Protein AF-0000000085034898 (afdb_homodimer)

Organism: Korarchaeum cryptofilum (strain OPF8) (NCBI:txid374847)

Secondary structure (DSSP, 8-state):
---HHHHHHHHHHHHHHHHHHH-HHHHHHHHHHHHHHHHHHHHHH--S-PPPEEEEEEESS-SHHHHHHHHHHHHTTSEEEEEEES-HHHHHHHHHTTS-SEEEEE-TTHHHHHHHT--EEEEEEE-TTSHHHHHHHHHHHHHHHHHHHHHHHHHH----EEEEEEESSSS---HHHHTHHHHHHHHHHHHHHHHHHTHHHHHHHHTHHHHHHHSS--HHHHHHHHHHHHHHHHHHHHHHHHHHHHHHH-----S-HHHHHHHHHHHHHHHHHHHHHHHHH-SSHHHHHHHHHHHHHHHHHHSSSSS-GGGS-HHHHHHHTT-HHHHHHHHHHHHHHH---GGGGHHHHHHHHHHHHHHHHHHHHHHHHHH-/---HHHHHHHHHHHHHHHHHHH-HHHHHHHHHHHHHHHHHHHHHH--S-PPPEEEEEEESS-SHHHHHHHHHHHHTTSEEEEEEES-HHHHHHHHHTTS-SEEEEE-TTHHHHHHHT--EEEEEEE-TTSHHHHHHHHHHHHHHHHHHHHHHHHHH----EEEEEEESSSS---HHHHTHHHHHHHHHHHHHHHHHHTHHHHHHHHTHHHHHHHSS--HHHHHHHHHHHHHHHHHHHHHHHHHHHHHHH-----S-HHHHHHHHHHHHHHHHHHHHHHHHH-SSHHHHHHHHHHHHHHHHHHSSSSS-GGGS-HHHHHHHTT-HHHHHHHHHHHHHHH---GGGGHHHHHHHHHHHHHHHHHHHHHHHHHH-

InterPro domains:
  IPR013525 ABC-2 type transporter, transmembrane domain [PF12698] (26-364)
  IPR047817 ABC-2 type transporter, transmembrane domain, bacterial-type [PS51012] (141-370)
  IPR051449 ABC-2 integral membrane transporter component [PTHR30294] (9-368)

Structure (mmCIF, N/CA/C/O backbone):
data_AF-0000000085034898-model_v1
#
loop_
_entity.id
_entity.type
_entity.pdbx_description
1 polymer 'ABC-2 type transporter'
#
loop_
_atom_site.group_PDB
_atom_site.id
_atom_site.type_symbol
_atom_site.label_atom_id
_atom_site.label_alt_id
_atom_site.label_comp_id
_atom_site.label_asym_id
_atom_site.label_entity_id
_atom_site.label_seq_id
_atom_site.pdbx_PDB_ins_code
_atom_site.Cartn_x
_atom_site.Cartn_y
_atom_site.Cartn_z
_atom_site.occupancy
_atom_site.B_iso_or_equiv
_atom_site.auth_seq_id
_atom_site.auth_comp_id
_atom_site.auth_asym_id
_atom_site.auth_atom_id
_atom_site.pdbx_PDB_model_num
ATOM 1 N N . MET A 1 1 ? -36.531 34.281 -5.016 1 44.97 1 MET A N 1
ATOM 2 C CA . MET A 1 1 ? -36.156 34.812 -3.701 1 44.97 1 MET A CA 1
ATOM 3 C C . MET A 1 1 ? -35.562 33.719 -2.83 1 44.97 1 MET A C 1
ATOM 5 O O . MET A 1 1 ? -36.219 32.719 -2.535 1 44.97 1 MET A O 1
ATOM 9 N N . ILE A 1 2 ? -34.344 33.594 -2.848 1 62.72 2 ILE A N 1
ATOM 10 C CA . ILE A 1 2 ? -33.688 32.5 -2.133 1 62.72 2 ILE A CA 1
ATOM 11 C C . ILE A 1 2 ? -34 32.594 -0.645 1 62.72 2 ILE A C 1
ATOM 13 O O . ILE A 1 2 ? -34.062 33.688 -0.079 1 62.72 2 ILE A O 1
ATOM 17 N N . SER A 1 3 ? -34.688 31.578 -0.161 1 72.12 3 SER A N 1
ATOM 18 C CA . SER A 1 3 ? -35.031 31.547 1.26 1 72.12 3 SER A CA 1
ATOM 19 C C . SER A 1 3 ? -33.875 32.062 2.111 1 72.12 3 SER A C 1
ATOM 21 O O . SER A 1 3 ? -32.719 32.062 1.68 1 72.12 3 SER A O 1
ATOM 23 N N . GLU A 1 4 ? -34.188 32.938 3.033 1 76 4 GLU A N 1
ATOM 24 C CA . GLU A 1 4 ? -33.219 33.469 3.967 1 76 4 GLU A CA 1
ATOM 25 C C . GLU A 1 4 ? -32.156 32.438 4.316 1 76 4 GLU A C 1
ATOM 27 O O . GLU A 1 4 ? -30.969 32.75 4.418 1 76 4 GLU A O 1
ATOM 32 N N . ASP A 1 5 ? -32.625 31.219 4.41 1 78.56 5 ASP A N 1
ATOM 33 C CA . ASP A 1 5 ? -31.719 30.125 4.719 1 78.56 5 ASP A CA 1
ATOM 34 C C . ASP A 1 5 ? -30.766 29.859 3.561 1 78.56 5 ASP A C 1
ATOM 36 O O . ASP A 1 5 ? -29.562 29.656 3.771 1 78.56 5 ASP A O 1
ATOM 40 N N . ALA A 1 6 ? -31.312 29.953 2.398 1 84.25 6 ALA A N 1
ATOM 41 C CA . ALA A 1 6 ? -30.5 29.734 1.206 1 84.25 6 ALA A CA 1
ATOM 42 C C . ALA A 1 6 ? -29.469 30.844 1.023 1 84.25 6 ALA A C 1
ATOM 44 O O . ALA A 1 6 ? -28.344 30.594 0.598 1 84.25 6 ALA A O 1
ATOM 45 N N . TYR A 1 7 ? -29.891 32.031 1.427 1 83.31 7 TYR A N 1
ATOM 46 C CA . TYR A 1 7 ? -29 33.156 1.299 1 83.31 7 TYR A CA 1
ATOM 47 C C . TYR A 1 7 ? -27.812 33.031 2.248 1 83.31 7 TYR A C 1
ATOM 49 O O . TYR A 1 7 ? -26.672 33.344 1.884 1 83.31 7 TYR A O 1
ATOM 57 N N . ARG A 1 8 ? -28.109 32.594 3.436 1 83.25 8 ARG A N 1
ATOM 58 C CA . ARG A 1 8 ? -27.047 32.406 4.418 1 83.25 8 ARG A CA 1
ATOM 59 C C . ARG A 1 8 ? -26.047 31.344 3.945 1 83.25 8 ARG A C 1
ATOM 61 O O . ARG A 1 8 ? -24.828 31.547 4.043 1 83.25 8 ARG A O 1
ATOM 68 N N . VAL A 1 9 ? -26.547 30.312 3.41 1 88.88 9 VAL A N 1
ATOM 69 C CA . VAL A 1 9 ? -25.703 29.219 2.943 1 88.88 9 VAL A CA 1
ATOM 70 C C . VAL A 1 9 ? -24.859 29.688 1.767 1 88.88 9 VAL A C 1
ATOM 72 O O . VAL A 1 9 ? -23.656 29.406 1.712 1 88.88 9 VAL A O 1
ATOM 75 N N . ILE A 1 10 ? -25.406 30.406 0.868 1 90.56 10 ILE A N 1
ATOM 76 C CA . ILE A 1 10 ? -24.719 30.891 -0.319 1 90.56 10 ILE A CA 1
ATOM 77 C C . ILE A 1 10 ? -23.609 31.859 0.09 1 90.56 10 ILE A C 1
ATOM 79 O O . ILE A 1 10 ? -22.531 31.891 -0.526 1 90.56 10 ILE A O 1
ATOM 83 N N . THR A 1 11 ? -23.844 32.625 1.119 1 87.31 11 THR A N 1
ATOM 84 C CA . THR A 1 11 ? -22.844 33.594 1.608 1 87.31 11 THR A CA 1
ATOM 85 C C . THR A 1 11 ? -21.641 32.844 2.18 1 87.31 11 THR A C 1
ATOM 87 O O . THR A 1 11 ? -20.5 33.25 1.955 1 87.31 11 THR A O 1
ATOM 90 N N . ILE A 1 12 ? -21.969 31.797 2.906 1 88.06 12 ILE A N 1
ATOM 91 C CA . ILE A 1 12 ? -20.906 30.984 3.475 1 88.06 12 ILE A CA 1
ATOM 92 C C . ILE A 1 12 ? -20.109 30.312 2.354 1 88.06 12 ILE A C 1
ATOM 94 O O . ILE A 1 12 ? -18.875 30.281 2.379 1 88.06 12 ILE A O 1
ATOM 98 N N . VAL A 1 13 ? -20.812 29.766 1.392 1 92.75 13 VAL A N 1
ATOM 99 C CA . VAL A 1 13 ? -20.188 29.094 0.255 1 92.75 13 VAL A CA 1
ATOM 100 C C . VAL A 1 13 ? -19.25 30.078 -0.464 1 92.75 13 VAL A C 1
ATOM 102 O O . VAL A 1 13 ? -18.109 29.75 -0.757 1 92.75 13 VAL A O 1
ATOM 105 N N . LYS A 1 14 ? -19.734 31.219 -0.742 1 91.94 14 LYS A N 1
ATOM 106 C CA . LYS A 1 14 ? -18.938 32.219 -1.443 1 91.94 14 LYS A CA 1
ATOM 107 C C . LYS A 1 14 ? -17.703 32.625 -0.64 1 91.94 14 LYS A C 1
ATOM 109 O O . LYS A 1 14 ? -16.609 32.75 -1.196 1 91.94 14 LYS A O 1
ATOM 114 N N . LYS A 1 15 ? -17.922 32.75 0.627 1 88.31 15 LYS A N 1
ATOM 115 C CA . LYS A 1 15 ? -16.812 33.125 1.51 1 88.31 15 LYS A CA 1
ATOM 116 C C . LYS A 1 15 ? -15.727 32.031 1.481 1 88.31 15 LYS A C 1
ATOM 118 O O . LYS A 1 15 ? -14.539 32.375 1.356 1 88.31 15 LYS A O 1
ATOM 123 N N . GLU A 1 16 ? -16.188 30.875 1.608 1 89.25 16 GLU A N 1
ATOM 124 C CA . GLU A 1 16 ? -15.242 29.766 1.639 1 89.25 16 GLU A CA 1
ATOM 125 C C . GLU A 1 16 ? -14.508 29.625 0.307 1 89.25 16 GLU A C 1
ATOM 127 O O . GLU A 1 16 ? -13.297 29.391 0.28 1 89.25 16 GLU A O 1
ATOM 132 N N . LEU A 1 17 ? -15.227 29.75 -0.749 1 90.19 17 LEU A N 1
ATOM 133 C CA . LEU A 1 17 ? -14.625 29.609 -2.07 1 90.19 17 LEU A CA 1
ATOM 134 C C . LEU A 1 17 ? -13.617 30.719 -2.334 1 90.19 17 LEU A C 1
ATOM 136 O O . LEU A 1 17 ? -12.555 30.484 -2.914 1 90.19 17 LEU A O 1
ATOM 140 N N . ILE A 1 18 ? -13.906 31.891 -1.918 1 88.44 18 ILE A N 1
ATOM 141 C CA . ILE A 1 18 ? -13.016 33.031 -2.082 1 88.44 18 ILE A CA 1
ATOM 142 C C . ILE A 1 18 ? -11.766 32.844 -1.231 1 88.44 18 ILE A C 1
ATOM 144 O O . ILE A 1 18 ? -10.648 33.094 -1.686 1 88.44 18 ILE A O 1
ATOM 148 N N . GLN A 1 19 ? -12.031 32.375 -0.047 1 83 19 GLN A N 1
ATOM 149 C CA . GLN A 1 19 ? -10.906 32.125 0.854 1 83 19 GLN A CA 1
ATOM 150 C C . GLN A 1 19 ? -9.969 31.062 0.287 1 83 19 GLN A C 1
ATOM 152 O O . GLN A 1 19 ? -8.75 31.188 0.368 1 83 19 GLN A O 1
ATOM 157 N N . LEU A 1 20 ? -10.508 30.047 -0.228 1 83.88 20 LEU A N 1
ATOM 158 C CA . LEU A 1 20 ? -9.719 28.969 -0.811 1 83.88 20 LEU A CA 1
ATOM 159 C C . LEU A 1 20 ? -8.977 29.438 -2.059 1 83.88 20 LEU A C 1
ATOM 161 O O . LEU A 1 20 ? -7.82 29.094 -2.277 1 83.88 20 LEU A O 1
ATOM 165 N N . ALA A 1 21 ? -9.625 30.234 -2.852 1 84.69 21 ALA A N 1
ATOM 166 C CA . ALA A 1 21 ? -9.062 30.734 -4.105 1 84.69 21 ALA A CA 1
ATOM 167 C C . ALA A 1 21 ? -7.965 31.766 -3.848 1 84.69 21 ALA A C 1
ATOM 169 O O . ALA A 1 21 ? -7.059 31.922 -4.668 1 84.69 21 ALA A O 1
ATOM 170 N N . ARG A 1 22 ? -8.031 32.375 -2.717 1 79.19 22 ARG A N 1
ATOM 171 C CA . ARG A 1 22 ? -7.086 33.438 -2.426 1 79.19 22 ARG A CA 1
ATOM 172 C C . ARG A 1 22 ? -5.836 32.906 -1.742 1 79.19 22 ARG A C 1
ATOM 174 O O . ARG A 1 22 ? -4.812 33.562 -1.678 1 79.19 22 ARG A O 1
ATOM 181 N N . ASP A 1 23 ? -5.938 31.688 -1.294 1 75.19 23 ASP A N 1
ATOM 182 C CA . ASP A 1 23 ? -4.762 31.078 -0.689 1 75.19 23 ASP A CA 1
ATOM 183 C C . ASP A 1 23 ? -4.023 30.188 -1.694 1 75.19 23 ASP A C 1
ATOM 185 O O . ASP A 1 23 ? -4.367 29.016 -1.869 1 75.19 23 ASP A O 1
ATOM 189 N N . PRO A 1 24 ? -3.049 30.734 -2.336 1 75.12 24 PRO A N 1
ATOM 190 C CA . PRO A 1 24 ? -2.359 30 -3.396 1 75.12 24 PRO A CA 1
ATOM 191 C C . PRO A 1 24 ? -1.735 28.703 -2.898 1 75.12 24 PRO A C 1
ATOM 193 O O . PRO A 1 24 ? -1.623 27.734 -3.658 1 75.12 24 PRO A O 1
ATOM 196 N N . LYS A 1 25 ? -1.309 28.766 -1.7 1 68.06 25 LYS A N 1
ATOM 197 C CA . LYS A 1 25 ? -0.699 27.547 -1.157 1 68.06 25 LYS A CA 1
ATOM 198 C C . LYS A 1 25 ? -1.715 26.422 -1.072 1 68.06 25 LYS A C 1
ATOM 200 O O . LYS A 1 25 ? -1.396 25.266 -1.387 1 68.06 25 LYS A O 1
ATOM 205 N N . THR A 1 26 ? -2.875 26.781 -0.621 1 69 26 THR A N 1
ATOM 206 C CA . THR A 1 26 ? -3.943 25.797 -0.539 1 69 26 THR A CA 1
ATOM 207 C C . THR A 1 26 ? -4.309 25.266 -1.928 1 69 26 THR A C 1
ATOM 209 O O . THR A 1 26 ? -4.465 24.062 -2.127 1 69 26 THR A O 1
ATOM 212 N N . ILE A 1 27 ? -4.371 26.188 -2.869 1 73.19 27 ILE A N 1
ATOM 213 C CA . ILE A 1 27 ? -4.723 25.828 -4.238 1 73.19 27 ILE A CA 1
ATOM 214 C C . ILE A 1 27 ? -3.645 24.906 -4.816 1 73.19 27 ILE A C 1
ATOM 216 O O . ILE A 1 27 ? -3.955 23.906 -5.457 1 73.19 27 ILE A O 1
ATOM 220 N N . ALA A 1 28 ? -2.467 25.281 -4.566 1 71.81 28 ALA A N 1
ATOM 221 C CA . ALA A 1 28 ? -1.354 24.469 -5.062 1 71.81 28 ALA A CA 1
ATOM 222 C C . ALA A 1 28 ? -1.391 23.062 -4.48 1 71.81 28 ALA A C 1
ATOM 224 O O . ALA A 1 28 ? -1.176 22.078 -5.195 1 71.81 28 ALA A O 1
ATOM 225 N N . MET A 1 29 ? -1.638 23.031 -3.256 1 67.12 29 MET A N 1
ATOM 226 C CA . MET A 1 29 ? -1.668 21.734 -2.596 1 67.12 29 MET A CA 1
ATOM 227 C C . MET A 1 29 ? -2.805 20.875 -3.137 1 67.12 29 MET A C 1
ATOM 229 O O . MET A 1 29 ? -2.621 19.688 -3.4 1 67.12 29 MET A O 1
ATOM 233 N N . VAL A 1 30 ? -3.951 21.516 -3.346 1 70.69 30 VAL A N 1
ATOM 234 C CA . VAL A 1 30 ? -5.152 20.828 -3.797 1 70.69 30 VAL A CA 1
ATOM 235 C C . VAL A 1 30 ? -4.949 20.312 -5.219 1 70.69 30 VAL A C 1
ATOM 237 O O . VAL A 1 30 ? -5.363 19.188 -5.547 1 70.69 30 VAL A O 1
ATOM 240 N N . LEU A 1 31 ? -4.332 21.094 -6.02 1 76.19 31 LEU A N 1
ATOM 241 C CA . LEU A 1 31 ? -4.195 20.75 -7.43 1 76.19 31 LEU A CA 1
ATOM 242 C C . LEU A 1 31 ? -2.926 19.938 -7.668 1 76.19 31 LEU A C 1
ATOM 244 O O . LEU A 1 31 ? -2.92 19 -8.477 1 76.19 31 LEU A O 1
ATOM 248 N N . MET A 1 32 ? -1.966 20.25 -6.941 1 75.62 32 MET A N 1
ATOM 249 C CA . MET A 1 32 ? -0.646 19.672 -7.191 1 75.62 32 MET A CA 1
ATOM 250 C C . MET A 1 32 ? -0.572 18.234 -6.699 1 75.62 32 MET A C 1
ATOM 252 O O . MET A 1 32 ? 0.022 17.375 -7.355 1 75.62 32 MET A O 1
ATOM 256 N N . MET A 1 33 ? -1.272 18.031 -5.641 1 75.69 33 MET A N 1
ATOM 257 C CA . MET A 1 33 ? -1.148 16.703 -5.051 1 75.69 33 MET A CA 1
ATOM 258 C C . MET A 1 33 ? -1.73 15.648 -5.98 1 75.69 33 MET A C 1
ATOM 260 O O . MET A 1 33 ? -1.064 14.656 -6.289 1 75.69 33 MET A O 1
ATOM 264 N N . PRO A 1 34 ? -2.904 15.836 -6.496 1 77.06 34 PRO A N 1
ATOM 265 C CA . PRO A 1 34 ? -3.455 14.82 -7.402 1 77.06 34 PRO A CA 1
ATOM 266 C C . PRO A 1 34 ? -2.615 14.641 -8.664 1 77.06 34 PRO A C 1
ATOM 268 O O . PRO A 1 34 ? -2.42 13.508 -9.117 1 77.06 34 PRO A O 1
ATOM 271 N N . ILE A 1 35 ? -2.176 15.742 -9.141 1 79.88 35 ILE A N 1
ATOM 272 C CA . ILE A 1 35 ? -1.374 15.68 -10.352 1 79.88 35 ILE A CA 1
ATOM 273 C C . ILE A 1 35 ? -0.082 14.914 -10.086 1 79.88 35 ILE A C 1
ATOM 275 O O . ILE A 1 35 ? 0.295 14.023 -10.859 1 79.88 35 ILE A O 1
ATOM 279 N N . MET A 1 36 ? 0.467 15.234 -9.031 1 79.88 36 MET A N 1
ATOM 280 C CA . MET A 1 36 ? 1.72 14.578 -8.672 1 79.88 36 MET A CA 1
ATOM 281 C C . MET A 1 36 ? 1.509 13.078 -8.461 1 79.88 36 MET A C 1
ATOM 283 O O . MET A 1 36 ? 2.271 12.266 -8.977 1 79.88 36 MET A O 1
ATOM 287 N N . VAL A 1 37 ? 0.522 12.773 -7.73 1 80.56 37 VAL A N 1
ATOM 288 C CA . VAL A 1 37 ? 0.241 11.375 -7.426 1 80.56 37 VAL A CA 1
ATOM 289 C C . VAL A 1 37 ? -0.07 10.617 -8.719 1 80.56 37 VAL A C 1
ATOM 291 O O . VAL A 1 37 ? 0.416 9.5 -8.922 1 80.56 37 VAL A O 1
ATOM 294 N N . THR A 1 38 ? -0.841 11.281 -9.586 1 81.06 38 THR A N 1
ATOM 295 C CA . THR A 1 38 ? -1.213 10.641 -10.844 1 81.06 38 THR A CA 1
ATOM 296 C C . THR A 1 38 ? 0.016 10.422 -11.719 1 81.06 38 THR A C 1
ATOM 298 O O . THR A 1 38 ? 0.161 9.359 -12.344 1 81.06 38 THR A O 1
ATOM 301 N N . ILE A 1 39 ? 0.877 11.352 -11.734 1 79.81 39 ILE A N 1
ATOM 302 C CA . ILE A 1 39 ? 2.098 11.234 -12.531 1 79.81 39 ILE A CA 1
ATOM 303 C C . ILE A 1 39 ? 2.98 10.133 -11.961 1 79.81 39 ILE A C 1
ATOM 305 O O . ILE A 1 39 ? 3.51 9.305 -12.703 1 79.81 39 ILE A O 1
ATOM 309 N N . LEU A 1 40 ? 3.07 10.133 -10.703 1 79.31 40 LEU A N 1
ATOM 310 C CA . LEU A 1 40 ? 3.9 9.125 -10.047 1 79.31 40 LEU A CA 1
ATOM 311 C C . LEU A 1 40 ? 3.354 7.723 -10.297 1 79.31 40 LEU A C 1
ATOM 313 O O . LEU A 1 40 ? 4.117 6.789 -10.547 1 79.31 40 LEU A O 1
ATOM 317 N N . PHE A 1 41 ? 2.111 7.621 -10.219 1 75.38 41 PHE A N 1
ATOM 318 C CA . PHE A 1 41 ? 1.473 6.336 -10.484 1 75.38 41 PHE A CA 1
ATOM 319 C C . PHE A 1 41 ? 1.688 5.918 -11.938 1 75.38 41 PHE A C 1
ATOM 321 O O . PHE A 1 41 ? 1.958 4.746 -12.211 1 75.38 41 PHE A O 1
ATOM 328 N N . GLY A 1 42 ? 1.475 6.84 -12.836 1 74.44 42 GLY A N 1
ATOM 329 C CA . GLY A 1 42 ? 1.692 6.551 -14.25 1 74.44 42 GLY A CA 1
ATOM 330 C C . GLY A 1 42 ? 3.102 6.074 -14.547 1 74.44 42 GLY A C 1
ATOM 331 O O . GLY A 1 42 ? 3.289 5.094 -15.273 1 74.44 42 GLY A O 1
ATOM 332 N N . ILE A 1 43 ? 4.031 6.668 -13.953 1 73.75 43 ILE A N 1
ATOM 333 C CA . ILE A 1 43 ? 5.43 6.309 -14.164 1 73.75 43 ILE A CA 1
ATOM 334 C C . ILE A 1 43 ? 5.723 4.969 -13.492 1 73.75 43 ILE A C 1
ATOM 336 O O . ILE A 1 43 ? 6.414 4.121 -14.062 1 73.75 43 ILE A O 1
ATOM 340 N N . GLY A 1 44 ? 5.246 4.797 -12.328 1 72.31 44 GLY A N 1
ATOM 341 C CA . GLY A 1 44 ? 5.574 3.627 -11.531 1 72.31 44 GLY A CA 1
ATOM 342 C C . GLY A 1 44 ? 4.828 2.381 -11.961 1 72.31 44 GLY A C 1
ATOM 343 O O . GLY A 1 44 ? 5.363 1.272 -11.891 1 72.31 44 GLY A O 1
ATOM 344 N N . TYR A 1 45 ? 3.627 2.584 -12.367 1 68.5 45 TYR A N 1
ATOM 345 C CA . TYR A 1 45 ? 2.781 1.409 -12.555 1 68.5 45 TYR A CA 1
ATOM 346 C C . TYR A 1 45 ? 2.346 1.275 -14.008 1 68.5 45 TYR A C 1
ATOM 348 O O . TYR A 1 45 ? 1.728 0.277 -14.391 1 68.5 45 TYR A O 1
ATOM 356 N N . GLY A 1 46 ? 2.492 2.324 -14.844 1 63.75 46 GLY A N 1
ATOM 357 C CA . GLY A 1 46 ? 2.02 2.346 -16.219 1 63.75 46 GLY A CA 1
ATOM 358 C C . GLY A 1 46 ? 3.033 1.796 -17.203 1 63.75 46 GLY A C 1
ATOM 359 O O . GLY A 1 46 ? 2.709 1.565 -18.375 1 63.75 46 GLY A O 1
ATOM 360 N N . GLY A 1 47 ? 4.23 1.735 -16.875 1 56.69 47 GLY A N 1
ATOM 361 C CA . GLY A 1 47 ? 5.203 1.405 -17.906 1 56.69 47 GLY A CA 1
ATOM 362 C C . GLY A 1 47 ? 4.992 0.028 -18.5 1 56.69 47 GLY A C 1
ATOM 363 O O . GLY A 1 47 ? 4.375 -0.838 -17.875 1 56.69 47 GLY A O 1
ATOM 364 N N . GLU A 1 48 ? 4.848 -0.025 -19.812 1 52.97 48 GLU A N 1
ATOM 365 C CA . GLU A 1 48 ? 4.719 -1.244 -20.594 1 52.97 48 GLU A CA 1
ATOM 366 C C . GLU A 1 48 ? 5.633 -2.348 -20.062 1 52.97 48 GLU A C 1
ATOM 368 O O . GLU A 1 48 ? 5.312 -3.531 -20.188 1 52.97 48 GLU A O 1
ATOM 373 N N . GLY A 1 49 ? 6.75 -1.944 -19.578 1 51.62 49 GLY A N 1
ATOM 374 C CA . GLY A 1 49 ? 7.727 -2.971 -19.266 1 51.62 49 GLY A CA 1
ATOM 375 C C . GLY A 1 49 ? 7.582 -3.518 -17.844 1 51.62 49 GLY A C 1
ATOM 376 O O . GLY A 1 49 ? 7.395 -2.754 -16.906 1 51.62 49 GLY A O 1
ATOM 377 N N . SER A 1 50 ? 6.773 -4.703 -17.75 1 57.66 50 SER A N 1
ATOM 378 C CA . SER A 1 50 ? 6.809 -5.395 -16.469 1 57.66 50 SER A CA 1
ATOM 379 C C . SER A 1 50 ? 8.242 -5.715 -16.047 1 57.66 50 SER A C 1
ATOM 381 O O . SER A 1 50 ? 9.125 -5.855 -16.891 1 57.66 50 SER A O 1
ATOM 383 N N . GLY A 1 51 ? 8.555 -5.414 -14.859 1 64.12 51 GLY A N 1
ATOM 384 C CA . GLY A 1 51 ? 9.836 -5.871 -14.367 1 64.12 51 GLY A CA 1
ATOM 385 C C . GLY A 1 51 ? 10.094 -7.34 -14.633 1 64.12 51 GLY A C 1
ATOM 386 O O . GLY A 1 51 ? 9.195 -8.07 -15.055 1 64.12 51 GLY A O 1
ATOM 387 N N . LYS A 1 52 ? 11.383 -7.715 -14.992 1 74.81 52 LYS A N 1
ATOM 388 C CA . LYS A 1 52 ? 11.812 -9.109 -15.086 1 74.81 52 LYS A CA 1
ATOM 389 C C . LYS A 1 52 ? 12.328 -9.617 -13.75 1 74.81 52 LYS A C 1
ATOM 391 O O . LYS A 1 52 ? 12.969 -8.875 -13 1 74.81 52 LYS A O 1
ATOM 396 N N . TYR A 1 53 ? 11.852 -10.82 -13.445 1 79.62 53 TYR A N 1
ATOM 397 C CA . TYR A 1 53 ? 12.305 -11.445 -12.211 1 79.62 53 TYR A CA 1
ATOM 398 C C . TYR A 1 53 ? 13.695 -12.047 -12.383 1 79.62 53 TYR A C 1
ATOM 400 O O . TYR A 1 53 ? 13.891 -12.953 -13.195 1 79.62 53 TYR A O 1
ATOM 408 N N . PRO A 1 54 ? 14.648 -11.492 -11.688 1 85.12 54 PRO A N 1
ATOM 409 C CA . PRO A 1 54 ? 15.977 -12.094 -11.805 1 85.12 54 PRO A CA 1
ATOM 410 C C . PRO A 1 54 ? 16.031 -13.516 -11.25 1 85.12 54 PRO A C 1
ATOM 412 O O . PRO A 1 54 ? 15.703 -13.742 -10.078 1 85.12 54 PRO A O 1
ATOM 415 N N . ILE A 1 55 ? 16.422 -14.445 -12.062 1 90.25 55 ILE A N 1
ATOM 416 C CA . ILE A 1 55 ? 16.562 -15.828 -11.617 1 90.25 55 ILE A CA 1
ATOM 417 C C . ILE A 1 55 ? 17.859 -16.422 -12.156 1 90.25 55 ILE A C 1
ATOM 419 O O . ILE A 1 55 ? 18.484 -15.844 -13.039 1 90.25 55 ILE A O 1
ATOM 423 N N . THR A 1 56 ? 18.297 -17.469 -11.555 1 93.25 56 THR A N 1
ATOM 424 C CA . THR A 1 56 ? 19.359 -18.328 -12.086 1 93.25 56 THR A CA 1
ATOM 425 C C . THR A 1 56 ? 18.828 -19.734 -12.375 1 93.25 56 THR A C 1
ATOM 427 O O . THR A 1 56 ? 17.75 -20.109 -11.891 1 93.25 56 THR A O 1
ATOM 430 N N . ILE A 1 57 ? 19.531 -20.391 -13.305 1 95.5 57 ILE A N 1
ATOM 431 C CA . ILE A 1 57 ? 19.141 -21.75 -13.672 1 95.5 57 ILE A CA 1
ATOM 432 C C . ILE A 1 57 ? 20.328 -22.703 -13.422 1 95.5 57 ILE A C 1
ATOM 434 O O . ILE A 1 57 ? 21.469 -22.344 -13.68 1 95.5 57 ILE A O 1
ATOM 438 N N . VAL A 1 58 ? 20.016 -23.812 -12.766 1 94.5 58 VAL A N 1
ATOM 439 C CA . VAL A 1 58 ? 20.969 -24.906 -12.695 1 94.5 58 VAL A CA 1
ATOM 440 C C . VAL A 1 58 ? 20.547 -26.031 -13.633 1 94.5 58 VAL A C 1
ATOM 442 O O . VAL A 1 58 ? 19.547 -26.719 -13.383 1 94.5 58 VAL A O 1
ATOM 445 N N . ASP A 1 59 ? 21.219 -26.203 -14.656 1 95.94 59 ASP A N 1
ATOM 446 C CA . ASP A 1 59 ? 20.922 -27.25 -15.625 1 95.94 59 ASP A CA 1
ATOM 447 C C . ASP A 1 59 ? 21.812 -28.469 -15.422 1 95.94 59 ASP A C 1
ATOM 449 O O . ASP A 1 59 ? 22.922 -28.531 -15.945 1 95.94 59 ASP A O 1
ATOM 453 N N . LEU A 1 60 ? 21.266 -29.516 -14.758 1 93.75 60 LEU A N 1
ATOM 454 C CA . LEU A 1 60 ? 22.047 -30.719 -14.5 1 93.75 60 LEU A CA 1
ATOM 455 C C . LEU A 1 60 ? 21.875 -31.719 -15.633 1 93.75 60 LEU A C 1
ATOM 457 O O . LEU A 1 60 ? 22.578 -32.75 -15.672 1 93.75 60 LEU A O 1
ATOM 461 N N . ASP A 1 61 ? 20.969 -31.5 -16.531 1 93.56 61 ASP A N 1
ATOM 462 C CA . ASP A 1 61 ? 20.703 -32.375 -17.672 1 93.56 61 ASP A CA 1
ATOM 463 C C . ASP A 1 61 ? 21.625 -32.062 -18.844 1 93.56 61 ASP A C 1
ATOM 465 O O . ASP A 1 61 ? 22.438 -32.875 -19.234 1 93.56 61 ASP A O 1
ATOM 469 N N . GLY A 1 62 ? 21.5 -30.844 -19.344 1 91.94 62 GLY A N 1
ATOM 470 C CA . GLY A 1 62 ? 22.359 -30.375 -20.422 1 91.94 62 GLY A CA 1
ATOM 471 C C . GLY A 1 62 ? 22.016 -31 -21.766 1 91.94 62 GLY A C 1
ATOM 472 O O . GLY A 1 62 ? 22.906 -31.25 -22.578 1 91.94 62 GLY A O 1
ATOM 473 N N . ARG A 1 63 ? 20.859 -31.344 -21.953 1 93.25 63 ARG A N 1
ATOM 474 C CA . ARG A 1 63 ? 20.438 -31.953 -23.203 1 93.25 63 ARG A CA 1
ATOM 475 C C . ARG A 1 63 ? 19.297 -31.172 -23.844 1 93.25 63 ARG A C 1
ATOM 477 O O . ARG A 1 63 ? 19.016 -30.047 -23.453 1 93.25 63 ARG A O 1
ATOM 484 N N . GLU A 1 64 ? 18.672 -31.734 -24.875 1 89.06 64 GLU A N 1
ATOM 485 C CA . GLU A 1 64 ? 17.672 -31.031 -25.688 1 89.06 64 GLU A CA 1
ATOM 486 C C . GLU A 1 64 ? 16.469 -30.625 -24.859 1 89.06 64 GLU A C 1
ATOM 488 O O . GLU A 1 64 ? 15.93 -29.531 -25.031 1 89.06 64 GLU A O 1
ATOM 493 N N . GLY A 1 65 ? 16.062 -31.484 -24.047 1 87.44 65 GLY A N 1
ATOM 494 C CA . GLY A 1 65 ? 14.906 -31.203 -23.219 1 87.44 65 GLY A CA 1
ATOM 495 C C . GLY A 1 65 ? 15.102 -29.984 -22.328 1 87.44 65 GLY A C 1
ATOM 496 O O . GLY A 1 65 ? 14.234 -29.109 -22.25 1 87.44 65 GLY A O 1
ATOM 497 N N . SER A 1 66 ? 16.234 -29.969 -21.656 1 92.44 66 SER A N 1
ATOM 498 C CA . SER A 1 66 ? 16.516 -28.859 -20.75 1 92.44 66 SER A CA 1
ATOM 499 C C . SER A 1 66 ? 16.766 -27.562 -21.516 1 92.44 66 SER A C 1
ATOM 501 O O . SER A 1 66 ? 16.359 -26.484 -21.078 1 92.44 66 SER A O 1
ATOM 503 N N . PHE A 1 67 ? 17.406 -27.656 -22.656 1 92.19 67 PHE A N 1
ATOM 504 C CA . PHE A 1 67 ? 17.656 -26.484 -23.469 1 92.19 67 PHE A CA 1
ATOM 505 C C . PHE A 1 67 ? 16.344 -25.859 -23.938 1 92.19 67 PHE A C 1
ATOM 507 O O . PHE A 1 67 ? 16.188 -24.625 -23.922 1 92.19 67 PHE A O 1
ATOM 514 N N . LYS A 1 68 ? 15.445 -26.672 -24.281 1 91.44 68 LYS A N 1
ATOM 515 C CA . LYS A 1 68 ? 14.141 -26.156 -24.703 1 91.44 68 LYS A CA 1
ATOM 516 C C . LYS A 1 68 ? 13.414 -25.5 -23.531 1 91.44 68 LYS A C 1
ATOM 518 O O . LYS A 1 68 ? 12.727 -24.484 -23.719 1 91.44 68 LYS A O 1
ATOM 523 N N . PHE A 1 69 ? 13.516 -26.109 -22.438 1 90.94 69 PHE A N 1
ATOM 524 C CA . PHE A 1 69 ? 12.891 -25.531 -21.25 1 90.94 69 PHE A CA 1
ATOM 525 C C . PHE A 1 69 ? 13.453 -24.156 -20.969 1 90.94 69 PHE A C 1
ATOM 527 O O . PHE A 1 69 ? 12.695 -23.219 -20.656 1 90.94 69 PHE A O 1
ATOM 534 N N . ILE A 1 70 ? 14.734 -24.016 -21.031 1 93.31 70 ILE A N 1
ATOM 535 C CA . ILE A 1 70 ? 15.414 -22.75 -20.781 1 93.31 70 ILE A CA 1
ATOM 536 C C . ILE A 1 70 ? 15.008 -21.734 -21.844 1 93.31 70 ILE A C 1
ATOM 538 O O . ILE A 1 70 ? 14.836 -20.547 -21.547 1 93.31 70 ILE A O 1
ATOM 542 N N . GLU A 1 71 ? 14.922 -22.172 -23.016 1 92.06 71 GLU A N 1
ATOM 543 C CA . GLU A 1 71 ? 14.461 -21.312 -24.094 1 92.06 71 GLU A CA 1
ATOM 544 C C . GLU A 1 71 ? 13.055 -20.781 -23.812 1 92.06 71 GLU A C 1
ATOM 546 O O . GLU A 1 71 ? 12.766 -19.609 -24.062 1 92.06 71 GLU A O 1
ATOM 551 N N . GLU A 1 72 ? 12.211 -21.656 -23.312 1 89 72 GLU A N 1
ATOM 552 C CA . GLU A 1 72 ? 10.859 -21.25 -22.953 1 89 72 GLU A CA 1
ATOM 553 C C . GLU A 1 72 ? 10.883 -20.203 -21.844 1 89 72 GLU A C 1
ATOM 555 O O . GLU A 1 72 ? 10.062 -19.281 -21.844 1 89 72 GLU A O 1
ATOM 560 N N . LEU A 1 73 ? 11.758 -20.375 -20.938 1 90.56 73 LEU A N 1
ATOM 561 C CA . LEU A 1 73 ? 11.914 -19.406 -19.859 1 90.56 73 LEU A CA 1
ATOM 562 C C . LEU A 1 73 ? 12.344 -18.047 -20.406 1 90.56 73 LEU A C 1
ATOM 564 O O . LEU A 1 73 ? 11.828 -1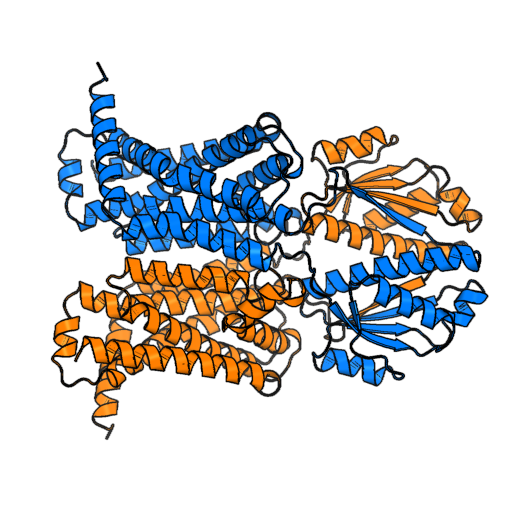7 -19.984 1 90.56 73 LEU A O 1
ATOM 568 N N . ARG A 1 74 ? 13.258 -18.031 -21.281 1 89.38 74 ARG A N 1
ATOM 569 C CA . ARG A 1 74 ? 13.766 -16.812 -21.906 1 89.38 74 ARG A CA 1
ATOM 570 C C . ARG A 1 74 ? 12.695 -16.141 -22.75 1 89.38 74 ARG A C 1
ATOM 572 O O . ARG A 1 74 ? 12.547 -14.914 -22.703 1 89.38 74 ARG A O 1
ATOM 579 N N . ASP A 1 75 ? 11.945 -16.875 -23.422 1 86.38 75 ASP A N 1
ATOM 580 C CA . ASP A 1 75 ? 10.953 -16.375 -24.375 1 86.38 75 ASP A CA 1
ATOM 581 C C . ASP A 1 75 ? 9.75 -15.781 -23.625 1 86.38 75 ASP A C 1
ATOM 583 O O . ASP A 1 75 ? 9.031 -14.938 -24.172 1 86.38 75 ASP A O 1
ATOM 587 N N . SER A 1 76 ? 9.562 -16.312 -22.453 1 81 76 SER A N 1
ATOM 588 C CA . SER A 1 76 ? 8.422 -15.82 -21.688 1 81 76 SER A CA 1
ATOM 589 C C . SER A 1 76 ? 8.578 -14.336 -21.359 1 81 76 SER A C 1
ATOM 591 O O . SER A 1 76 ? 7.59 -13.648 -21.078 1 81 76 SER A O 1
ATOM 593 N N . ARG A 1 77 ? 9.828 -13.727 -21.359 1 78.19 77 ARG A N 1
ATOM 594 C CA . ARG A 1 77 ? 10.172 -12.344 -21.047 1 78.19 77 ARG A CA 1
ATOM 595 C C . ARG A 1 77 ? 9.742 -11.984 -19.625 1 78.19 77 ARG A C 1
ATOM 597 O O . ARG A 1 77 ? 9.586 -10.805 -19.297 1 78.19 77 ARG A O 1
ATOM 604 N N . LEU A 1 78 ? 9.508 -13.047 -18.844 1 77.25 78 LEU A N 1
ATOM 605 C CA . LEU A 1 78 ? 9.133 -12.844 -17.453 1 77.25 78 LEU A CA 1
ATOM 606 C C . LEU A 1 78 ? 10.359 -12.867 -16.547 1 77.25 78 LEU A C 1
ATOM 608 O O . LEU A 1 78 ? 10.328 -12.336 -15.445 1 77.25 78 LEU A O 1
ATOM 612 N N . PHE A 1 79 ? 11.359 -13.508 -17.141 1 85.69 79 PHE A N 1
ATOM 613 C CA . PHE A 1 79 ? 12.531 -13.742 -16.312 1 85.69 79 PHE A CA 1
ATOM 614 C C . PHE A 1 79 ? 13.758 -13.039 -16.891 1 85.69 79 PHE A C 1
ATOM 616 O O . PHE A 1 79 ? 13.891 -12.906 -18.109 1 85.69 79 PHE A O 1
ATOM 623 N N . GLU A 1 80 ? 14.531 -12.492 -16.062 1 86.75 80 GLU A N 1
ATOM 624 C CA . GLU A 1 80 ? 15.906 -12.125 -16.375 1 86.75 80 GLU A CA 1
ATOM 625 C C . GLU A 1 80 ? 16.891 -13.172 -15.867 1 86.75 80 GLU A C 1
ATOM 627 O O . GLU A 1 80 ? 17.234 -13.203 -14.688 1 86.75 80 GLU A O 1
ATOM 632 N N . ILE A 1 81 ? 17.312 -14.008 -16.781 1 92.94 81 ILE A N 1
ATOM 633 C CA . ILE A 1 81 ? 18.25 -15.07 -16.406 1 92.94 81 ILE A CA 1
ATOM 634 C C . ILE A 1 81 ? 19.641 -14.484 -16.219 1 92.94 81 ILE A C 1
ATOM 636 O O . ILE A 1 81 ? 20.297 -14.109 -17.203 1 92.94 81 ILE A O 1
ATOM 640 N N . LYS A 1 82 ? 20.109 -14.461 -14.984 1 91.62 82 LYS A N 1
ATOM 641 C CA . LYS A 1 82 ? 21.391 -13.836 -14.664 1 91.62 82 LYS A CA 1
ATOM 642 C C . LYS A 1 82 ? 22.562 -14.773 -14.953 1 91.62 82 LYS A C 1
ATOM 644 O O . LYS A 1 82 ? 23.641 -14.328 -15.328 1 91.62 82 LYS A O 1
ATOM 649 N N . ALA A 1 83 ? 22.344 -16.062 -14.734 1 93.62 83 ALA A N 1
ATOM 650 C CA . ALA A 1 83 ? 23.391 -17.062 -14.945 1 93.62 83 ALA A CA 1
ATOM 651 C C . ALA A 1 83 ? 22.797 -18.469 -15.055 1 93.62 83 ALA A C 1
ATOM 653 O O . ALA A 1 83 ? 21.688 -18.719 -14.586 1 93.62 83 ALA A O 1
ATOM 654 N N . ILE A 1 84 ? 23.531 -19.297 -15.766 1 95.5 84 ILE A N 1
ATOM 655 C CA . ILE A 1 84 ? 23.234 -20.734 -15.82 1 95.5 84 ILE A CA 1
ATOM 656 C C . ILE A 1 84 ? 24.391 -21.516 -15.203 1 95.5 84 ILE A C 1
ATOM 658 O O . ILE A 1 84 ? 25.516 -21.453 -15.688 1 95.5 84 ILE A O 1
ATOM 662 N N . TYR A 1 85 ? 24.047 -22.188 -14.109 1 93.81 85 TYR A N 1
ATOM 663 C CA . TYR A 1 85 ? 25.062 -22.906 -13.359 1 93.81 85 TYR A CA 1
ATOM 664 C C . TYR A 1 85 ? 25 -24.391 -13.641 1 93.81 85 TYR A C 1
ATOM 666 O O . TYR A 1 85 ? 24.031 -24.875 -14.234 1 93.81 85 TYR A O 1
ATOM 674 N N . LYS A 1 86 ? 26.094 -25.109 -13.203 1 92.38 86 LYS A N 1
ATOM 675 C CA . LYS A 1 86 ? 26.141 -26.562 -13.375 1 92.38 86 LYS A CA 1
ATOM 676 C C . LYS A 1 86 ? 26.094 -27.266 -12.023 1 92.38 86 LYS A C 1
ATOM 678 O O . LYS A 1 86 ? 26.125 -28.5 -11.969 1 92.38 86 LYS A O 1
ATOM 683 N N . SER A 1 87 ? 26.016 -26.422 -10.93 1 92.19 87 SER A N 1
ATOM 684 C CA . SER A 1 87 ? 25.969 -27 -9.594 1 92.19 87 SER A CA 1
ATOM 685 C C . SER A 1 87 ? 24.828 -26.406 -8.766 1 92.19 87 SER A C 1
ATOM 687 O O . SER A 1 87 ? 24.578 -25.203 -8.836 1 92.19 87 SER A O 1
ATOM 689 N N . LYS A 1 88 ? 24.219 -27.359 -8.016 1 89.44 88 LYS A N 1
ATOM 690 C CA . LYS A 1 88 ? 23.141 -26.922 -7.141 1 89.44 88 LYS A CA 1
ATOM 691 C C . LYS A 1 88 ? 23.641 -25.891 -6.129 1 89.44 88 LYS A C 1
ATOM 693 O O . LYS A 1 88 ? 22.906 -24.953 -5.785 1 89.44 88 LYS A O 1
ATOM 698 N N . GLY A 1 89 ? 24.859 -26.109 -5.707 1 88.62 89 GLY A N 1
ATOM 699 C CA . GLY A 1 89 ? 25.453 -25.203 -4.73 1 88.62 89 GLY A CA 1
ATOM 700 C C . GLY A 1 89 ? 25.516 -23.766 -5.215 1 88.62 89 GLY A C 1
ATOM 701 O O . GLY A 1 89 ? 25.203 -22.828 -4.465 1 88.62 89 GLY A O 1
ATOM 702 N N . GLN A 1 90 ? 25.859 -23.609 -6.445 1 90.06 90 GLN A N 1
ATOM 703 C CA . GLN A 1 90 ? 25.953 -22.266 -7.023 1 90.06 90 GLN A CA 1
ATOM 704 C C . GLN A 1 90 ? 24.562 -21.625 -7.125 1 90.06 90 GLN A C 1
ATOM 706 O O . GLN A 1 90 ? 24.422 -20.422 -6.91 1 90.06 90 GLN A O 1
ATOM 711 N N . GLY A 1 91 ? 23.562 -22.422 -7.496 1 88.75 91 GLY A N 1
ATOM 712 C CA . GLY A 1 91 ? 22.203 -21.922 -7.566 1 88.75 91 GLY A CA 1
ATOM 713 C C . GLY A 1 91 ? 21.672 -21.438 -6.227 1 88.75 91 GLY A C 1
ATOM 714 O O . GLY A 1 91 ? 21.125 -20.344 -6.129 1 88.75 91 GLY A O 1
ATOM 715 N N . PHE A 1 92 ? 21.969 -22.266 -5.262 1 84.31 92 PHE A N 1
ATOM 716 C CA . PHE A 1 92 ? 21.531 -21.938 -3.91 1 84.31 92 PHE A CA 1
ATOM 717 C C . PHE A 1 92 ? 22.219 -20.656 -3.414 1 84.31 92 PHE A C 1
ATOM 719 O O . PHE A 1 92 ? 21.594 -19.797 -2.801 1 84.31 92 PHE A O 1
ATOM 726 N N . SER A 1 93 ? 23.484 -20.594 -3.725 1 87.56 93 SER A N 1
ATOM 727 C CA . SER A 1 93 ? 24.281 -19.453 -3.275 1 87.56 93 SER A CA 1
ATOM 728 C C . SER A 1 93 ? 23.797 -18.156 -3.926 1 87.56 93 SER A C 1
ATOM 730 O O . SER A 1 93 ? 23.859 -17.078 -3.311 1 87.56 93 SER A O 1
ATOM 732 N N . SER A 1 94 ? 23.359 -18.219 -5.145 1 88.62 94 SER A N 1
ATOM 733 C CA . SER A 1 94 ? 22.891 -17.031 -5.852 1 88.62 94 SER A CA 1
ATOM 734 C C . SER A 1 94 ? 21.625 -16.469 -5.211 1 88.62 94 SER A C 1
ATOM 736 O O . SER A 1 94 ? 21.438 -15.242 -5.176 1 88.62 94 SER A O 1
ATOM 738 N N . VAL A 1 95 ? 20.812 -17.344 -4.664 1 85.94 95 VAL A N 1
ATOM 739 C CA . VAL A 1 95 ? 19.594 -16.906 -3.984 1 85.94 95 VAL A CA 1
ATOM 740 C C . VAL A 1 95 ? 19.922 -16.469 -2.561 1 85.94 95 VAL A C 1
ATOM 742 O O . VAL A 1 95 ? 19.406 -15.453 -2.078 1 85.94 95 VAL A O 1
ATOM 745 N N . TYR A 1 96 ? 20.844 -17.203 -2.004 1 80.69 96 TYR A N 1
ATOM 746 C CA . TYR A 1 96 ? 21.234 -16.938 -0.622 1 80.69 96 TYR A CA 1
ATOM 747 C C . TYR A 1 96 ? 21.906 -15.578 -0.498 1 80.69 96 TYR A C 1
ATOM 749 O O . TYR A 1 96 ? 21.703 -14.859 0.485 1 80.69 96 TYR A O 1
ATOM 757 N N . SER A 1 97 ? 22.703 -15.203 -1.486 1 80.25 97 SER A N 1
ATOM 758 C CA . SER A 1 97 ? 23.438 -13.945 -1.474 1 80.25 97 SER A CA 1
ATOM 759 C C . SER A 1 97 ? 22.547 -12.766 -1.82 1 80.25 97 SER A C 1
ATOM 761 O O . SER A 1 97 ? 22.938 -11.609 -1.662 1 80.25 97 SER A O 1
ATOM 763 N N . GLY A 1 98 ? 21.297 -13.102 -2.244 1 79.19 98 GLY A N 1
ATOM 764 C CA . GLY A 1 98 ? 20.359 -12.039 -2.562 1 79.19 98 GLY A CA 1
ATOM 765 C C . GLY A 1 98 ? 20.547 -11.477 -3.961 1 79.19 98 GLY A C 1
ATOM 766 O O . GLY A 1 98 ? 19.938 -10.477 -4.316 1 79.19 98 GLY A O 1
ATOM 767 N N . THR A 1 99 ? 21.391 -12.102 -4.797 1 79.94 99 THR A N 1
ATOM 768 C CA . THR A 1 99 ? 21.625 -11.672 -6.168 1 79.94 99 THR A CA 1
ATOM 769 C C . THR A 1 99 ? 20.375 -11.906 -7.023 1 79.94 99 THR A C 1
ATOM 771 O O . THR A 1 99 ? 20.062 -11.102 -7.902 1 79.94 99 THR A O 1
ATOM 774 N N . VAL A 1 100 ? 19.75 -13.016 -6.797 1 87.31 100 VAL A N 1
ATOM 775 C CA . VAL A 1 100 ? 18.516 -13.359 -7.496 1 87.31 100 VAL A CA 1
ATOM 776 C C . VAL A 1 100 ? 17.453 -13.805 -6.492 1 87.31 100 VAL A C 1
ATOM 778 O O . VAL A 1 100 ? 17.766 -14.062 -5.324 1 87.31 100 VAL A O 1
ATOM 781 N N . TYR A 1 101 ? 16.25 -13.797 -6.93 1 84.44 101 TYR A N 1
ATOM 782 C CA . TYR A 1 101 ? 15.148 -14.148 -6.039 1 84.44 101 TYR A CA 1
ATOM 783 C C . TYR A 1 101 ? 14.852 -15.641 -6.09 1 84.44 101 TYR A C 1
ATOM 785 O O . TYR A 1 101 ? 14.164 -16.172 -5.219 1 84.44 101 TYR A O 1
ATOM 793 N N . ALA A 1 102 ? 15.336 -16.297 -7.168 1 88.12 102 ALA A N 1
ATOM 794 C CA . ALA A 1 102 ? 15.047 -17.734 -7.289 1 88.12 102 ALA A CA 1
ATOM 795 C C . ALA A 1 102 ? 16.062 -18.422 -8.195 1 88.12 102 ALA A C 1
ATOM 797 O O . ALA A 1 102 ? 16.734 -17.766 -8.992 1 88.12 102 ALA A O 1
ATOM 798 N N . CYS A 1 103 ? 16.188 -19.734 -7.98 1 91.56 103 CYS A N 1
ATOM 799 C CA . CYS A 1 103 ? 16.984 -20.625 -8.82 1 91.56 103 CYS A CA 1
ATOM 800 C C . CYS A 1 103 ? 16.188 -21.844 -9.234 1 91.56 103 CYS A C 1
ATOM 802 O O . CYS A 1 103 ? 15.578 -22.5 -8.391 1 91.56 103 CYS A O 1
ATOM 804 N N . LEU A 1 104 ? 16.141 -22.016 -10.508 1 92.94 104 LEU A N 1
ATOM 805 C CA . LEU A 1 104 ? 15.438 -23.188 -11.039 1 92.94 104 LEU A CA 1
ATOM 806 C C . LEU A 1 104 ? 16.422 -24.312 -11.336 1 92.94 104 LEU A C 1
ATOM 808 O O . LEU A 1 104 ? 17.391 -24.125 -12.07 1 92.94 104 LEU A O 1
ATOM 812 N N . ILE A 1 105 ? 16.141 -25.531 -10.797 1 91.75 105 ILE A N 1
ATOM 813 C CA . ILE A 1 105 ? 17.031 -26.672 -10.992 1 91.75 105 ILE A CA 1
ATOM 814 C C . ILE A 1 105 ? 16.375 -27.688 -11.914 1 91.75 105 ILE A C 1
ATOM 816 O O . ILE A 1 105 ? 15.281 -28.188 -11.617 1 91.75 105 ILE A O 1
ATOM 820 N N . ILE A 1 106 ? 17 -27.984 -12.984 1 92.44 106 ILE A N 1
ATOM 821 C CA . ILE A 1 106 ? 16.594 -29.031 -13.922 1 92.44 106 ILE A CA 1
ATOM 822 C C . ILE A 1 106 ? 17.391 -30.297 -13.641 1 92.44 106 ILE A C 1
ATOM 824 O O . ILE A 1 106 ? 18.625 -30.312 -13.758 1 92.44 106 ILE A O 1
ATOM 828 N N . PRO A 1 107 ? 16.703 -31.297 -13.273 1 90.75 107 PRO A N 1
ATOM 829 C CA . PRO A 1 107 ? 17.422 -32.5 -12.844 1 90.75 107 PRO A CA 1
ATOM 830 C C . PRO A 1 107 ? 18.156 -33.188 -13.992 1 90.75 107 PRO A C 1
ATOM 832 O O . PRO A 1 107 ? 17.875 -32.906 -15.164 1 90.75 107 PRO A O 1
ATOM 835 N N . GLU A 1 108 ? 19.062 -34.125 -13.617 1 91.25 108 GLU A N 1
ATOM 836 C CA . GLU A 1 108 ? 19.938 -34.812 -14.57 1 91.25 108 GLU A CA 1
ATOM 837 C C . GLU A 1 108 ? 19.125 -35.688 -15.523 1 91.25 108 GLU A C 1
ATOM 839 O O . GLU A 1 108 ? 19.453 -35.781 -16.703 1 91.25 108 GLU A O 1
ATOM 844 N N . SER A 1 109 ? 18.078 -36.25 -15.094 1 87.81 109 SER A N 1
ATOM 845 C CA . SER A 1 109 ? 17.312 -37.219 -15.891 1 87.81 109 SER A CA 1
ATOM 846 C C . SER A 1 109 ? 16.141 -36.531 -16.594 1 87.81 109 SER A C 1
ATOM 848 O O . SER A 1 109 ? 15.227 -37.188 -17.078 1 87.81 109 SER A O 1
ATOM 850 N N . PHE A 1 110 ? 16.234 -35.219 -16.734 1 88.5 110 PHE A N 1
ATOM 851 C CA . PHE A 1 110 ? 15.094 -34.438 -17.234 1 88.5 110 PHE A CA 1
ATOM 852 C C . PHE A 1 110 ? 14.727 -34.875 -18.656 1 88.5 110 PHE A C 1
ATOM 854 O O . PHE A 1 110 ? 13.586 -35.25 -18.922 1 88.5 110 PHE A O 1
ATOM 861 N N . THR A 1 111 ? 15.648 -34.875 -19.562 1 87.69 111 THR A N 1
ATOM 862 C CA . THR A 1 111 ? 15.406 -35.219 -20.953 1 87.69 111 THR A CA 1
ATOM 863 C C . THR A 1 111 ? 15.031 -36.688 -21.078 1 87.69 111 THR A C 1
ATOM 865 O O . THR A 1 111 ? 14.164 -37.062 -21.875 1 87.69 111 THR A O 1
ATOM 868 N N . GLU A 1 112 ? 15.734 -37.562 -20.297 1 86.69 112 GLU A N 1
ATOM 869 C CA . GLU A 1 112 ? 15.43 -39 -20.312 1 86.69 112 GLU A CA 1
ATOM 870 C C . GLU A 1 112 ? 13.992 -39.25 -19.875 1 86.69 112 GLU A C 1
ATOM 872 O O . GLU A 1 112 ? 13.289 -40.062 -20.469 1 86.69 112 GLU A O 1
ATOM 877 N N . ASP A 1 113 ? 13.648 -38.594 -18.844 1 82.44 113 ASP A N 1
ATOM 878 C CA . ASP A 1 113 ? 12.289 -38.75 -18.328 1 82.44 113 ASP A CA 1
ATOM 879 C C . ASP A 1 113 ? 11.258 -38.281 -19.344 1 82.44 113 ASP A C 1
ATOM 881 O O . ASP A 1 113 ? 10.195 -38.875 -19.5 1 82.44 113 ASP A O 1
ATOM 885 N N . LEU A 1 114 ? 11.555 -37.219 -20 1 78.75 114 LEU A N 1
ATOM 886 C CA . LEU A 1 114 ? 10.672 -36.656 -21.016 1 78.75 114 LEU A CA 1
ATOM 887 C C . LEU A 1 114 ? 10.484 -37.656 -22.156 1 78.75 114 LEU A C 1
ATOM 889 O O . LEU A 1 114 ? 9.367 -37.844 -22.641 1 78.75 114 LEU A O 1
ATOM 893 N N . MET A 1 115 ? 11.539 -38.312 -22.547 1 78.5 115 MET A N 1
ATOM 894 C CA . MET A 1 115 ? 11.531 -39.188 -23.703 1 78.5 115 MET A CA 1
ATOM 895 C C . MET A 1 115 ? 10.75 -40.469 -23.391 1 78.5 115 MET A C 1
ATOM 897 O O . MET A 1 115 ? 10.094 -41.031 -24.281 1 78.5 115 MET A O 1
ATOM 901 N N . VAL A 1 116 ? 10.859 -40.875 -22.156 1 77 116 VAL A N 1
ATOM 902 C CA . VAL A 1 116 ? 10.211 -42.156 -21.812 1 77 116 VAL A CA 1
ATOM 903 C C . VAL A 1 116 ? 8.82 -41.875 -21.234 1 77 116 VAL A C 1
ATOM 905 O O . VAL A 1 116 ? 8.086 -42.781 -20.906 1 77 116 VAL A O 1
ATOM 908 N N . GLY A 1 117 ? 8.453 -40.594 -21.109 1 71 117 GLY A N 1
ATOM 909 C CA . GLY A 1 117 ? 7.129 -40.219 -20.641 1 71 117 GLY A CA 1
ATOM 910 C C . GLY A 1 117 ? 6.977 -40.375 -19.125 1 71 117 GLY A C 1
ATOM 911 O O . GLY A 1 117 ? 5.895 -40.719 -18.641 1 71 117 GLY A O 1
ATOM 912 N N . ARG A 1 118 ? 8.148 -40.344 -18.453 1 70.5 118 ARG A N 1
ATOM 913 C CA . ARG A 1 118 ? 8.141 -40.438 -17 1 70.5 118 ARG A CA 1
ATOM 914 C C . ARG A 1 118 ? 8.023 -39.031 -16.375 1 70.5 118 ARG A C 1
ATOM 916 O O . ARG A 1 118 ? 8.555 -38.062 -16.906 1 70.5 118 ARG A O 1
ATOM 923 N N . ALA A 1 119 ? 7.281 -39.094 -15.297 1 71.94 119 ALA A N 1
ATOM 924 C CA . ALA A 1 119 ? 7.137 -37.844 -14.555 1 71.94 119 ALA A CA 1
ATOM 925 C C . ALA A 1 119 ? 8.492 -37.344 -14.078 1 71.94 119 ALA A C 1
ATOM 927 O O . ALA A 1 119 ? 9.352 -38.125 -13.664 1 71.94 119 ALA A O 1
ATOM 928 N N . THR A 1 120 ? 8.781 -36.062 -14.383 1 76.25 120 THR A N 1
ATOM 929 C CA . THR A 1 120 ? 10 -35.406 -13.891 1 76.25 120 THR A CA 1
ATOM 930 C C . THR A 1 120 ? 9.664 -34.188 -13.062 1 76.25 120 THR A C 1
ATOM 932 O O . THR A 1 120 ? 8.492 -33.844 -12.867 1 76.25 120 THR A O 1
ATOM 935 N N . ARG A 1 121 ? 10.68 -33.75 -12.367 1 77.31 121 ARG A N 1
ATOM 936 C CA . ARG A 1 121 ? 10.43 -32.594 -11.492 1 77.31 121 ARG A CA 1
ATOM 937 C C . ARG A 1 121 ? 11.469 -31.5 -11.703 1 77.31 121 ARG A C 1
ATOM 939 O O . ARG A 1 121 ? 12.625 -31.797 -12.039 1 77.31 121 ARG A O 1
ATOM 946 N N . VAL A 1 122 ? 10.977 -30.297 -11.773 1 85.88 122 VAL A N 1
ATOM 947 C CA . VAL A 1 122 ? 11.867 -29.141 -11.68 1 85.88 122 VAL A CA 1
ATOM 948 C C . VAL A 1 122 ? 11.734 -28.5 -10.297 1 85.88 122 VAL A C 1
ATOM 950 O O . VAL A 1 122 ? 10.633 -28.453 -9.734 1 85.88 122 VAL A O 1
ATOM 953 N N . GLU A 1 123 ? 12.891 -28.156 -9.781 1 84.12 123 GLU A N 1
ATOM 954 C CA . GLU A 1 123 ? 12.898 -27.578 -8.438 1 84.12 123 GLU A CA 1
ATOM 955 C C . GLU A 1 123 ? 13.164 -26.078 -8.484 1 84.12 123 GLU A C 1
ATOM 957 O O . GLU A 1 123 ? 14.094 -25.625 -9.148 1 84.12 123 GLU A O 1
ATOM 962 N N . LEU A 1 124 ? 12.25 -25.391 -7.84 1 87.88 124 LEU A N 1
ATOM 963 C CA . LEU A 1 124 ? 12.43 -23.953 -7.695 1 87.88 124 LEU A CA 1
ATOM 964 C C . LEU A 1 124 ? 12.812 -23.594 -6.262 1 87.88 124 LEU A C 1
ATOM 966 O O . LEU A 1 124 ? 12.039 -23.844 -5.332 1 87.88 124 LEU A O 1
ATOM 970 N N . TYR A 1 125 ? 14.039 -23.172 -6.133 1 84.25 125 TYR A N 1
ATOM 971 C CA . TYR A 1 125 ? 14.477 -22.594 -4.871 1 84.25 125 TYR A CA 1
ATOM 972 C C . TYR A 1 125 ? 14.312 -21.078 -4.879 1 84.25 125 TYR A C 1
ATOM 974 O O . TYR A 1 125 ? 14.93 -20.375 -5.688 1 84.25 125 TYR A O 1
ATOM 982 N N . TYR A 1 126 ? 13.445 -20.547 -4.012 1 82.44 126 TYR A N 1
ATOM 983 C CA . TYR A 1 126 ? 13.141 -19.125 -4.102 1 82.44 126 TYR A CA 1
ATOM 984 C C . TYR A 1 126 ? 13.25 -18.453 -2.738 1 82.44 126 TYR A C 1
ATOM 986 O O . TYR A 1 126 ? 13.25 -19.125 -1.705 1 82.44 126 TYR A O 1
ATOM 994 N N . ASP A 1 127 ? 13.5 -17.125 -2.775 1 78.06 127 ASP A N 1
ATOM 995 C CA . ASP A 1 127 ? 13.516 -16.266 -1.595 1 78.06 127 ASP A CA 1
ATOM 996 C C . ASP A 1 127 ? 12.102 -15.945 -1.128 1 78.06 127 ASP A C 1
ATOM 998 O O . ASP A 1 127 ? 11.398 -15.148 -1.756 1 78.06 127 ASP A O 1
ATOM 1002 N N . ALA A 1 128 ? 11.641 -16.531 -0.018 1 71.81 128 ALA A N 1
ATOM 1003 C CA . ALA A 1 128 ? 10.273 -16.375 0.467 1 71.81 128 ALA A CA 1
ATOM 1004 C C . ALA A 1 128 ? 10.125 -15.102 1.299 1 71.81 128 ALA A C 1
ATOM 1006 O O . ALA A 1 128 ? 9.023 -14.742 1.715 1 71.81 128 ALA A O 1
ATOM 1007 N N . SER A 1 129 ? 11.281 -14.383 1.424 1 71.31 129 SER A N 1
ATOM 1008 C CA . SER A 1 129 ? 11.227 -13.18 2.244 1 71.31 129 SER A CA 1
ATOM 1009 C C . SER A 1 129 ? 10.414 -12.086 1.567 1 71.31 129 SER A C 1
ATOM 1011 O O . SER A 1 129 ? 10.008 -11.117 2.215 1 71.31 129 SER A O 1
ATOM 1013 N N . ASN A 1 130 ? 10.234 -12.164 0.289 1 69 130 ASN A N 1
ATOM 1014 C CA . ASN A 1 130 ? 9.328 -11.312 -0.476 1 69 130 ASN A CA 1
ATOM 1015 C C . ASN A 1 130 ? 8.211 -12.125 -1.126 1 69 130 ASN A C 1
ATOM 1017 O O . ASN A 1 130 ? 8.336 -12.555 -2.273 1 69 130 ASN A O 1
ATOM 1021 N N . PRO A 1 131 ? 7.133 -12.234 -0.352 1 66.5 131 PRO A N 1
ATOM 1022 C CA . PRO A 1 131 ? 6.082 -13.141 -0.823 1 66.5 131 PRO A CA 1
ATOM 1023 C C . PRO A 1 131 ? 5.508 -12.727 -2.176 1 66.5 131 PRO A C 1
ATOM 1025 O O . PRO A 1 131 ? 5.152 -13.578 -2.988 1 66.5 131 PRO A O 1
ATOM 1028 N N . THR A 1 132 ? 5.438 -11.445 -2.4 1 65.62 132 THR A N 1
ATOM 1029 C CA . THR A 1 132 ? 4.883 -10.977 -3.666 1 65.62 132 THR A CA 1
ATOM 1030 C C . THR A 1 132 ? 5.77 -11.398 -4.836 1 65.62 132 THR A C 1
ATOM 1032 O O . THR A 1 132 ? 5.273 -11.922 -5.836 1 65.62 132 THR A O 1
ATOM 1035 N N . VAL A 1 133 ? 7.055 -11.227 -4.645 1 70.44 133 VAL A N 1
ATOM 1036 C CA . VAL A 1 133 ? 7.988 -11.617 -5.699 1 70.44 133 VAL A CA 1
ATOM 1037 C C . VAL A 1 133 ? 8.023 -13.141 -5.828 1 70.44 133 VAL A C 1
ATOM 1039 O O . VAL A 1 133 ? 8.023 -13.672 -6.938 1 70.44 133 VAL A O 1
ATOM 1042 N N . ALA A 1 134 ? 8.055 -13.781 -4.648 1 73.88 134 ALA A N 1
ATOM 1043 C CA . ALA A 1 134 ? 8.07 -15.242 -4.641 1 73.88 134 ALA A CA 1
ATOM 1044 C C . ALA A 1 134 ? 6.867 -15.812 -5.379 1 73.88 134 ALA A C 1
ATOM 1046 O O . ALA A 1 134 ? 7.008 -16.703 -6.227 1 73.88 134 ALA A O 1
ATOM 1047 N N . GLN A 1 135 ? 5.707 -15.234 -5.086 1 68.12 135 GLN A N 1
ATOM 1048 C CA . GLN A 1 135 ? 4.477 -15.703 -5.715 1 68.12 135 GLN A CA 1
ATOM 1049 C C . GLN A 1 135 ? 4.492 -15.453 -7.219 1 68.12 135 GLN A C 1
ATOM 1051 O O . GLN A 1 135 ? 4.035 -16.281 -8 1 68.12 135 GLN A O 1
ATOM 1056 N N . ALA A 1 136 ? 4.984 -14.312 -7.582 1 71 136 ALA A N 1
ATOM 1057 C CA . ALA A 1 136 ? 5.07 -13.977 -9 1 71 136 ALA A CA 1
ATOM 1058 C C . ALA A 1 136 ? 5.984 -14.945 -9.742 1 71 136 ALA A C 1
ATOM 1060 O O . ALA A 1 136 ? 5.668 -15.383 -10.844 1 71 136 ALA A O 1
ATOM 1061 N N . ILE A 1 137 ? 7.07 -15.273 -9.117 1 77.31 137 ILE A N 1
ATOM 1062 C CA . ILE A 1 137 ? 8.039 -16.172 -9.727 1 77.31 137 ILE A CA 1
ATOM 1063 C C . ILE A 1 137 ? 7.43 -17.578 -9.844 1 77.31 137 ILE A C 1
ATOM 1065 O O . ILE A 1 137 ? 7.559 -18.234 -10.883 1 77.31 137 ILE A O 1
ATOM 1069 N N . MET A 1 138 ? 6.785 -18.031 -8.805 1 75.19 138 MET A N 1
ATOM 1070 C CA . MET A 1 138 ? 6.152 -19.359 -8.82 1 75.19 138 MET A CA 1
ATOM 1071 C C . MET A 1 138 ? 5.094 -19.438 -9.914 1 75.19 138 MET A C 1
ATOM 1073 O O . MET A 1 138 ? 5.004 -20.438 -10.625 1 75.19 138 MET A O 1
ATOM 1077 N N . GLN A 1 139 ? 4.367 -18.406 -10.016 1 69 139 GLN A N 1
ATOM 1078 C CA . GLN A 1 139 ? 3.352 -18.359 -11.055 1 69 139 GLN A CA 1
ATOM 1079 C C . GLN A 1 139 ? 3.988 -18.391 -12.445 1 69 139 GLN A C 1
ATOM 1081 O O . GLN A 1 139 ? 3.506 -19.094 -13.336 1 69 139 GLN A O 1
ATOM 1086 N N . ALA A 1 140 ? 5.004 -17.562 -12.578 1 76.25 140 ALA A N 1
ATOM 1087 C CA . ALA A 1 140 ? 5.684 -17.5 -13.867 1 76.25 140 ALA A CA 1
ATOM 1088 C C . ALA A 1 140 ? 6.266 -18.859 -14.242 1 76.25 140 ALA A C 1
ATOM 1090 O O . ALA A 1 140 ? 6.191 -19.281 -15.406 1 76.25 140 ALA A O 1
ATOM 1091 N N . VAL A 1 141 ? 6.832 -19.578 -13.297 1 82.06 141 VAL A N 1
ATOM 1092 C CA . VAL A 1 141 ? 7.387 -20.906 -13.547 1 82.06 141 VAL A CA 1
ATOM 1093 C C . VAL A 1 141 ? 6.266 -21.859 -13.938 1 82.06 141 VAL A C 1
ATOM 1095 O O . VAL A 1 141 ? 6.445 -22.719 -14.805 1 82.06 141 VAL A O 1
ATOM 1098 N N . GLY A 1 142 ? 5.164 -21.734 -13.219 1 74.12 142 GLY A N 1
ATOM 1099 C CA . GLY A 1 142 ? 4.012 -22.562 -13.57 1 74.12 142 GLY A CA 1
ATOM 1100 C C . GLY A 1 142 ? 3.576 -22.375 -15.016 1 74.12 142 GLY A C 1
ATOM 1101 O O . GLY A 1 142 ? 3.314 -23.359 -15.711 1 74.12 142 GLY A O 1
ATOM 1102 N N . VAL A 1 143 ? 3.525 -21.156 -15.438 1 72.31 143 VAL A N 1
ATOM 1103 C CA . VAL A 1 143 ? 3.096 -20.844 -16.797 1 72.31 143 VAL A CA 1
ATOM 1104 C C . VAL A 1 143 ? 4.09 -21.422 -17.797 1 72.31 143 VAL A C 1
ATOM 1106 O O . VAL A 1 143 ? 3.691 -22.047 -18.797 1 72.31 143 VAL A O 1
ATOM 1109 N N . VAL A 1 144 ? 5.367 -21.219 -17.547 1 82.12 144 VAL A N 1
ATOM 1110 C CA . VAL A 1 144 ? 6.398 -21.703 -18.469 1 82.12 144 VAL A CA 1
ATOM 1111 C C . VAL A 1 144 ? 6.379 -23.234 -18.5 1 82.12 144 VAL A C 1
ATOM 1113 O O . VAL A 1 144 ? 6.57 -23.828 -19.562 1 82.12 144 VAL A O 1
ATOM 1116 N N . THR A 1 145 ? 6.211 -23.844 -17.328 1 81.5 145 THR A N 1
ATOM 1117 C CA . THR A 1 145 ? 6.152 -25.297 -17.25 1 81.5 145 THR A CA 1
ATOM 1118 C C . THR A 1 145 ? 4.977 -25.828 -18.062 1 81.5 145 THR A C 1
ATOM 1120 O O . THR A 1 145 ? 5.098 -26.844 -18.75 1 81.5 145 THR A O 1
ATOM 1123 N N . GLN A 1 146 ? 3.928 -25.156 -17.922 1 73.69 146 GLN A N 1
ATOM 1124 C CA . GLN A 1 146 ? 2.756 -25.562 -18.703 1 73.69 146 GLN A CA 1
ATOM 1125 C C . GLN A 1 146 ? 3.012 -25.453 -20.203 1 73.69 146 GLN A C 1
ATOM 1127 O O . GLN A 1 146 ? 2.629 -26.328 -20.969 1 73.69 146 GLN A O 1
ATOM 1132 N N . GLN A 1 147 ? 3.586 -24.344 -20.625 1 76.38 147 GLN A N 1
ATOM 1133 C CA . GLN A 1 147 ? 3.92 -24.156 -22.031 1 76.38 147 GLN A CA 1
ATOM 1134 C C . GLN A 1 147 ? 4.871 -25.25 -22.531 1 76.38 147 GLN A C 1
ATOM 1136 O O . GLN A 1 147 ? 4.723 -25.75 -23.641 1 76.38 147 GLN A O 1
ATOM 1141 N N . TYR A 1 148 ? 5.773 -25.547 -21.719 1 82.88 148 TYR A N 1
ATOM 1142 C CA . TYR A 1 148 ? 6.73 -26.594 -22.062 1 82.88 148 TYR A CA 1
ATOM 1143 C C . TYR A 1 148 ? 6.035 -27.953 -22.203 1 82.88 148 TYR A C 1
ATOM 1145 O O . TYR A 1 148 ? 6.352 -28.719 -23.109 1 82.88 148 TYR A O 1
ATOM 1153 N N . GLN A 1 149 ? 5.168 -28.203 -21.25 1 77.19 149 GLN A N 1
ATOM 1154 C CA . GLN A 1 149 ? 4.453 -29.484 -21.297 1 77.19 149 GLN A CA 1
ATOM 1155 C C . GLN A 1 149 ? 3.613 -29.594 -22.562 1 77.19 149 GLN A C 1
ATOM 1157 O O . GLN A 1 149 ? 3.447 -30.688 -23.109 1 77.19 149 GLN A O 1
ATOM 1162 N N . GLU A 1 150 ? 3.08 -28.516 -22.922 1 75.44 150 GLU A N 1
ATOM 1163 C CA . GLU A 1 150 ? 2.338 -28.516 -24.172 1 75.44 150 GLU A CA 1
ATOM 1164 C C . GLU A 1 150 ? 3.244 -28.859 -25.359 1 75.44 150 GLU A C 1
ATOM 1166 O O . GLU A 1 150 ? 2.854 -29.625 -26.234 1 75.44 150 GLU A O 1
ATOM 1171 N N . TRP A 1 151 ? 4.348 -28.281 -25.344 1 77.12 151 TRP A N 1
ATOM 1172 C CA . TRP A 1 151 ? 5.336 -28.578 -26.375 1 77.12 151 TRP A CA 1
ATOM 1173 C C . TRP A 1 151 ? 5.75 -30.047 -26.328 1 77.12 151 TRP A C 1
ATOM 1175 O O . TRP A 1 151 ? 5.852 -30.703 -27.359 1 77.12 151 TRP A O 1
ATOM 1185 N N . ALA A 1 152 ? 5.953 -30.531 -25.141 1 77.25 152 ALA A N 1
ATOM 1186 C CA . ALA A 1 152 ? 6.383 -31.922 -24.953 1 77.25 152 ALA A CA 1
ATOM 1187 C C . ALA A 1 152 ? 5.289 -32.906 -25.391 1 77.25 152 ALA A C 1
ATOM 1189 O O . ALA A 1 152 ? 5.582 -33.938 -25.953 1 77.25 152 ALA A O 1
ATOM 1190 N N . ALA A 1 153 ? 4.102 -32.531 -24.969 1 74.62 153 ALA A N 1
ATOM 1191 C CA . ALA A 1 153 ? 2.979 -33.406 -25.359 1 74.62 153 ALA A CA 1
ATOM 1192 C C . ALA A 1 153 ? 2.879 -33.5 -26.891 1 74.62 153 ALA A C 1
ATOM 1194 O O . ALA A 1 153 ? 2.604 -34.594 -27.406 1 74.62 153 ALA A O 1
ATOM 1195 N N . SER A 1 154 ? 3.062 -32.469 -27.5 1 74.88 154 SER A N 1
ATOM 1196 C CA . SER A 1 154 ? 2.967 -32.469 -28.969 1 74.88 154 SER A CA 1
ATOM 1197 C C . SER A 1 154 ? 4.121 -33.219 -29.609 1 74.88 154 SER A C 1
ATOM 1199 O O . SER A 1 154 ? 3.951 -33.844 -30.641 1 74.88 154 SER A O 1
ATOM 1201 N N . ASN A 1 155 ? 5.242 -33.25 -28.922 1 73.88 155 ASN A N 1
ATOM 1202 C CA . ASN A 1 155 ? 6.434 -33.812 -29.547 1 73.88 155 ASN A CA 1
ATOM 1203 C C . ASN A 1 155 ? 6.707 -35.25 -29.062 1 73.88 155 ASN A C 1
ATOM 1205 O O . ASN A 1 155 ? 7.281 -36.062 -29.781 1 73.88 155 ASN A O 1
ATOM 1209 N N . PHE A 1 156 ? 6.254 -35.5 -27.766 1 70.19 156 PHE A N 1
ATOM 1210 C CA . PHE A 1 156 ? 6.605 -36.781 -27.188 1 70.19 156 PHE A CA 1
ATOM 1211 C C . PHE A 1 156 ? 5.352 -37.562 -26.797 1 70.19 156 PHE A C 1
ATOM 1213 O O . PHE A 1 156 ? 5.441 -38.688 -26.312 1 70.19 156 PHE A O 1
ATOM 1220 N N . GLY A 1 157 ? 4.137 -37 -27 1 63.66 157 GLY A N 1
ATOM 1221 C CA . GLY A 1 157 ? 2.887 -37.688 -26.703 1 63.66 157 GLY A CA 1
ATOM 1222 C C . GLY A 1 157 ? 2.631 -37.844 -25.219 1 63.66 157 GLY A C 1
ATOM 1223 O O . GLY A 1 157 ? 2.055 -38.844 -24.781 1 63.66 157 GLY A O 1
ATOM 1224 N N . THR A 1 158 ? 3.201 -36.969 -24.312 1 62.41 158 THR A N 1
ATOM 1225 C CA . THR A 1 158 ? 3.041 -37.062 -22.875 1 62.41 158 THR A CA 1
ATOM 1226 C C . THR A 1 158 ? 1.73 -36.438 -22.422 1 62.41 158 THR A C 1
ATOM 1228 O O . THR A 1 158 ? 1.15 -35.625 -23.156 1 62.41 158 THR A O 1
ATOM 1231 N N . PHE A 1 159 ? 1.169 -36.938 -21.141 1 57.47 159 PHE A N 1
ATOM 1232 C CA . PHE A 1 159 ? -0.054 -36.406 -20.547 1 57.47 159 PHE A CA 1
ATOM 1233 C C . PHE A 1 159 ? 0.204 -35.062 -19.906 1 57.47 159 PHE A C 1
ATOM 1235 O O . PHE A 1 159 ? 1.258 -34.844 -19.312 1 57.47 159 PHE A O 1
ATOM 1242 N N . ALA A 1 160 ? -0.638 -34.062 -20.281 1 62.66 160 ALA A N 1
ATOM 1243 C CA . ALA A 1 160 ? -0.562 -32.781 -19.594 1 62.66 160 ALA A CA 1
ATOM 1244 C C . ALA A 1 160 ? -1.95 -32.188 -19.406 1 62.66 160 ALA A C 1
ATOM 1246 O O . ALA A 1 160 ? -2.818 -32.344 -20.266 1 62.66 160 ALA A O 1
ATOM 1247 N N . ILE A 1 161 ? -2.254 -31.828 -18.016 1 58 161 ILE A N 1
ATOM 1248 C CA . ILE A 1 161 ? -3.418 -30.969 -17.797 1 58 161 ILE A CA 1
ATOM 1249 C C . ILE A 1 161 ? -3.027 -29.516 -18 1 58 161 ILE A C 1
ATOM 1251 O O . ILE A 1 161 ? -2.111 -29.016 -17.344 1 58 161 ILE A O 1
ATOM 1255 N N . GLN A 1 162 ? -3.598 -28.906 -18.984 1 60.22 162 GLN A N 1
ATOM 1256 C CA . GLN A 1 162 ? -3.307 -27.516 -19.266 1 60.22 162 GLN A CA 1
ATOM 1257 C C . GLN A 1 162 ? -4.383 -26.594 -18.688 1 60.22 162 GLN A C 1
ATOM 1259 O O . GLN A 1 162 ? -5.516 -26.578 -19.172 1 60.22 162 GLN A O 1
ATOM 1264 N N . PRO A 1 163 ? -4.07 -25.938 -17.5 1 58 163 PRO A N 1
ATOM 1265 C CA . PRO A 1 163 ? -5.023 -24.891 -17.125 1 58 163 PRO A CA 1
ATOM 1266 C C . PRO A 1 163 ? -5.09 -23.75 -18.125 1 58 163 PRO A C 1
ATOM 1268 O O . PRO A 1 163 ? -4.055 -23.203 -18.531 1 58 163 PRO A O 1
ATOM 1271 N N . MET A 1 164 ? -6.262 -23.578 -18.766 1 57.34 164 MET A N 1
ATOM 1272 C CA . MET A 1 164 ? -6.48 -22.453 -19.672 1 57.34 164 MET A CA 1
ATOM 1273 C C . MET A 1 164 ? -7.148 -21.297 -18.938 1 57.34 164 MET A C 1
ATOM 1275 O O . MET A 1 164 ? -8.125 -21.5 -18.219 1 57.34 164 MET A O 1
ATOM 1279 N N . PHE A 1 165 ? -6.484 -20.156 -19.078 1 57.06 165 PHE A N 1
ATOM 1280 C CA . PHE A 1 165 ? -6.969 -18.984 -18.359 1 57.06 165 PHE A CA 1
ATOM 1281 C C . PHE A 1 165 ? -7.699 -18.047 -19.297 1 57.06 165 PHE A C 1
ATOM 1283 O O . PHE A 1 165 ? -7.168 -17.656 -20.344 1 57.06 165 PHE A O 1
ATOM 1290 N N .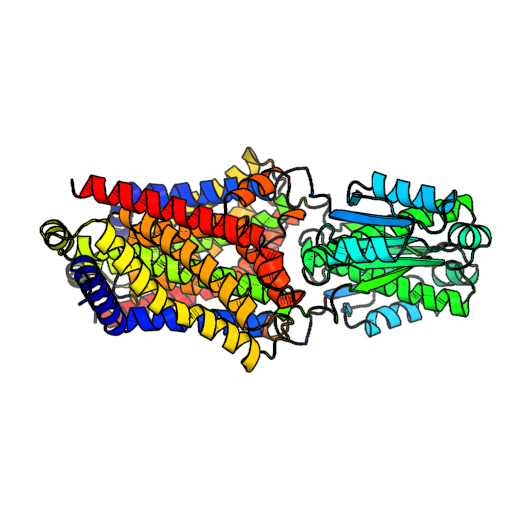 TYR A 1 166 ? -9.031 -17.844 -18.984 1 57.81 166 TYR A N 1
ATOM 1291 C CA . TYR A 1 166 ? -9.844 -16.891 -19.734 1 57.81 166 TYR A CA 1
ATOM 1292 C C . TYR A 1 166 ? -10.359 -15.781 -18.828 1 57.81 166 TYR A C 1
ATOM 1294 O O . TYR A 1 166 ? -10.672 -16.016 -17.656 1 57.81 166 TYR A O 1
ATOM 1302 N N . THR A 1 167 ? -10.344 -14.5 -19.359 1 60.22 167 THR A N 1
ATOM 1303 C CA . THR A 1 167 ? -10.883 -13.375 -18.609 1 60.22 167 THR A CA 1
ATOM 1304 C C . THR A 1 167 ? -12.375 -13.188 -18.906 1 60.22 167 THR A C 1
ATOM 1306 O O . THR A 1 167 ? -12.812 -13.367 -20.031 1 60.22 167 THR A O 1
ATOM 1309 N N . VAL A 1 168 ? -13.148 -13.156 -17.812 1 54.91 168 VAL A N 1
ATOM 1310 C CA . VAL A 1 168 ? -14.562 -12.836 -18 1 54.91 168 VAL A CA 1
ATOM 1311 C C . VAL A 1 168 ? -14.703 -11.383 -18.453 1 54.91 168 VAL A C 1
ATOM 1313 O O . VAL A 1 168 ? -15.5 -11.07 -19.344 1 54.91 168 VAL A O 1
ATOM 1316 N N . TYR A 1 169 ? -14.008 -10.57 -17.844 1 55.06 169 TYR A N 1
ATOM 1317 C CA . TYR A 1 169 ? -13.953 -9.18 -18.281 1 55.06 169 TYR A CA 1
ATOM 1318 C C . TYR A 1 169 ? -12.75 -8.93 -19.172 1 55.06 169 TYR A C 1
ATOM 1320 O O . TYR A 1 169 ? -11.633 -9.344 -18.844 1 55.06 169 TYR A O 1
ATOM 1328 N N . GLY A 1 170 ? -12.969 -8.906 -20.547 1 53.28 170 GLY A N 1
ATOM 1329 C CA . GLY A 1 170 ? -12 -8.812 -21.625 1 53.28 170 GLY A CA 1
ATOM 1330 C C . GLY A 1 170 ? -10.914 -7.781 -21.375 1 53.28 170 GLY A C 1
ATOM 1331 O O . GLY A 1 170 ? -10.953 -7.074 -20.359 1 53.28 170 GLY A O 1
ATOM 1332 N N . PRO A 1 171 ? -10.156 -7.305 -22.328 1 53.84 171 PRO A N 1
ATOM 1333 C CA . PRO A 1 171 ? -8.758 -7.75 -22.359 1 53.84 171 PRO A CA 1
ATOM 1334 C C . PRO A 1 171 ? -8.086 -7.656 -20.984 1 53.84 171 PRO A C 1
ATOM 1336 O O . PRO A 1 171 ? -8.641 -7.055 -20.062 1 53.84 171 PRO A O 1
ATOM 1339 N N . LYS A 1 172 ? -7.098 -8.328 -20.797 1 54.94 172 LYS A N 1
ATOM 1340 C CA . LYS A 1 172 ? -6.262 -8.305 -19.594 1 54.94 172 LYS A CA 1
ATOM 1341 C C . LYS A 1 172 ? -6.059 -6.875 -19.094 1 54.94 172 LYS A C 1
ATOM 1343 O O . LYS A 1 172 ? -5.77 -5.973 -19.891 1 54.94 172 LYS A O 1
ATOM 1348 N N . VAL A 1 173 ? -6.684 -6.652 -17.953 1 57.09 173 VAL A N 1
ATOM 1349 C CA . VAL A 1 173 ? -6.473 -5.363 -17.312 1 57.09 173 VAL A CA 1
ATOM 1350 C C . VAL A 1 173 ? -4.984 -5.145 -17.062 1 57.09 173 VAL A C 1
ATOM 1352 O O . VAL A 1 173 ? -4.32 -5.984 -16.453 1 57.09 173 VAL A O 1
ATOM 1355 N N . GLU A 1 174 ? -4.543 -4.109 -17.75 1 65.75 174 GLU A N 1
ATOM 1356 C CA . GLU A 1 174 ? -3.148 -3.74 -17.516 1 65.75 174 GLU A CA 1
ATOM 1357 C C . GLU A 1 174 ? -2.936 -3.297 -16.062 1 65.75 174 GLU A C 1
ATOM 1359 O O . GLU A 1 174 ? -3.877 -2.869 -15.398 1 65.75 174 GLU A O 1
ATOM 1364 N N . LYS A 1 175 ? -1.774 -3.439 -15.617 1 68.94 175 LYS A N 1
ATOM 1365 C CA . LYS A 1 175 ? -1.415 -3.092 -14.25 1 68.94 175 LYS A CA 1
ATOM 1366 C C . LYS A 1 175 ? -1.845 -1.668 -13.906 1 68.94 175 LYS A C 1
ATOM 1368 O O . LYS A 1 175 ? -2.402 -1.42 -12.836 1 68.94 175 LYS A O 1
ATOM 1373 N N . ILE A 1 176 ? -1.653 -0.777 -14.891 1 72.75 176 ILE A N 1
ATOM 1374 C CA . ILE A 1 176 ? -1.959 0.621 -14.609 1 72.75 176 ILE A CA 1
ATOM 1375 C C . ILE A 1 176 ? -3.461 0.787 -14.391 1 72.75 176 ILE A C 1
ATOM 1377 O O . ILE A 1 176 ? -3.891 1.567 -13.539 1 72.75 176 ILE A O 1
ATOM 1381 N N . GLU A 1 177 ? -4.246 0.044 -15.133 1 77.25 177 GLU A N 1
ATOM 1382 C CA . GLU A 1 177 ? -5.699 0.155 -15.016 1 77.25 177 GLU A CA 1
ATOM 1383 C C . GLU A 1 177 ? -6.188 -0.383 -13.68 1 77.25 177 GLU A C 1
ATOM 1385 O O . GLU A 1 177 ? -7.133 0.152 -13.094 1 77.25 177 GLU A O 1
ATOM 1390 N N . SER A 1 178 ? -5.496 -1.345 -13.258 1 76.12 178 SER A N 1
ATOM 1391 C CA . SER A 1 178 ? -5.918 -1.987 -12.016 1 76.12 178 SER A CA 1
ATOM 1392 C C . SER A 1 178 ? -5.66 -1.089 -10.812 1 76.12 178 SER A C 1
ATOM 1394 O O . SER A 1 178 ? -6.23 -1.296 -9.742 1 76.12 178 SER A O 1
ATOM 1396 N N . PHE A 1 179 ? -4.863 -0.062 -11.016 1 79.25 179 PHE A N 1
ATOM 1397 C CA . PHE A 1 179 ? -4.512 0.787 -9.891 1 79.25 179 PHE A CA 1
ATOM 1398 C C . PHE A 1 179 ? -5.34 2.066 -9.891 1 79.25 179 PHE A C 1
ATOM 1400 O O . PHE A 1 179 ? -5.281 2.852 -8.945 1 79.25 179 PHE A O 1
ATOM 1407 N N . ILE A 1 180 ? -6.109 2.289 -10.867 1 84.25 180 ILE A N 1
ATOM 1408 C CA . ILE A 1 180 ? -6.867 3.529 -10.984 1 84.25 180 ILE A CA 1
ATOM 1409 C C . ILE A 1 180 ? -7.836 3.654 -9.805 1 84.25 180 ILE A C 1
ATOM 1411 O O . ILE A 1 180 ? -7.969 4.727 -9.211 1 84.25 180 ILE A O 1
ATOM 1415 N N . PRO A 1 181 ? -8.508 2.559 -9.445 1 86.56 181 PRO A N 1
ATOM 1416 C CA . PRO A 1 181 ? -9.383 2.682 -8.273 1 86.56 181 PRO A CA 1
ATOM 1417 C C . PRO A 1 181 ? -8.625 3.088 -7.016 1 86.56 181 PRO A C 1
ATOM 1419 O O . PRO A 1 181 ? -9.125 3.885 -6.219 1 86.56 181 PRO A O 1
ATOM 1422 N N . THR A 1 182 ? -7.469 2.537 -6.871 1 83.81 182 THR A N 1
ATOM 1423 C CA . THR A 1 182 ? -6.621 2.867 -5.73 1 83.81 182 THR A CA 1
ATOM 1424 C C . THR A 1 182 ? -6.219 4.34 -5.766 1 83.81 182 THR A C 1
ATOM 1426 O O . THR A 1 182 ? -6.273 5.027 -4.742 1 83.81 182 THR A O 1
ATOM 1429 N N . LEU A 1 183 ? -5.805 4.785 -6.883 1 85.44 183 LEU A N 1
ATOM 1430 C CA . LEU A 1 183 ? -5.414 6.18 -7.062 1 85.44 183 LEU A CA 1
ATOM 1431 C C . LEU A 1 183 ? -6.566 7.117 -6.719 1 85.44 183 LEU A C 1
ATOM 1433 O O . LEU A 1 183 ? -6.379 8.094 -5.996 1 85.44 183 LEU A O 1
ATOM 1437 N N . MET A 1 184 ? -7.688 6.781 -7.258 1 89.94 184 MET A N 1
ATOM 1438 C CA . MET A 1 184 ? -8.859 7.617 -7.035 1 89.94 184 MET A CA 1
ATOM 1439 C C . MET A 1 184 ? -9.25 7.633 -5.559 1 89.94 184 MET A C 1
ATOM 1441 O O . MET A 1 184 ? -9.609 8.68 -5.02 1 89.94 184 MET A O 1
ATOM 1445 N N . ALA A 1 185 ? -9.195 6.5 -4.957 1 91.88 185 ALA A N 1
ATOM 1446 C CA . ALA A 1 185 ? -9.516 6.418 -3.535 1 91.88 185 ALA A CA 1
ATOM 1447 C C . ALA A 1 185 ? -8.578 7.293 -2.709 1 91.88 185 ALA A C 1
ATOM 1449 O O . ALA A 1 185 ? -9.016 7.996 -1.797 1 91.88 185 ALA A O 1
ATOM 1450 N N . LEU A 1 186 ? -7.309 7.234 -3.02 1 88.5 186 LEU A N 1
ATOM 1451 C CA . LEU A 1 186 ? -6.293 8.016 -2.326 1 88.5 186 LEU A CA 1
ATOM 1452 C C . LEU A 1 186 ? -6.57 9.508 -2.455 1 88.5 186 LEU A C 1
ATOM 1454 O O . LEU A 1 186 ? -6.609 10.227 -1.453 1 88.5 186 LEU A O 1
ATOM 1458 N N . ILE A 1 187 ? -6.805 9.938 -3.592 1 88.94 187 ILE A N 1
ATOM 1459 C CA . ILE A 1 187 ? -6.973 11.359 -3.879 1 88.94 187 ILE A CA 1
ATOM 1460 C C . ILE A 1 187 ? -8.289 11.852 -3.279 1 88.94 187 ILE A C 1
ATOM 1462 O O . ILE A 1 187 ? -8.328 12.906 -2.645 1 88.94 187 ILE A O 1
ATOM 1466 N N . LEU A 1 188 ? -9.328 11.039 -3.439 1 92.31 188 LEU A N 1
ATOM 1467 C CA . LEU A 1 188 ? -10.672 11.469 -3.066 1 92.31 188 LEU A CA 1
ATOM 1468 C C . LEU A 1 188 ? -10.859 11.414 -1.555 1 92.31 188 LEU A C 1
ATOM 1470 O O . LEU A 1 188 ? -11.797 12.008 -1.021 1 92.31 188 LEU A O 1
ATOM 1474 N N . GLN A 1 189 ? -10.031 10.695 -0.939 1 92.12 189 GLN A N 1
ATOM 1475 C CA . GLN A 1 189 ? -10.141 10.734 0.515 1 92.12 189 GLN A CA 1
ATOM 1476 C C . GLN A 1 189 ? -9.148 11.719 1.119 1 92.12 189 GLN A C 1
ATOM 1478 O O . GLN A 1 189 ? -9.508 12.531 1.974 1 92.12 189 GLN A O 1
ATOM 1483 N N . MET A 1 190 ? -7.969 11.656 0.705 1 87.94 190 MET A N 1
ATOM 1484 C CA . MET A 1 190 ? -6.902 12.406 1.362 1 87.94 190 MET A CA 1
ATOM 1485 C C . MET A 1 190 ? -7.086 13.906 1.155 1 87.94 190 MET A C 1
ATOM 1487 O O . MET A 1 190 ? -7.004 14.68 2.109 1 87.94 190 MET A O 1
ATOM 1491 N N . VAL A 1 191 ? -7.355 14.352 -0.018 1 87.56 191 VAL A N 1
ATOM 1492 C CA . VAL A 1 191 ? -7.359 15.773 -0.345 1 87.56 191 VAL A CA 1
ATOM 1493 C C . VAL A 1 191 ? -8.594 16.438 0.263 1 87.56 191 VAL A C 1
ATOM 1495 O O . VAL A 1 191 ? -8.469 17.344 1.085 1 87.56 191 VAL A O 1
ATOM 1498 N N . PRO A 1 192 ? -9.75 15.938 -0.045 1 91.5 192 PRO A N 1
ATOM 1499 C CA . PRO A 1 192 ? -10.922 16.625 0.507 1 91.5 192 PRO A CA 1
ATOM 1500 C C . PRO A 1 192 ? -10.992 16.531 2.031 1 91.5 192 PRO A C 1
ATOM 1502 O O . PRO A 1 192 ? -11.344 17.516 2.689 1 91.5 192 PRO A O 1
ATOM 1505 N N . THR A 1 193 ? -10.688 15.398 2.584 1 93 193 THR A N 1
ATOM 1506 C CA . THR A 1 193 ? -10.75 15.242 4.031 1 93 193 THR A CA 1
ATOM 1507 C C . THR A 1 193 ? -9.766 16.188 4.719 1 93 193 THR A C 1
ATOM 1509 O O . THR A 1 193 ? -10.109 16.859 5.691 1 93 193 THR A O 1
ATOM 1512 N N . SER A 1 194 ? -8.57 16.234 4.191 1 88.69 194 SER A N 1
ATOM 1513 C CA . SER A 1 194 ? -7.547 17.078 4.809 1 88.69 194 SER A CA 1
ATOM 1514 C C . SER A 1 194 ? -7.875 18.562 4.656 1 88.69 194 SER A C 1
ATOM 1516 O O . SER A 1 194 ? -7.621 19.344 5.566 1 88.69 194 SER A O 1
ATOM 1518 N N . LEU A 1 195 ? -8.43 18.906 3.559 1 87.31 195 LEU A N 1
ATOM 1519 C CA . LEU A 1 195 ? -8.734 20.312 3.279 1 87.31 195 LEU A CA 1
ATOM 1520 C C . LEU A 1 195 ? -9.875 20.812 4.16 1 87.31 195 LEU A C 1
ATOM 1522 O O . LEU A 1 195 ? -9.789 21.875 4.758 1 87.31 195 LEU A O 1
ATOM 1526 N N . ILE A 1 196 ? -10.898 20.016 4.195 1 92.44 196 ILE A N 1
ATOM 1527 C CA . ILE A 1 196 ? -12.078 20.484 4.906 1 92.44 196 ILE A CA 1
ATOM 1528 C C . ILE A 1 196 ? -11.875 20.328 6.41 1 92.44 196 ILE A C 1
ATOM 1530 O O . ILE A 1 196 ? -12.508 21.031 7.203 1 92.44 196 ILE A O 1
ATOM 1534 N N . SER A 1 197 ? -11.008 19.438 6.816 1 93.19 197 SER A N 1
ATOM 1535 C CA . SER A 1 197 ? -10.812 19.172 8.234 1 93.19 197 SER A CA 1
ATOM 1536 C C . SER A 1 197 ? -10.281 20.406 8.961 1 93.19 197 SER A C 1
ATOM 1538 O O . SER A 1 197 ? -10.508 20.578 10.164 1 93.19 197 SER A O 1
ATOM 1540 N N . VAL A 1 198 ? -9.625 21.281 8.25 1 90 198 VAL A N 1
ATOM 1541 C CA . VAL A 1 198 ? -9.016 22.422 8.922 1 90 198 VAL A CA 1
ATOM 1542 C C . VAL A 1 198 ? -9.969 23.625 8.875 1 90 198 VAL A C 1
ATOM 1544 O O . VAL A 1 198 ? -9.711 24.656 9.484 1 90 198 VAL A O 1
ATOM 1547 N N . SER A 1 199 ? -11.078 23.484 8.234 1 90.25 199 SER A N 1
ATOM 1548 C CA . SER A 1 199 ? -11.93 24.625 7.902 1 90.25 199 SER A CA 1
ATOM 1549 C C . SER A 1 199 ? -12.469 25.312 9.156 1 90.25 199 SER A C 1
ATOM 1551 O O . SER A 1 199 ? -12.445 26.531 9.266 1 90.25 199 SER A O 1
ATOM 1553 N N . ILE A 1 200 ? -12.938 24.516 10.117 1 89.06 200 ILE A N 1
ATOM 1554 C CA . ILE A 1 200 ? -13.484 25.094 11.336 1 89.06 200 ILE A CA 1
ATOM 1555 C C . ILE A 1 200 ? -12.336 25.531 12.258 1 89.06 200 ILE A C 1
ATOM 1557 O O . ILE A 1 200 ? -12.414 26.562 12.914 1 89.06 200 ILE A O 1
ATOM 1561 N N . CYS A 1 201 ? -11.297 24.766 12.281 1 88.75 201 CYS A N 1
ATOM 1562 C CA . CYS A 1 201 ? -10.141 25.062 13.109 1 88.75 201 CYS A CA 1
ATOM 1563 C C . CYS A 1 201 ? -9.484 26.375 12.68 1 88.75 201 CYS A C 1
ATOM 1565 O O . CYS A 1 201 ? -8.969 27.125 13.516 1 88.75 201 CYS A O 1
ATOM 1567 N N . ARG A 1 202 ? -9.523 26.562 11.469 1 87.62 202 ARG A N 1
ATOM 1568 C CA . ARG A 1 202 ? -8.969 27.812 10.953 1 87.62 202 ARG A CA 1
ATOM 1569 C C . ARG A 1 202 ? -9.742 29 11.492 1 87.62 202 ARG A C 1
ATOM 1571 O O . ARG A 1 202 ? -9.141 30.031 11.828 1 87.62 202 ARG A O 1
ATOM 1578 N N . GLU A 1 203 ? -11.031 28.922 11.586 1 86.5 203 GLU A N 1
ATOM 1579 C CA . GLU A 1 203 ? -11.859 29.984 12.141 1 86.5 203 GLU A CA 1
ATOM 1580 C C . GLU A 1 203 ? -11.594 30.172 13.633 1 86.5 203 GLU A C 1
ATOM 1582 O O . GLU A 1 203 ? -11.594 31.297 14.125 1 86.5 203 GLU A O 1
ATOM 1587 N N . ARG A 1 204 ? -11.359 29.078 14.211 1 85.94 204 ARG A N 1
ATOM 1588 C CA . ARG A 1 204 ? -11.031 29.141 15.633 1 85.94 204 ARG A CA 1
ATOM 1589 C C . ARG A 1 204 ? -9.711 29.875 15.852 1 85.94 204 ARG A C 1
ATOM 1591 O O . ARG A 1 204 ? -9.609 30.719 16.734 1 85.94 204 ARG A O 1
ATOM 1598 N N . GLU A 1 205 ? -8.789 29.562 15.062 1 86.06 205 GLU A N 1
ATOM 1599 C CA . GLU A 1 205 ? -7.453 30.141 15.203 1 86.06 205 GLU A CA 1
ATOM 1600 C C . GLU A 1 205 ? -7.441 31.625 14.844 1 86.06 205 GLU A C 1
ATOM 1602 O O . GLU A 1 205 ? -6.684 32.406 15.422 1 86.06 205 GLU A O 1
ATOM 1607 N N . LYS A 1 206 ? -8.266 31.953 13.922 1 85.12 206 LYS A N 1
ATOM 1608 C CA . LYS A 1 206 ? -8.336 33.344 13.492 1 85.12 206 LYS A CA 1
ATOM 1609 C C . LYS A 1 206 ? -9.25 34.156 14.406 1 85.12 206 LYS A C 1
ATOM 1611 O O . LYS A 1 206 ? -9.312 35.375 14.305 1 85.12 206 LYS A O 1
ATOM 1616 N N . GLY A 1 207 ? -9.984 33.531 15.297 1 82.56 207 GLY A N 1
ATOM 1617 C CA . GLY A 1 207 ? -10.898 34.188 16.203 1 82.56 207 GLY A CA 1
ATOM 1618 C C . GLY A 1 207 ? -12.234 34.531 15.586 1 82.56 207 GLY A C 1
ATOM 1619 O O . GLY A 1 207 ? -13.047 35.25 16.172 1 82.56 207 GLY A O 1
ATOM 1620 N N . THR A 1 208 ? -12.477 34.094 14.391 1 78.25 208 THR A N 1
ATOM 1621 C CA . THR A 1 208 ? -13.711 34.438 13.688 1 78.25 208 THR A CA 1
ATOM 1622 C C . THR A 1 208 ? -14.82 33.438 14.039 1 78.25 208 THR A C 1
ATOM 1624 O O . THR A 1 208 ? -15.984 33.656 13.695 1 78.25 208 THR A O 1
ATOM 1627 N N . PHE A 1 209 ? -14.398 32.406 14.742 1 76.69 209 PHE A N 1
ATOM 1628 C CA . PHE A 1 209 ? -15.367 31.406 15.141 1 76.69 209 PHE A CA 1
ATOM 1629 C C . PHE A 1 209 ? -16.406 32 16.094 1 76.69 209 PHE A C 1
ATOM 1631 O O . PHE A 1 209 ? -17.594 31.688 15.984 1 76.69 209 PHE A O 1
ATOM 1638 N N . GLU A 1 210 ? -15.922 32.781 16.906 1 72.19 210 GLU A N 1
ATOM 1639 C CA . GLU A 1 210 ? -16.812 33.438 17.875 1 72.19 210 GLU A CA 1
ATOM 1640 C C . GLU A 1 210 ? -17.781 34.375 17.172 1 72.19 210 GLU A C 1
ATOM 1642 O O . GLU A 1 210 ? -18.938 34.469 17.578 1 72.19 210 GLU A O 1
ATOM 1647 N N . GLN A 1 211 ? -17.234 35.031 16.219 1 71.56 211 GLN A N 1
ATOM 1648 C CA . GLN A 1 211 ? -18.094 35.906 15.438 1 71.56 211 GLN A CA 1
ATOM 1649 C C . GLN A 1 211 ? -19.172 35.125 14.695 1 71.56 211 GLN A C 1
ATOM 1651 O O . GLN A 1 211 ? -20.312 35.594 14.562 1 71.56 211 GLN A O 1
ATOM 1656 N N . PHE A 1 212 ? -18.766 33.969 14.336 1 68.81 212 PHE A N 1
ATOM 1657 C CA . PHE A 1 212 ? -19.656 33.062 13.617 1 68.81 212 PHE A CA 1
ATOM 1658 C C . PHE A 1 212 ? -20.781 32.562 14.508 1 68.81 212 PHE A C 1
ATOM 1660 O O . PHE A 1 212 ? -21.938 32.5 14.078 1 68.81 212 PHE A O 1
ATOM 1667 N N . ILE A 1 213 ? -20.453 32.344 15.734 1 68.31 213 ILE A N 1
ATOM 1668 C CA . ILE A 1 213 ? -21.422 31.859 16.703 1 68.31 213 ILE A CA 1
ATOM 1669 C C . ILE A 1 213 ? -22.375 32.969 17.109 1 68.31 213 ILE A C 1
ATOM 1671 O O . ILE A 1 213 ? -23.531 32.719 17.453 1 68.31 213 ILE A O 1
ATOM 1675 N N . MET A 1 214 ? -21.922 34.125 16.969 1 68.62 214 MET A N 1
ATOM 1676 C CA . MET A 1 214 ? -22.734 35.25 17.391 1 68.62 214 MET A CA 1
ATOM 1677 C C . MET A 1 214 ? -23.703 35.656 16.297 1 68.62 214 MET A C 1
ATOM 1679 O O . MET A 1 214 ? -24.625 36.469 16.531 1 68.62 214 MET A O 1
ATOM 1683 N N . THR A 1 215 ? -23.469 35.156 15.164 1 67.44 215 THR A N 1
ATOM 1684 C CA . THR A 1 215 ? -24.391 35.469 14.062 1 67.44 215 THR A CA 1
ATOM 1685 C C . THR A 1 215 ? -25.578 34.5 14.078 1 67.44 215 THR A C 1
ATOM 1687 O O . THR A 1 215 ? -25.469 33.375 14.57 1 67.44 215 THR A O 1
ATOM 1690 N N . PRO A 1 216 ? -26.656 35.031 13.641 1 73.88 216 PRO A N 1
ATOM 1691 C CA . PRO A 1 216 ? -27.844 34.188 13.633 1 73.88 216 PRO A CA 1
ATOM 1692 C C . PRO A 1 216 ? -27.734 33.031 12.656 1 73.88 216 PRO A C 1
ATOM 1694 O O . PRO A 1 216 ? -28.719 32.656 12.016 1 73.88 216 PRO A O 1
ATOM 1697 N N . ILE A 1 217 ? -26.562 32.562 12.57 1 77.31 217 ILE A N 1
ATOM 1698 C CA . ILE A 1 217 ? -26.359 31.484 11.617 1 77.31 217 ILE A CA 1
ATOM 1699 C C . ILE A 1 217 ? -26.5 30.141 12.328 1 77.31 217 ILE A C 1
ATOM 1701 O O . ILE A 1 217 ? -25.969 29.953 13.43 1 77.31 217 ILE A O 1
ATOM 1705 N N . ARG A 1 218 ? -27.359 29.25 11.789 1 83.88 218 ARG A N 1
ATOM 1706 C CA . ARG A 1 218 ? -27.578 27.906 12.328 1 83.88 218 ARG A CA 1
ATOM 1707 C C . ARG A 1 218 ? -26.422 26.984 12 1 83.88 218 ARG A C 1
ATOM 1709 O O . ARG A 1 218 ? -25.812 27.094 10.93 1 83.88 218 ARG A O 1
ATOM 1716 N N . PRO A 1 219 ? -26.047 26.141 12.969 1 85.56 219 PRO A N 1
ATOM 1717 C CA . PRO A 1 219 ? -25 25.156 12.711 1 85.56 219 PRO A CA 1
ATOM 1718 C C . PRO A 1 219 ? -25.188 24.422 11.391 1 85.56 219 PRO A C 1
ATOM 1720 O O . PRO A 1 219 ? -24.219 24.094 10.703 1 85.56 219 PRO A O 1
ATOM 1723 N N . PH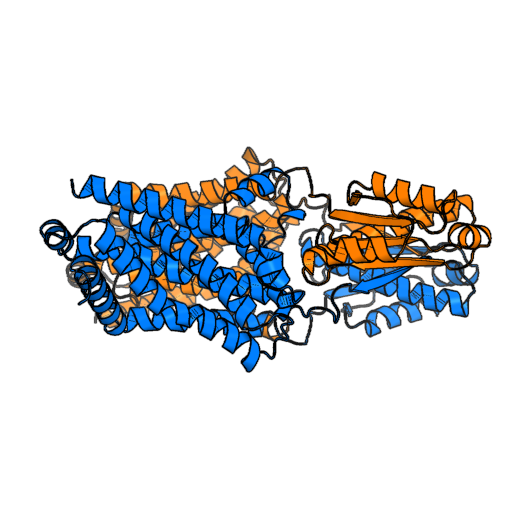E A 1 220 ? -26.391 24.25 11.008 1 88.19 220 PHE A N 1
ATOM 1724 C CA . PHE A 1 220 ? -26.719 23.562 9.758 1 88.19 220 PHE A CA 1
ATOM 1725 C C . PHE A 1 220 ? -26.234 24.375 8.555 1 88.19 220 PHE A C 1
ATOM 1727 O O . PHE A 1 220 ? -25.719 23.812 7.594 1 88.19 220 PHE A O 1
ATOM 1734 N N . ASP A 1 221 ? -26.375 25.656 8.641 1 88.25 221 ASP A N 1
ATOM 1735 C CA . ASP A 1 221 ? -25.953 26.531 7.547 1 88.25 221 ASP A CA 1
ATOM 1736 C C . ASP A 1 221 ? -24.438 26.5 7.379 1 88.25 221 ASP A C 1
ATOM 1738 O O . ASP A 1 221 ? -23.922 26.516 6.258 1 88.25 221 ASP A O 1
ATOM 1742 N N . VAL A 1 222 ? -23.766 26.469 8.5 1 87.38 222 VAL A N 1
ATOM 1743 C CA . VAL A 1 222 ? -22.312 26.469 8.492 1 87.38 222 VAL A CA 1
ATOM 1744 C C . VAL A 1 222 ? -21.797 25.156 7.887 1 87.38 222 VAL A C 1
ATOM 1746 O O . VAL A 1 222 ? -20.969 25.172 6.973 1 87.38 222 VAL A O 1
ATOM 1749 N N . ILE A 1 223 ? -22.328 24.094 8.406 1 90.88 223 ILE A N 1
ATOM 1750 C CA . ILE A 1 223 ? -21.875 22.781 7.98 1 90.88 223 ILE A CA 1
ATOM 1751 C C . ILE A 1 223 ? -22.203 22.578 6.5 1 90.88 223 ILE A C 1
ATOM 1753 O O . ILE A 1 223 ? -21.344 22.156 5.723 1 90.88 223 ILE A O 1
ATOM 1757 N N . PHE A 1 224 ? -23.344 22.875 6.129 1 92.5 224 PHE A N 1
ATOM 1758 C CA . PHE A 1 224 ? -23.766 22.688 4.75 1 92.5 224 PHE A CA 1
ATOM 1759 C C . PHE A 1 224 ? -23.031 23.641 3.818 1 92.5 224 PHE A C 1
ATOM 1761 O O . PHE A 1 224 ? -22.703 23.281 2.688 1 92.5 224 PHE A O 1
ATOM 1768 N N . GLY A 1 225 ? -22.953 24.859 4.246 1 91.44 225 GLY A N 1
ATOM 1769 C CA . GLY A 1 225 ? -22.203 25.812 3.449 1 91.44 225 GLY A CA 1
ATOM 1770 C C . GLY A 1 225 ? -20.781 25.375 3.168 1 91.44 225 GLY A C 1
ATOM 1771 O O . GLY A 1 225 ? -20.297 25.484 2.035 1 91.44 225 GLY A O 1
ATOM 1772 N N . LYS A 1 226 ? -20.156 24.891 4.207 1 92.38 226 LYS A N 1
ATOM 1773 C CA . LYS A 1 226 ? -18.781 24.422 4.035 1 92.38 226 LYS A CA 1
ATOM 1774 C C . LYS A 1 226 ? -18.75 23.172 3.16 1 92.38 226 LYS A C 1
ATOM 1776 O O . LYS A 1 226 ? -17.844 23 2.336 1 92.38 226 LYS A O 1
ATOM 1781 N N . LEU A 1 227 ? -19.672 22.344 3.449 1 95.06 227 LEU A N 1
ATOM 1782 C CA . LEU A 1 227 ? -19.734 21.109 2.656 1 95.06 227 LEU A CA 1
ATOM 1783 C C . LEU A 1 227 ? -19.844 21.438 1.171 1 95.06 227 LEU A C 1
ATOM 1785 O O . LEU A 1 227 ? -19.109 20.875 0.354 1 95.06 227 LEU A O 1
ATOM 1789 N N . VAL A 1 228 ? -20.719 22.312 0.852 1 94.69 228 VAL A N 1
ATOM 1790 C CA . VAL A 1 228 ? -20.953 22.672 -0.542 1 94.69 228 VAL A CA 1
ATOM 1791 C C . VAL A 1 228 ? -19.719 23.375 -1.11 1 94.69 228 VAL A C 1
ATOM 1793 O O . VAL A 1 228 ? -19.297 23.094 -2.232 1 94.69 228 VAL A O 1
ATOM 1796 N N . ALA A 1 229 ? -19.172 24.25 -0.382 1 93.38 229 ALA A N 1
ATOM 1797 C CA . ALA A 1 229 ? -18 24.984 -0.847 1 93.38 229 ALA A CA 1
ATOM 1798 C C . ALA A 1 229 ? -16.844 24.047 -1.163 1 93.38 229 ALA A C 1
ATOM 1800 O O . ALA A 1 229 ? -16.234 24.141 -2.232 1 93.38 229 ALA A O 1
ATOM 1801 N N . TYR A 1 230 ? -16.641 23.188 -0.232 1 92.31 230 TYR A N 1
ATOM 1802 C CA . TYR A 1 230 ? -15.484 22.297 -0.401 1 92.31 230 TYR A CA 1
ATOM 1803 C C . TYR A 1 230 ? -15.789 21.203 -1.416 1 92.31 230 TYR A C 1
ATOM 1805 O O . TYR A 1 230 ? -14.875 20.656 -2.043 1 92.31 230 TYR A O 1
ATOM 1813 N N . PHE A 1 231 ? -17.031 20.859 -1.524 1 94.06 231 PHE A N 1
ATOM 1814 C CA . PHE A 1 231 ? -17.422 19.953 -2.6 1 94.06 231 PHE A CA 1
ATOM 1815 C C . PHE A 1 231 ? -17.094 20.562 -3.961 1 94.06 231 PHE A C 1
ATOM 1817 O O . PHE A 1 231 ? -16.5 19.891 -4.809 1 94.06 231 PHE A O 1
ATOM 1824 N N . ILE A 1 232 ? -17.375 21.75 -4.129 1 91.25 232 ILE A N 1
ATOM 1825 C CA . ILE A 1 232 ? -17.109 22.453 -5.379 1 91.25 232 ILE A CA 1
ATOM 1826 C C . ILE A 1 232 ? -15.609 22.578 -5.594 1 91.25 232 ILE A C 1
ATOM 1828 O O . ILE A 1 232 ? -15.117 22.375 -6.703 1 91.25 232 ILE A O 1
ATOM 1832 N N . ALA A 1 233 ? -14.938 22.812 -4.566 1 87.06 233 ALA A N 1
ATOM 1833 C CA . ALA A 1 233 ? -13.5 23.031 -4.66 1 87.06 233 ALA A CA 1
ATOM 1834 C C . ALA A 1 233 ? -12.766 21.75 -5.008 1 87.06 233 ALA A C 1
ATOM 1836 O O . ALA A 1 233 ? -11.734 21.766 -5.676 1 87.06 233 ALA A O 1
ATOM 1837 N N . THR A 1 234 ? -13.336 20.641 -4.523 1 88.12 234 THR A N 1
ATOM 1838 C CA . THR A 1 234 ? -12.562 19.406 -4.633 1 88.12 234 THR A CA 1
ATOM 1839 C C . THR A 1 234 ? -13.117 18.516 -5.734 1 88.12 234 THR A C 1
ATOM 1841 O O . THR A 1 234 ? -12.539 17.469 -6.047 1 88.12 234 THR A O 1
ATOM 1844 N N . ILE A 1 235 ? -14.219 18.922 -6.312 1 88.06 235 ILE A N 1
ATOM 1845 C CA . ILE A 1 235 ? -14.766 18.156 -7.426 1 88.06 235 ILE A CA 1
ATOM 1846 C C . ILE A 1 235 ? -13.773 18.156 -8.586 1 88.06 235 ILE A C 1
ATOM 1848 O O . ILE A 1 235 ? -13.672 17.172 -9.328 1 88.06 235 ILE A O 1
ATOM 1852 N N . SER A 1 236 ? -13.016 19.156 -8.727 1 82.88 236 SER A N 1
ATOM 1853 C CA . SER A 1 236 ? -12.023 19.266 -9.797 1 82.88 236 SER A CA 1
ATOM 1854 C C . SER A 1 236 ? -10.93 18.219 -9.641 1 82.88 236 SER A C 1
ATOM 1856 O O . SER A 1 236 ? -10.391 17.734 -10.641 1 82.88 236 SER A O 1
ATOM 1858 N N . ASP A 1 237 ? -10.703 17.844 -8.352 1 80.06 237 ASP A N 1
ATOM 1859 C CA . ASP A 1 237 ? -9.688 16.828 -8.078 1 80.06 237 ASP A CA 1
ATOM 1860 C C . ASP A 1 237 ? -10.055 15.492 -8.742 1 80.06 237 ASP A C 1
ATOM 1862 O O . ASP A 1 237 ? -9.195 14.82 -9.312 1 80.06 237 ASP A O 1
ATOM 1866 N N . SER A 1 238 ? -11.305 15.164 -8.602 1 80.56 238 SER A N 1
ATOM 1867 C CA . SER A 1 238 ? -11.766 13.891 -9.141 1 80.56 238 SER A CA 1
ATOM 1868 C C . SER A 1 238 ? -11.734 13.898 -10.664 1 80.56 238 SER A C 1
ATOM 1870 O O . SER A 1 238 ? -11.281 12.93 -11.281 1 80.56 238 SER A O 1
ATOM 1872 N N . ILE A 1 239 ? -12.148 14.984 -11.203 1 84.06 239 ILE A N 1
ATOM 1873 C CA . ILE A 1 239 ? -12.219 15.094 -12.656 1 84.06 239 ILE A CA 1
ATOM 1874 C C . ILE A 1 239 ? -10.805 15.172 -13.234 1 84.06 239 ILE A C 1
ATOM 1876 O O . ILE A 1 239 ? -10.5 14.484 -14.211 1 84.06 239 ILE A O 1
ATOM 1880 N N . LEU A 1 240 ? -10 15.969 -12.633 1 83.38 240 LEU A N 1
ATOM 1881 C CA . LEU A 1 240 ? -8.633 16.141 -13.094 1 83.38 240 LEU A CA 1
ATOM 1882 C C . LEU A 1 240 ? -7.863 14.82 -13.016 1 83.38 240 LEU A C 1
ATOM 1884 O O . LEU A 1 240 ? -7.105 14.477 -13.922 1 83.38 240 LEU A O 1
ATOM 1888 N N . SER A 1 241 ? -8.062 14.156 -11.938 1 82.5 241 SER A N 1
ATOM 1889 C CA . SER A 1 241 ? -7.344 12.898 -11.758 1 82.5 241 SER A CA 1
ATOM 1890 C C . SER A 1 241 ? -7.793 11.867 -12.789 1 82.5 241 SER A C 1
ATOM 1892 O O . SER A 1 241 ? -6.961 11.156 -13.367 1 82.5 241 SER A O 1
ATOM 1894 N N . LEU A 1 242 ? -9.07 11.758 -13.023 1 82.81 242 LEU A N 1
ATOM 1895 C CA . LEU A 1 242 ? -9.594 10.805 -13.992 1 82.81 242 LEU A CA 1
ATOM 1896 C C . LEU A 1 242 ? -9.156 11.172 -15.406 1 82.81 242 LEU A C 1
ATOM 1898 O O . LEU A 1 242 ? -8.781 10.297 -16.188 1 82.81 242 LEU A O 1
ATOM 1902 N N . LEU A 1 243 ? -9.203 12.422 -15.703 1 83.94 243 LEU A N 1
ATOM 1903 C CA . LEU A 1 243 ? -8.812 12.875 -17.031 1 83.94 243 LEU A CA 1
ATOM 1904 C C . LEU A 1 243 ? -7.32 12.656 -17.266 1 83.94 243 LEU A C 1
ATOM 1906 O O . LEU A 1 243 ? -6.906 12.289 -18.359 1 83.94 243 LEU A O 1
ATOM 1910 N N . THR A 1 244 ? -6.578 12.961 -16.297 1 81.38 244 THR A N 1
ATOM 1911 C CA . THR A 1 244 ? -5.141 12.742 -16.422 1 81.38 244 THR A CA 1
ATOM 1912 C C . THR A 1 244 ? -4.84 11.266 -16.641 1 81.38 244 THR A C 1
ATOM 1914 O O . THR A 1 244 ? -3.977 10.906 -17.438 1 81.38 244 THR A O 1
ATOM 1917 N N . ALA A 1 245 ? -5.523 10.43 -15.898 1 77.44 245 ALA A N 1
ATOM 1918 C CA . ALA A 1 245 ? -5.324 8.992 -16.031 1 77.44 245 ALA A CA 1
ATOM 1919 C C . ALA A 1 245 ? -5.672 8.516 -17.453 1 77.44 245 ALA A C 1
ATOM 1921 O O . ALA A 1 245 ? -4.93 7.734 -18.047 1 77.44 245 ALA A O 1
ATOM 1922 N N . ILE A 1 246 ? -6.699 9.055 -18.016 1 80.19 246 ILE A N 1
ATOM 1923 C CA . ILE A 1 246 ? -7.195 8.602 -19.312 1 80.19 246 ILE A CA 1
ATOM 1924 C C . ILE A 1 246 ? -6.355 9.219 -20.422 1 80.19 246 ILE A C 1
ATOM 1926 O O . ILE A 1 246 ? -5.949 8.523 -21.359 1 80.19 246 ILE A O 1
ATOM 1930 N N . LEU A 1 247 ? -6.062 10.5 -20.297 1 81.25 247 LEU A N 1
ATOM 1931 C CA . LEU A 1 247 ? -5.473 11.227 -21.422 1 81.25 247 LEU A CA 1
ATOM 1932 C C . LEU A 1 247 ? -3.953 11.102 -21.406 1 81.25 247 LEU A C 1
ATOM 1934 O O . LEU A 1 247 ? -3.328 11 -22.469 1 81.25 247 LEU A O 1
ATOM 1938 N N . ILE A 1 248 ? -3.404 11.086 -20.312 1 74.44 248 ILE A N 1
ATOM 1939 C CA . ILE A 1 248 ? -1.947 11.102 -20.234 1 74.44 248 ILE A CA 1
ATOM 1940 C C . ILE A 1 248 ? -1.419 9.664 -20.25 1 74.44 248 ILE A C 1
ATOM 1942 O O . ILE A 1 248 ? -0.429 9.367 -20.922 1 74.44 248 ILE A O 1
ATOM 1946 N N . PHE A 1 249 ? -2.135 8.812 -19.625 1 74.38 249 PHE A N 1
ATOM 1947 C CA . PHE A 1 249 ? -1.581 7.473 -19.484 1 74.38 249 PHE A CA 1
ATOM 1948 C C . PHE A 1 249 ? -2.338 6.477 -20.344 1 74.38 249 PHE A C 1
ATOM 1950 O O . PHE A 1 249 ? -2.082 5.273 -20.297 1 74.38 249 PHE A O 1
ATOM 1957 N N . ASN A 1 250 ? -3.285 6.93 -21.109 1 77.25 250 ASN A N 1
ATOM 1958 C CA . ASN A 1 250 ? -4.035 6.121 -22.078 1 77.25 250 ASN A CA 1
ATOM 1959 C C . ASN A 1 250 ? -4.66 4.898 -21.406 1 77.25 250 ASN A C 1
ATOM 1961 O O . ASN A 1 250 ? -4.574 3.787 -21.922 1 77.25 250 ASN A O 1
ATOM 1965 N N . VAL A 1 251 ? -5.062 5.16 -20.25 1 77.88 251 VAL A N 1
ATOM 1966 C CA . VAL A 1 251 ? -5.73 4.074 -19.531 1 77.88 251 VAL A CA 1
ATOM 1967 C C . VAL A 1 251 ? -7.078 3.781 -20.188 1 77.88 251 VAL A C 1
ATOM 1969 O O . VAL A 1 251 ? -7.82 4.703 -20.531 1 77.88 251 VAL A O 1
ATOM 1972 N N . LYS A 1 252 ? -7.266 2.531 -20.484 1 79.88 252 LYS A N 1
ATOM 1973 C CA . LYS A 1 252 ? -8.523 2.102 -21.078 1 79.88 252 LYS A CA 1
ATOM 1974 C C . LYS A 1 252 ? -9.531 1.674 -20.016 1 79.88 252 LYS A C 1
ATOM 1976 O O . LYS A 1 252 ? -9.383 0.612 -19.406 1 79.88 252 LYS A O 1
ATOM 1981 N N . LEU A 1 253 ? -10.375 2.566 -19.75 1 84.25 253 LEU A N 1
ATOM 1982 C CA . LEU A 1 253 ? -11.43 2.268 -18.797 1 84.25 253 LEU A CA 1
ATOM 1983 C C . LEU A 1 253 ? -12.711 1.836 -19.5 1 84.25 253 LEU A C 1
ATOM 1985 O O . LEU A 1 253 ? -13.031 2.359 -20.578 1 84.25 253 LEU A O 1
ATOM 1989 N N . ARG A 1 254 ? -13.336 0.835 -19.016 1 82.19 254 ARG A N 1
ATOM 1990 C CA . ARG A 1 254 ? -14.531 0.273 -19.625 1 82.19 254 ARG A CA 1
ATOM 1991 C C . ARG A 1 254 ? -15.781 1.025 -19.188 1 82.19 254 ARG A C 1
ATOM 1993 O O . ARG A 1 254 ? -16.797 1.027 -19.891 1 82.19 254 ARG A O 1
ATOM 2000 N N . GLY A 1 255 ? -15.703 1.65 -18.078 1 86.44 255 GLY A N 1
ATOM 2001 C CA . GLY A 1 255 ? -16.859 2.344 -17.531 1 86.44 255 GLY A CA 1
ATOM 2002 C C . GLY A 1 255 ? -17.109 3.695 -18.172 1 86.44 255 GLY A C 1
ATOM 2003 O O . GLY A 1 255 ? -16.172 4.328 -18.672 1 86.44 255 GLY A O 1
ATOM 2004 N N . SER A 1 256 ? -18.406 4.035 -18.156 1 91.38 256 SER A N 1
ATOM 2005 C CA . SER A 1 256 ? -18.75 5.367 -18.625 1 91.38 256 SER A CA 1
ATOM 2006 C C . SER A 1 256 ? -18.234 6.449 -17.688 1 91.38 256 SER A C 1
ATOM 2008 O O . SER A 1 256 ? -18.172 6.234 -16.469 1 91.38 256 SER A O 1
ATOM 2010 N N . LEU A 1 257 ? -17.891 7.562 -18.344 1 88.94 257 LEU A N 1
ATOM 2011 C CA . LEU A 1 257 ? -17.406 8.695 -17.562 1 88.94 257 LEU A CA 1
ATOM 2012 C C . LEU A 1 257 ? -18.453 9.141 -16.547 1 88.94 257 LEU A C 1
ATOM 2014 O O . LEU A 1 257 ? -18.109 9.523 -15.422 1 88.94 257 LEU A O 1
ATOM 2018 N N . ILE A 1 258 ? -19.672 9.055 -16.922 1 92.19 258 ILE A N 1
ATOM 2019 C CA . ILE A 1 258 ? -20.75 9.477 -16.047 1 92.19 258 ILE A CA 1
ATOM 2020 C C . ILE A 1 258 ? -20.859 8.547 -14.852 1 92.19 258 ILE A C 1
ATOM 2022 O O . ILE A 1 258 ? -20.984 9 -13.711 1 92.19 258 ILE A O 1
ATOM 2026 N N . ASP A 1 259 ? -20.797 7.219 -15.094 1 94.88 259 ASP A N 1
ATOM 2027 C CA . ASP A 1 259 ? -20.891 6.246 -14.016 1 94.88 259 ASP A CA 1
ATOM 2028 C C . ASP A 1 259 ? -19.734 6.406 -13.031 1 94.88 259 ASP A C 1
ATOM 2030 O O . ASP A 1 259 ? -19.938 6.363 -11.812 1 94.88 259 ASP A O 1
ATOM 2034 N N . MET A 1 260 ? -18.578 6.613 -13.562 1 94 260 MET A N 1
ATOM 2035 C CA . MET A 1 260 ? -17.406 6.781 -12.711 1 94 260 MET A CA 1
ATOM 2036 C C . MET A 1 260 ? -17.5 8.07 -11.898 1 94 260 MET A C 1
ATOM 2038 O O . MET A 1 260 ? -17.094 8.102 -10.734 1 94 260 MET A O 1
ATOM 2042 N N . THR A 1 261 ? -18.016 9.094 -12.531 1 92.5 261 THR A N 1
ATOM 2043 C CA . THR A 1 261 ? -18.172 10.375 -11.852 1 92.5 261 THR A CA 1
ATOM 2044 C C . THR A 1 261 ? -19.188 10.266 -10.711 1 92.5 261 THR A C 1
ATOM 2046 O O . THR A 1 261 ? -18.953 10.797 -9.625 1 92.5 261 THR A O 1
ATOM 2049 N N . VAL A 1 262 ? -20.266 9.617 -10.961 1 94.44 262 VAL A N 1
ATOM 2050 C CA . VAL A 1 262 ? -21.297 9.477 -9.945 1 94.44 262 VAL A CA 1
ATOM 2051 C C . VAL A 1 262 ? -20.734 8.766 -8.719 1 94.44 262 VAL A C 1
ATOM 2053 O O . VAL A 1 262 ? -20.906 9.219 -7.59 1 94.44 262 VAL A O 1
ATOM 2056 N N . VAL A 1 263 ? -20.047 7.66 -8.93 1 96.12 263 VAL A N 1
ATOM 2057 C CA . VAL A 1 263 ? -19.453 6.898 -7.836 1 96.12 263 VAL A CA 1
ATOM 2058 C C . VAL A 1 263 ? -18.453 7.766 -7.082 1 96.12 263 VAL A C 1
ATOM 2060 O O . VAL A 1 263 ? -18.406 7.754 -5.852 1 96.12 263 VAL A O 1
ATOM 2063 N N . SER A 1 264 ? -17.656 8.531 -7.832 1 95.19 264 SER A N 1
ATOM 2064 C CA . SER A 1 264 ? -16.656 9.398 -7.238 1 95.19 264 SER A CA 1
ATOM 2065 C C . SER A 1 264 ? -17.281 10.5 -6.398 1 95.19 264 SER A C 1
ATOM 2067 O O . SER A 1 264 ? -16.781 10.844 -5.328 1 95.19 264 SER A O 1
ATOM 2069 N N . LEU A 1 265 ? -18.375 11.047 -6.871 1 95.25 265 LEU A N 1
ATOM 2070 C CA . LEU A 1 265 ? -19.031 12.141 -6.168 1 95.25 265 LEU A CA 1
ATOM 2071 C C . LEU A 1 265 ? -19.641 11.656 -4.852 1 95.25 265 LEU A C 1
ATOM 2073 O O . LEU A 1 265 ? -19.609 12.375 -3.852 1 95.25 265 LEU A O 1
ATOM 2077 N N . VAL A 1 266 ? -20.203 10.477 -4.879 1 96.88 266 VAL A N 1
ATOM 2078 C CA . VAL A 1 266 ? -20.766 9.906 -3.66 1 96.88 266 VAL A CA 1
ATOM 2079 C C . VAL A 1 266 ? -19.672 9.727 -2.613 1 96.88 266 VAL A C 1
ATOM 2081 O O . VAL A 1 266 ? -19.859 10.047 -1.44 1 96.88 266 VAL A O 1
ATOM 2084 N N . PHE A 1 267 ? -18.531 9.219 -3.043 1 97.25 267 PHE A N 1
ATOM 2085 C CA . PHE A 1 267 ? -17.422 9.016 -2.119 1 97.25 267 PHE A CA 1
ATOM 2086 C C . PHE A 1 267 ? -16.859 10.352 -1.651 1 97.25 267 PHE A C 1
ATOM 2088 O O . PHE A 1 267 ? -16.438 10.484 -0.499 1 97.25 267 PHE A O 1
ATOM 2095 N N . LEU A 1 268 ? -16.797 11.297 -2.543 1 96.25 268 LEU A N 1
ATOM 2096 C CA . LEU A 1 268 ? -16.344 12.641 -2.188 1 96.25 268 LEU A CA 1
ATOM 2097 C C . LEU A 1 268 ? -17.188 13.203 -1.043 1 96.25 268 LEU A C 1
ATOM 2099 O O . LEU A 1 268 ? -16.641 13.797 -0.108 1 96.25 268 LEU A O 1
ATOM 2103 N N . LEU A 1 269 ? -18.438 13 -1.14 1 96.81 269 LEU A N 1
ATOM 2104 C CA . LEU A 1 269 ? -19.344 13.469 -0.086 1 96.81 269 LEU A CA 1
ATOM 2105 C C . LEU A 1 269 ? -19 12.812 1.248 1 96.81 269 LEU A C 1
ATOM 2107 O O . LEU A 1 269 ? -19.016 13.469 2.291 1 96.81 269 LEU A O 1
ATOM 2111 N N . SER A 1 270 ? -18.719 11.578 1.184 1 97.88 270 SER A N 1
ATOM 2112 C CA . SER A 1 270 ? -18.359 10.852 2.4 1 97.88 270 SER A CA 1
ATOM 2113 C C . SER A 1 270 ? -17.047 11.367 2.982 1 97.88 270 SER A C 1
ATOM 2115 O O . SER A 1 270 ? -16.938 11.555 4.195 1 97.88 270 SER A O 1
ATOM 2117 N N . SER A 1 271 ? -16.109 11.578 2.152 1 97 271 SER A N 1
ATOM 2118 C CA . SER A 1 271 ? -14.805 12.078 2.584 1 97 271 SER A CA 1
ATOM 2119 C C . SER A 1 271 ? -14.93 13.469 3.205 1 97 271 SER A C 1
ATOM 2121 O O . SER A 1 271 ? -14.305 13.75 4.23 1 97 271 SER A O 1
ATOM 2123 N N . LEU A 1 272 ? -15.695 14.281 2.562 1 96.94 272 LEU A N 1
ATOM 2124 C CA . LEU A 1 272 ? -15.906 15.633 3.076 1 96.94 272 LEU A CA 1
ATOM 2125 C C . LEU A 1 272 ? -16.641 15.594 4.414 1 96.94 272 LEU A C 1
ATOM 2127 O O . LEU A 1 272 ? -16.312 16.359 5.328 1 96.94 272 LEU A O 1
ATOM 2131 N N . SER A 1 273 ? -17.609 14.727 4.48 1 97.94 273 SER A N 1
ATOM 2132 C CA . SER A 1 273 ? -18.359 14.594 5.73 1 97.94 273 SER A CA 1
ATOM 2133 C C . SER A 1 273 ? -17.469 14.109 6.863 1 97.94 273 SER A C 1
ATOM 2135 O O . SER A 1 273 ? -17.594 14.57 8 1 97.94 273 SER A O 1
ATOM 2137 N N . MET A 1 274 ? -16.625 13.227 6.551 1 97.19 274 MET A N 1
ATOM 2138 C CA . MET A 1 274 ? -15.656 12.75 7.531 1 97.19 274 MET A CA 1
ATOM 2139 C C . MET A 1 274 ? -14.727 13.875 7.965 1 97.19 274 MET A C 1
ATOM 2141 O O . MET A 1 274 ? -14.422 14.016 9.148 1 97.19 274 MET A O 1
ATOM 2145 N N . GLY A 1 275 ? -14.281 14.602 7.008 1 96.56 275 GLY A N 1
ATOM 2146 C CA . GLY A 1 275 ? -13.43 15.734 7.309 1 96.56 275 GLY A CA 1
ATOM 2147 C C . GLY A 1 275 ? -14.094 16.766 8.188 1 96.56 275 GLY A C 1
ATOM 2148 O O . GLY A 1 275 ? -13.461 17.344 9.078 1 96.56 275 GLY A O 1
ATOM 2149 N N . LEU A 1 276 ? -15.336 17.031 7.934 1 96.25 276 LEU A N 1
ATOM 2150 C CA . LEU A 1 276 ? -16.078 17.969 8.758 1 96.25 276 LEU A CA 1
ATOM 2151 C C . LEU A 1 276 ? -16.172 17.469 10.195 1 96.25 276 LEU A C 1
ATOM 2153 O O . LEU A 1 276 ? -16.078 18.266 11.141 1 96.25 276 LEU A O 1
ATOM 2157 N N . LEU A 1 277 ? -16.422 16.203 10.305 1 96 277 LEU A N 1
ATOM 2158 C CA . LEU A 1 277 ? -16.469 15.625 11.641 1 96 277 LEU A CA 1
ATOM 2159 C C . LEU A 1 277 ? -15.141 15.828 12.367 1 96 277 LEU A C 1
ATOM 2161 O O . LEU A 1 277 ? -15.133 16.203 13.547 1 96 277 LEU A O 1
ATOM 2165 N N . ILE A 1 278 ? -14.078 15.609 11.688 1 94.5 278 ILE A N 1
ATOM 2166 C CA . ILE A 1 278 ? -12.742 15.812 12.25 1 94.5 278 ILE A CA 1
ATOM 2167 C C . ILE A 1 278 ? -12.562 17.281 12.633 1 94.5 278 ILE A C 1
ATOM 2169 O O . ILE A 1 278 ? -12.016 17.594 13.695 1 94.5 278 ILE A O 1
ATOM 2173 N N . SER A 1 279 ? -13.047 18.125 11.766 1 94.06 279 SER A N 1
ATOM 2174 C CA . SER A 1 279 ? -12.883 19.562 11.961 1 94.06 279 SER A CA 1
ATOM 2175 C C . SER A 1 279 ? -13.547 20.031 13.25 1 94.06 279 SER A C 1
ATOM 2177 O O . SER A 1 279 ? -13.016 20.891 13.953 1 94.06 279 SER A O 1
ATOM 2179 N N . VAL A 1 280 ? -14.68 19.5 13.57 1 92.31 280 VAL A N 1
ATOM 2180 C CA . VAL A 1 280 ? -15.453 19.938 14.734 1 92.31 280 VAL A CA 1
ATOM 2181 C C . VAL A 1 280 ? -14.766 19.484 16.016 1 92.31 280 VAL A C 1
ATOM 2183 O O . VAL A 1 280 ? -14.797 20.188 17.031 1 92.31 280 VAL A O 1
ATOM 2186 N N . PHE A 1 281 ? -14.039 18.422 15.953 1 91.44 281 PHE A N 1
ATOM 2187 C CA . PHE A 1 281 ? -13.461 17.844 17.156 1 91.44 281 PHE A CA 1
ATOM 2188 C C . PHE A 1 281 ? -12.023 18.297 17.344 1 91.44 281 PHE A C 1
ATOM 2190 O O . PHE A 1 281 ? -11.414 18.047 18.391 1 91.44 281 PHE A O 1
ATOM 2197 N N . SER A 1 282 ? -11.531 18.953 16.391 1 89.94 282 SER A N 1
ATOM 2198 C CA . SER A 1 282 ? -10.133 19.359 16.469 1 89.94 282 SER A CA 1
ATOM 2199 C C . SER A 1 282 ? -9.992 20.766 17.016 1 89.94 282 SER A C 1
ATOM 2201 O O . SER A 1 282 ? -10.844 21.625 16.766 1 89.94 282 SER A O 1
ATOM 2203 N N . LYS A 1 283 ? -8.906 21 17.672 1 86.5 283 LYS A N 1
ATOM 2204 C CA . LYS A 1 283 ? -8.703 22.281 18.344 1 86.5 283 LYS A CA 1
ATOM 2205 C C . LYS A 1 283 ? -7.945 23.25 17.453 1 86.5 283 LYS A C 1
ATOM 2207 O O . LYS A 1 283 ? -8.141 24.469 17.531 1 86.5 283 LYS A O 1
ATOM 2212 N N . ASN A 1 284 ? -7.027 22.719 16.656 1 87.69 284 ASN A N 1
ATOM 2213 C CA . ASN A 1 284 ? -6.254 23.547 15.727 1 87.69 284 ASN A CA 1
ATOM 2214 C C . ASN A 1 284 ? -6.039 22.844 14.391 1 87.69 284 ASN A C 1
ATOM 2216 O O . ASN A 1 284 ? -6.383 21.672 14.242 1 87.69 284 ASN A O 1
ATOM 2220 N N . GLN A 1 285 ? -5.539 23.609 13.5 1 86.62 285 GLN A N 1
ATOM 2221 C CA . GLN A 1 285 ? -5.406 23.109 12.133 1 86.62 285 GLN A CA 1
ATOM 2222 C C . GLN A 1 285 ? -4.469 21.906 12.07 1 86.62 285 GLN A C 1
ATOM 2224 O O . GLN A 1 285 ? -4.723 20.953 11.336 1 86.62 285 GLN A O 1
ATOM 2229 N N . LEU A 1 286 ? -3.434 22 12.859 1 84 286 LEU A N 1
ATOM 2230 C CA . LEU A 1 286 ? -2.471 20.906 12.852 1 84 286 LEU A CA 1
ATOM 2231 C C . LEU A 1 286 ? -3.111 19.609 13.359 1 84 286 LEU A C 1
ATOM 2233 O O . LEU A 1 286 ? -2.938 18.547 12.758 1 84 286 LEU A O 1
ATOM 2237 N N . GLN A 1 287 ? -3.799 19.734 14.43 1 83.62 287 GLN A N 1
ATOM 2238 C CA . GLN A 1 287 ? -4.496 18.578 14.992 1 83.62 287 GLN A CA 1
ATOM 2239 C C . GLN A 1 287 ? -5.504 18 13.992 1 83.62 287 GLN A C 1
ATOM 2241 O O . GLN A 1 287 ? -5.656 16.781 13.883 1 83.62 287 GLN A O 1
ATOM 2246 N N . ALA A 1 288 ? -6.203 18.891 13.383 1 88.94 288 ALA A N 1
ATOM 2247 C CA . ALA A 1 288 ? -7.195 18.469 12.398 1 88.94 288 ALA A CA 1
ATOM 2248 C C . ALA A 1 288 ? -6.543 17.703 11.258 1 88.94 288 ALA A C 1
ATOM 2250 O O . ALA A 1 288 ? -7.023 16.641 10.859 1 88.94 288 ALA A O 1
ATOM 2251 N N . TYR A 1 289 ? -5.488 18.203 10.789 1 85.56 289 TYR A N 1
ATOM 2252 C CA . TYR A 1 289 ? -4.777 17.547 9.695 1 85.56 289 TYR A CA 1
ATOM 2253 C C . TYR A 1 289 ? -4.215 16.203 10.133 1 85.56 289 TYR A C 1
ATOM 2255 O O . TYR A 1 289 ? -4.285 15.227 9.391 1 85.56 289 TYR A O 1
ATOM 2263 N N . GLN A 1 290 ? -3.662 16.172 11.289 1 83.56 290 GLN A N 1
ATOM 2264 C CA . GLN A 1 290 ? -3.137 14.938 11.844 1 83.56 290 GLN A CA 1
ATOM 2265 C C . GLN A 1 290 ? -4.234 13.883 11.984 1 83.56 290 GLN A C 1
ATOM 2267 O O . GLN A 1 290 ? -4.027 12.711 11.656 1 83.56 290 GLN A O 1
ATOM 2272 N N . ALA A 1 291 ? -5.379 14.32 12.477 1 85.81 291 ALA A N 1
ATOM 2273 C CA . ALA A 1 291 ? -6.508 13.398 12.625 1 85.81 291 ALA A CA 1
ATOM 2274 C C . ALA A 1 291 ? -6.961 12.859 11.266 1 85.81 291 ALA A C 1
ATOM 2276 O O . ALA A 1 291 ? -7.395 11.711 11.164 1 85.81 291 ALA A O 1
ATOM 2277 N N . SER A 1 292 ? -6.898 13.742 10.258 1 89 292 SER A N 1
ATOM 2278 C CA . SER A 1 292 ? -7.25 13.297 8.914 1 89 292 SER A CA 1
ATOM 2279 C C . SER A 1 292 ? -6.324 12.18 8.438 1 89 292 SER A C 1
ATOM 2281 O O . SER A 1 292 ? -6.777 11.219 7.82 1 89 292 SER A O 1
ATOM 2283 N N . ILE A 1 293 ? -5.086 12.297 8.766 1 83.5 293 ILE A N 1
ATOM 2284 C CA . ILE A 1 293 ? -4.113 11.281 8.383 1 83.5 293 ILE A CA 1
ATOM 2285 C C . ILE A 1 293 ? -4.348 10.008 9.188 1 83.5 293 ILE A C 1
ATOM 2287 O O . ILE A 1 293 ? -4.258 8.898 8.648 1 83.5 293 ILE A O 1
ATOM 2291 N N . PHE A 1 294 ? -4.672 10.188 10.398 1 81.56 294 PHE A N 1
ATOM 2292 C CA . PHE A 1 294 ? -4.934 9.062 11.281 1 81.56 294 PHE A CA 1
ATOM 2293 C C . PHE A 1 294 ? -6.121 8.25 10.781 1 81.56 294 PHE A C 1
ATOM 2295 O O . PHE A 1 294 ? -6.172 7.031 10.977 1 81.56 294 PHE A O 1
ATOM 2302 N N . THR A 1 295 ? -7.023 8.93 10.25 1 87.44 295 THR A N 1
ATOM 2303 C CA . THR A 1 295 ? -8.18 8.219 9.719 1 87.44 295 THR A CA 1
ATOM 2304 C C . THR A 1 295 ? -7.859 7.594 8.359 1 87.44 295 THR A C 1
ATOM 2306 O O . THR A 1 295 ? -8.461 6.59 7.977 1 87.44 295 THR A O 1
ATOM 2309 N N . PHE A 1 296 ? -6.906 8.125 7.703 1 88.94 296 PHE A N 1
ATOM 2310 C CA . PHE A 1 296 ? -6.555 7.645 6.371 1 88.94 296 PHE A CA 1
ATOM 2311 C C . PHE A 1 296 ? -5.801 6.324 6.457 1 88.94 296 PHE A C 1
ATOM 2313 O O . PHE A 1 296 ? -5.977 5.449 5.605 1 88.94 296 PHE A O 1
ATOM 2320 N N . ILE A 1 297 ? -4.988 6.148 7.453 1 83.62 297 ILE A N 1
ATOM 2321 C CA . ILE A 1 297 ? -4.109 4.988 7.551 1 83.62 297 ILE A CA 1
ATOM 2322 C C . ILE A 1 297 ? -4.949 3.715 7.664 1 83.62 297 ILE A C 1
ATOM 2324 O O . ILE A 1 297 ? -4.793 2.789 6.863 1 83.62 297 ILE A O 1
ATOM 2328 N N . PRO A 1 298 ? -5.883 3.652 8.578 1 86.94 298 PRO A N 1
ATOM 2329 C CA . PRO A 1 298 ? -6.734 2.463 8.609 1 86.94 298 PRO A CA 1
ATOM 2330 C C . PRO A 1 298 ? -7.523 2.27 7.316 1 86.94 298 PRO A C 1
ATOM 2332 O O . PRO A 1 298 ? -7.742 1.135 6.887 1 86.94 298 PRO A O 1
ATOM 2335 N N . SER A 1 299 ? -7.996 3.383 6.746 1 91.19 299 SER A N 1
ATOM 2336 C CA . SER A 1 299 ? -8.703 3.289 5.473 1 91.19 299 SER A CA 1
ATOM 2337 C C . SER A 1 299 ? -7.812 2.668 4.398 1 91.19 299 SER A C 1
ATOM 2339 O O . SER A 1 299 ? -8.266 1.81 3.635 1 91.19 299 SER A O 1
ATOM 2341 N N . MET A 1 300 ? -6.637 3.092 4.414 1 86.38 300 MET A N 1
ATOM 2342 C CA . MET A 1 300 ? -5.688 2.596 3.426 1 86.38 300 MET A CA 1
ATOM 2343 C C . MET A 1 300 ? -5.41 1.11 3.633 1 86.38 300 MET A C 1
ATOM 2345 O O . MET A 1 300 ? -5.297 0.355 2.666 1 86.38 300 MET A O 1
ATOM 2349 N N . LEU A 1 301 ? -5.355 0.679 4.848 1 81.44 301 LEU A N 1
ATOM 2350 C CA . LEU A 1 301 ? -4.957 -0.683 5.188 1 81.44 301 LEU A CA 1
ATOM 2351 C C . LEU A 1 301 ? -6.105 -1.659 4.953 1 81.44 301 LEU A C 1
ATOM 2353 O O . LEU A 1 301 ? -5.879 -2.818 4.598 1 81.44 301 LEU A O 1
ATOM 2357 N N . PHE A 1 302 ? -7.344 -1.171 5.09 1 86.81 302 PHE A N 1
ATOM 2358 C CA . PHE A 1 302 ? -8.43 -2.141 5.16 1 86.81 302 PHE A CA 1
ATOM 2359 C C . PHE A 1 302 ? -9.453 -1.89 4.059 1 86.81 302 PHE A C 1
ATOM 2361 O O . PHE A 1 302 ? -10.539 -2.469 4.07 1 86.81 302 PHE A O 1
ATOM 2368 N N . SER A 1 303 ? -9.156 -1.027 3.152 1 88.94 303 SER A N 1
ATOM 2369 C CA . SER A 1 303 ? -10.102 -0.708 2.09 1 88.94 303 SER A CA 1
ATOM 2370 C C . SER A 1 303 ? -9.883 -1.599 0.871 1 88.94 303 SER A C 1
ATOM 2372 O O . SER A 1 303 ? -10.68 -1.572 -0.072 1 88.94 303 SER A O 1
ATOM 2374 N N . GLY A 1 304 ? -8.844 -2.428 0.923 1 78.81 304 GLY A N 1
ATOM 2375 C CA . GLY A 1 304 ? -8.477 -3.189 -0.26 1 78.81 304 GLY A CA 1
ATOM 2376 C C . GLY A 1 304 ? -7.531 -2.443 -1.183 1 78.81 304 GLY A C 1
ATOM 2377 O O . GLY A 1 304 ? -7.203 -2.926 -2.27 1 78.81 304 GLY A O 1
ATOM 2378 N N . MET A 1 305 ? -7.078 -1.269 -0.703 1 78.69 305 MET A N 1
ATOM 2379 C CA . MET A 1 305 ? -6.152 -0.45 -1.477 1 78.69 305 MET A CA 1
ATOM 2380 C C . MET A 1 305 ? -4.805 -1.149 -1.625 1 78.69 305 MET A C 1
ATOM 2382 O O . MET A 1 305 ? -4.23 -1.175 -2.715 1 78.69 305 MET A O 1
ATOM 2386 N N . LEU A 1 306 ? -4.301 -1.688 -0.568 1 72.5 306 LEU A N 1
ATOM 2387 C CA . LEU A 1 306 ? -2.986 -2.322 -0.578 1 72.5 306 LEU A CA 1
ATOM 2388 C C . LEU A 1 306 ? -3.105 -3.812 -0.887 1 72.5 306 LEU A C 1
ATOM 2390 O O . LEU A 1 306 ? -2.42 -4.324 -1.775 1 72.5 306 LEU A O 1
ATOM 2394 N N . VAL A 1 307 ? -3.955 -4.387 -0.153 1 71.62 307 VAL A N 1
ATOM 2395 C CA . VAL A 1 307 ? -4.219 -5.816 -0.264 1 71.62 307 VAL A CA 1
ATOM 2396 C C . VAL A 1 307 ? -5.727 -6.062 -0.304 1 71.62 307 VAL A C 1
ATOM 2398 O O . VAL A 1 307 ? -6.469 -5.539 0.531 1 71.62 307 VAL A O 1
ATOM 2401 N N . PRO A 1 308 ? -6.125 -6.812 -1.357 1 73.88 308 PRO A N 1
ATOM 2402 C CA . PRO A 1 308 ? -7.551 -7.133 -1.368 1 73.88 308 PRO A CA 1
ATOM 2403 C C . PRO A 1 308 ? -8.031 -7.738 -0.051 1 73.88 308 PRO A C 1
ATOM 2405 O O . PRO A 1 308 ? -7.355 -8.602 0.517 1 73.88 308 PRO A O 1
ATOM 2408 N N . VAL A 1 309 ? -9.18 -7.27 0.377 1 76.31 309 VAL A N 1
ATOM 2409 C CA . VAL A 1 309 ? -9.727 -7.684 1.668 1 76.31 309 VAL A CA 1
ATOM 2410 C C . VAL A 1 309 ? -10 -9.18 1.655 1 76.31 309 VAL A C 1
ATOM 2412 O O . VAL A 1 309 ? -9.914 -9.844 2.691 1 76.31 309 VAL A O 1
ATOM 2415 N N . GLU A 1 310 ? -10.266 -9.711 0.498 1 69.31 310 GLU A N 1
ATOM 2416 C CA . GLU A 1 310 ? -10.609 -11.117 0.321 1 69.31 310 GLU A CA 1
ATOM 2417 C C . GLU A 1 310 ? -9.453 -12.023 0.734 1 69.31 310 GLU A C 1
ATOM 2419 O O . GLU A 1 310 ? -9.672 -13.18 1.116 1 69.31 310 GLU A O 1
ATOM 2424 N N . ILE A 1 311 ? -8.242 -11.469 0.616 1 68.19 311 ILE A N 1
ATOM 2425 C CA . ILE A 1 311 ? -7.086 -12.305 0.923 1 68.19 311 ILE A CA 1
ATOM 2426 C C . ILE A 1 311 ? -6.648 -12.07 2.365 1 68.19 311 ILE A C 1
ATOM 2428 O O . ILE A 1 311 ? -5.734 -12.734 2.859 1 68.19 311 ILE A O 1
ATOM 2432 N N . LEU A 1 312 ? -7.375 -11.156 2.91 1 73.81 312 LEU A N 1
ATOM 2433 C CA . LEU A 1 312 ? -7.094 -10.898 4.316 1 73.81 312 LEU A CA 1
ATOM 2434 C C . LEU A 1 312 ? -7.977 -11.758 5.215 1 73.81 312 LEU A C 1
ATOM 2436 O O . LEU A 1 312 ? -8.922 -12.391 4.738 1 73.81 312 LEU A O 1
ATOM 2440 N N . GLY A 1 313 ? -7.699 -11.961 6.453 1 70.31 313 GLY A N 1
ATOM 2441 C CA . GLY A 1 313 ? -8.477 -12.758 7.391 1 70.31 313 GLY A CA 1
ATOM 2442 C C . GLY A 1 313 ? -9.836 -12.156 7.695 1 70.31 313 GLY A C 1
ATOM 2443 O O . GLY A 1 313 ? -10.141 -11.047 7.266 1 70.31 313 GLY A O 1
ATOM 2444 N N . PRO A 1 314 ? -10.758 -12.922 8.219 1 74.75 314 PRO A N 1
ATOM 2445 C CA . PRO A 1 314 ? -12.109 -12.461 8.539 1 74.75 314 PRO A CA 1
ATOM 2446 C C . PRO A 1 314 ? -12.117 -11.211 9.414 1 74.75 314 PRO A C 1
ATOM 2448 O O . PRO A 1 314 ? -13.016 -10.375 9.289 1 74.75 314 PRO A O 1
ATOM 2451 N N . GLU A 1 315 ? -11.164 -11 10.297 1 79.69 315 GLU A N 1
ATOM 2452 C CA . GLU A 1 315 ? -11.078 -9.812 11.141 1 79.69 315 GLU A CA 1
ATOM 2453 C C . GLU A 1 315 ? -10.883 -8.555 10.297 1 79.69 315 GLU A C 1
ATOM 2455 O O . GLU A 1 315 ? -11.5 -7.52 10.562 1 79.69 315 GLU A O 1
ATOM 2460 N N . ALA A 1 316 ? -10.016 -8.727 9.328 1 80.06 316 ALA A N 1
ATOM 2461 C CA . ALA A 1 316 ? -9.789 -7.598 8.43 1 80.06 316 ALA A CA 1
ATOM 2462 C C . ALA A 1 316 ? -11.062 -7.234 7.676 1 80.06 316 ALA A C 1
ATOM 2464 O O . ALA A 1 316 ? -11.336 -6.055 7.438 1 80.06 316 ALA A O 1
ATOM 2465 N N . GLY A 1 317 ? -11.828 -8.258 7.352 1 81.88 317 GLY A N 1
ATOM 2466 C CA . GLY A 1 317 ? -13.094 -8.016 6.684 1 81.88 317 GLY A CA 1
ATOM 2467 C C . GLY A 1 317 ? -14.078 -7.242 7.535 1 81.88 317 GLY A C 1
ATOM 2468 O O . GLY A 1 317 ? -14.797 -6.375 7.031 1 81.88 317 GLY A O 1
ATOM 2469 N N . THR A 1 318 ? -14.07 -7.527 8.773 1 86.69 318 THR A N 1
ATOM 2470 C CA . THR A 1 318 ? -14.961 -6.832 9.703 1 86.69 318 THR A CA 1
ATOM 2471 C C . THR A 1 318 ? -14.562 -5.363 9.82 1 86.69 318 THR A C 1
ATOM 2473 O O . THR A 1 318 ? -15.43 -4.48 9.812 1 86.69 318 THR A O 1
ATOM 2476 N N . ILE A 1 319 ? -13.328 -5.07 9.906 1 88.75 319 ILE A N 1
ATOM 2477 C CA . ILE A 1 319 ? -12.852 -3.693 10 1 88.75 319 ILE A CA 1
ATOM 2478 C C . ILE A 1 319 ? -13.164 -2.955 8.703 1 88.75 319 ILE A C 1
ATOM 2480 O O . ILE A 1 319 ? -13.594 -1.798 8.727 1 88.75 319 ILE A O 1
ATOM 2484 N N . ALA A 1 320 ? -12.945 -3.668 7.625 1 89.69 320 ALA A N 1
ATOM 2485 C CA . ALA A 1 320 ? -13.188 -3.084 6.309 1 89.69 320 ALA A CA 1
ATOM 2486 C C . ALA A 1 320 ? -14.641 -2.633 6.164 1 89.69 320 ALA A C 1
ATOM 2488 O O . ALA A 1 320 ? -14.914 -1.623 5.516 1 89.69 320 ALA A O 1
ATOM 2489 N N . SER A 1 321 ? -15.547 -3.389 6.828 1 92.31 321 SER A N 1
ATOM 2490 C CA . SER A 1 321 ? -16.969 -3.092 6.691 1 92.31 321 SER A CA 1
ATOM 2491 C C . SER A 1 321 ? -17.312 -1.74 7.309 1 92.31 321 SER A C 1
ATOM 2493 O O . SER A 1 321 ? -18.359 -1.157 7 1 92.31 321 SER A O 1
ATOM 2495 N N . PHE A 1 322 ? -16.391 -1.144 8.078 1 94.19 322 PHE A N 1
ATOM 2496 C CA . PHE A 1 322 ? -16.641 0.145 8.711 1 94.19 322 PHE A CA 1
ATOM 2497 C C . PHE A 1 322 ? -15.906 1.261 7.98 1 94.19 322 PHE A C 1
ATOM 2499 O O . PHE A 1 322 ? -15.875 2.4 8.453 1 94.19 322 PHE A O 1
ATOM 2506 N N . ILE A 1 323 ? -15.391 0.962 6.875 1 95.44 323 ILE A N 1
ATOM 2507 C CA . ILE A 1 323 ? -14.578 1.92 6.137 1 95.44 323 ILE A CA 1
ATOM 2508 C C . ILE A 1 323 ? -15.242 2.246 4.805 1 95.44 323 ILE A C 1
ATOM 2510 O O . ILE A 1 323 ? -15.266 1.413 3.896 1 95.44 323 ILE A O 1
ATOM 2514 N N . PRO A 1 324 ? -15.695 3.457 4.637 1 97.44 324 PRO A N 1
ATOM 2515 C CA . PRO A 1 324 ? -16.375 3.822 3.393 1 97.44 324 PRO A CA 1
ATOM 2516 C C . PRO A 1 324 ? -15.5 3.617 2.158 1 97.44 324 PRO A C 1
ATOM 2518 O O . PRO A 1 324 ? -16.016 3.283 1.085 1 97.44 324 PRO A O 1
ATOM 2521 N N . MET A 1 325 ? -14.234 3.789 2.35 1 96.88 325 MET A N 1
ATOM 2522 C CA . MET A 1 325 ? -13.305 3.646 1.232 1 96.88 325 MET A CA 1
ATOM 2523 C C . MET A 1 325 ? -13.352 2.234 0.661 1 96.88 325 MET A C 1
ATOM 2525 O O . MET A 1 325 ? -13.133 2.037 -0.536 1 96.88 325 MET A O 1
ATOM 2529 N N . TYR A 1 326 ? -13.664 1.267 1.501 1 94.62 326 TYR A N 1
ATOM 2530 C CA . TYR A 1 326 ? -13.789 -0.121 1.069 1 94.62 326 TYR A CA 1
ATOM 2531 C C . TYR A 1 326 ? -14.867 -0.265 0.002 1 94.62 326 TYR A C 1
ATOM 2533 O O . TYR A 1 326 ? -14.633 -0.87 -1.047 1 94.62 326 TYR A O 1
ATOM 2541 N N . TYR A 1 327 ? -15.977 0.284 0.235 1 95.88 327 TYR A N 1
ATOM 2542 C CA . TYR A 1 327 ? -17.109 0.205 -0.678 1 95.88 327 TYR A CA 1
ATOM 2543 C C . TYR A 1 327 ? -16.859 1.019 -1.94 1 95.88 327 TYR A C 1
ATOM 2545 O O . TYR A 1 327 ? -17.297 0.646 -3.029 1 95.88 327 TYR A O 1
ATOM 2553 N N . PHE A 1 328 ? -16.156 2.098 -1.778 1 97.44 328 PHE A N 1
ATOM 2554 C CA . PHE A 1 328 ? -15.82 2.91 -2.941 1 97.44 328 PHE A CA 1
ATOM 2555 C C . PHE A 1 328 ? -14.914 2.141 -3.895 1 97.44 328 PHE A C 1
ATOM 2557 O O . PHE A 1 328 ? -15.164 2.092 -5.102 1 97.44 328 PHE A O 1
ATOM 2564 N N . ILE A 1 329 ? -13.844 1.584 -3.375 1 93.75 329 ILE A N 1
ATOM 2565 C CA . ILE A 1 329 ? -12.883 0.878 -4.215 1 93.75 329 ILE A CA 1
ATOM 2566 C C . ILE A 1 329 ? -13.578 -0.264 -4.949 1 93.75 329 ILE A C 1
ATOM 2568 O O . ILE A 1 329 ? -13.375 -0.451 -6.152 1 93.75 329 ILE A O 1
ATOM 2572 N N . LYS A 1 330 ? -14.406 -0.984 -4.238 1 89.31 330 LYS A N 1
ATOM 2573 C CA . LYS A 1 330 ? -15.148 -2.082 -4.844 1 89.31 330 LYS A CA 1
ATOM 2574 C C . LYS A 1 330 ? -16.062 -1.577 -5.965 1 89.31 330 LYS A C 1
ATOM 2576 O O . LYS A 1 330 ? -16.031 -2.111 -7.074 1 89.31 330 LYS A O 1
ATOM 2581 N N . ALA A 1 331 ? -16.797 -0.554 -5.699 1 94.88 331 ALA A N 1
ATOM 2582 C CA . ALA A 1 331 ? -17.75 -0.006 -6.668 1 94.88 331 ALA A CA 1
ATOM 2583 C C . ALA A 1 331 ? -17.031 0.579 -7.875 1 94.88 331 ALA A C 1
ATOM 2585 O O . ALA A 1 331 ? -17.406 0.314 -9.016 1 94.88 331 ALA A O 1
ATOM 2586 N N . PHE A 1 332 ? -16.016 1.364 -7.574 1 94.31 332 PHE A N 1
ATOM 2587 C CA . PHE A 1 332 ? -15.297 2.043 -8.648 1 94.31 332 PHE A CA 1
ATOM 2588 C C . PHE A 1 332 ? -14.586 1.036 -9.547 1 94.31 332 PHE A C 1
ATOM 2590 O O . PHE A 1 332 ? -14.531 1.216 -10.766 1 94.31 332 PHE A O 1
ATOM 2597 N N . ARG A 1 333 ? -14.023 0.057 -8.953 1 88.25 333 ARG A N 1
ATOM 2598 C CA . ARG A 1 333 ? -13.383 -0.997 -9.734 1 88.25 333 ARG A CA 1
ATOM 2599 C C . ARG A 1 333 ? -14.375 -1.665 -10.68 1 88.25 333 ARG A C 1
ATOM 2601 O O . ARG A 1 333 ? -14.07 -1.88 -11.852 1 88.25 333 ARG A O 1
ATOM 2608 N N . ASN A 1 334 ? -15.523 -2.037 -10.156 1 88.12 334 ASN A N 1
ATOM 2609 C CA . ASN A 1 334 ? -16.531 -2.697 -10.969 1 88.12 334 ASN A CA 1
ATOM 2610 C C . ASN A 1 334 ? -17 -1.804 -12.117 1 88.12 334 ASN A C 1
ATOM 2612 O O . ASN A 1 334 ? -17.203 -2.275 -13.234 1 88.12 334 ASN A O 1
ATOM 2616 N N . VAL A 1 335 ? -17.125 -0.535 -11.875 1 92.25 335 VAL A N 1
ATOM 2617 C CA . VAL A 1 335 ? -17.609 0.398 -12.891 1 92.25 335 VAL A CA 1
ATOM 2618 C C . VAL A 1 335 ? -16.5 0.68 -13.891 1 92.25 335 VAL A C 1
ATOM 2620 O O . VAL A 1 335 ? -16.703 0.589 -15.102 1 92.25 335 VAL A O 1
ATOM 2623 N N . ALA A 1 336 ? -15.32 0.955 -13.414 1 89.19 336 ALA A N 1
ATOM 2624 C CA . ALA A 1 336 ? -14.227 1.412 -14.266 1 89.19 336 ALA A CA 1
ATOM 2625 C C . ALA A 1 336 ? -13.656 0.264 -15.094 1 89.19 336 ALA A C 1
ATOM 2627 O O . ALA A 1 336 ? -13.312 0.448 -16.266 1 89.19 336 ALA A O 1
ATOM 2628 N N . LEU A 1 337 ? -13.578 -0.941 -14.5 1 83.94 337 LEU A N 1
ATOM 2629 C CA . LEU A 1 337 ? -12.828 -2.012 -15.156 1 83.94 337 LEU A CA 1
ATOM 2630 C C . LEU A 1 337 ? -13.773 -3.047 -15.758 1 83.94 337 LEU A C 1
ATOM 2632 O O . LEU A 1 337 ? -13.438 -3.707 -16.734 1 83.94 337 LEU A O 1
ATOM 2636 N N . LYS A 1 338 ? -14.898 -3.246 -15.141 1 81.69 338 LYS A N 1
ATOM 2637 C CA . LYS A 1 338 ? -15.852 -4.23 -15.648 1 81.69 338 LYS A CA 1
ATOM 2638 C C . LYS A 1 338 ? -16.906 -3.574 -16.531 1 81.69 338 LYS A C 1
ATOM 2640 O O . LYS A 1 338 ? -17.625 -4.258 -17.266 1 81.69 338 LYS A O 1
ATOM 2645 N N . GLY A 1 339 ? -16.984 -2.277 -16.453 1 86 339 GLY A N 1
ATOM 2646 C CA . GLY A 1 339 ? -17.953 -1.565 -17.266 1 86 339 GLY A CA 1
ATOM 2647 C C . GLY A 1 339 ? -19.359 -1.579 -16.688 1 86 339 GLY A C 1
ATOM 2648 O O . GLY A 1 339 ? -20.344 -1.408 -17.422 1 86 339 GLY A O 1
ATOM 2649 N N . TRP A 1 340 ? -19.484 -1.814 -15.422 1 87.69 340 TRP A N 1
ATOM 2650 C CA . TRP A 1 340 ? -20.781 -1.812 -14.758 1 87.69 340 TRP A CA 1
ATOM 2651 C C . TRP A 1 340 ? -21.359 -0.4 -14.688 1 87.69 340 TRP A C 1
ATOM 2653 O O . TRP A 1 340 ? -20.609 0.58 -14.68 1 87.69 340 TRP A O 1
ATOM 2663 N N . SER A 1 341 ? -22.656 -0.31 -14.727 1 92.56 341 SER A N 1
ATOM 2664 C CA . SER A 1 341 ? -23.312 0.971 -14.477 1 92.56 341 SER A CA 1
ATOM 2665 C C . SER A 1 341 ? -23.375 1.277 -12.984 1 92.56 341 SER A C 1
ATOM 2667 O O . SER A 1 341 ? -23.234 0.376 -12.156 1 92.56 341 SER A O 1
ATOM 2669 N N . PHE A 1 342 ? -23.562 2.551 -12.695 1 93.31 342 PHE A N 1
ATOM 2670 C CA . PHE A 1 342 ? -23.672 2.924 -11.289 1 93.31 342 PHE A CA 1
ATOM 2671 C C . PHE A 1 342 ? -24.875 2.27 -10.641 1 93.31 342 PHE A C 1
ATOM 2673 O O . PHE A 1 342 ? -24.906 2.072 -9.422 1 93.31 342 PHE A O 1
ATOM 2680 N N . LEU A 1 343 ? -25.859 1.822 -11.406 1 92.94 343 LEU A N 1
ATOM 2681 C CA . LEU A 1 343 ? -27.047 1.15 -10.898 1 92.94 343 LEU A CA 1
ATOM 2682 C C . LEU A 1 343 ? -26.719 -0.254 -10.406 1 92.94 343 LEU A C 1
ATOM 2684 O O . LEU A 1 343 ? -27.406 -0.799 -9.547 1 92.94 343 LEU A O 1
ATOM 2688 N N . MET A 1 344 ? -25.641 -0.844 -10.969 1 90.75 344 MET A N 1
ATOM 2689 C CA . MET A 1 344 ? -25.234 -2.199 -10.609 1 90.75 344 MET A CA 1
ATOM 2690 C C . MET A 1 344 ? -24.422 -2.199 -9.32 1 90.75 344 MET A C 1
ATOM 2692 O O . MET A 1 344 ? -24.141 -3.26 -8.758 1 90.75 344 MET A O 1
ATOM 2696 N N . VAL A 1 345 ? -24.047 -0.98 -8.844 1 94.31 345 VAL A N 1
ATOM 2697 C CA . VAL A 1 345 ? -23.281 -0.887 -7.609 1 94.31 345 VAL A CA 1
ATOM 2698 C C . VAL A 1 345 ? -24.047 -0.04 -6.59 1 94.31 345 VAL A C 1
ATOM 2700 O O . VAL A 1 345 ? -23.438 0.69 -5.805 1 94.31 345 VAL A O 1
ATOM 2703 N N . THR A 1 346 ? -25.344 -0.05 -6.613 1 95.75 346 THR A N 1
ATOM 2704 C CA . THR A 1 346 ? -26.203 0.779 -5.77 1 95.75 346 THR A CA 1
ATOM 2705 C C . THR A 1 346 ? -26.016 0.421 -4.297 1 95.75 346 THR A C 1
ATOM 2707 O O . THR A 1 346 ? -26.109 1.289 -3.428 1 95.75 346 THR A O 1
ATOM 2710 N N . ASN A 1 347 ? -25.828 -0.861 -4.02 1 94.75 347 ASN A N 1
ATOM 2711 C CA . ASN A 1 347 ? -25.641 -1.263 -2.631 1 94.75 347 ASN A CA 1
ATOM 2712 C C . ASN A 1 347 ? -24.438 -0.555 -2.006 1 94.75 347 ASN A C 1
ATOM 2714 O O . ASN A 1 347 ? -24.531 -0.028 -0.897 1 94.75 347 ASN A O 1
ATOM 2718 N N . GLU A 1 348 ? -23.312 -0.57 -2.705 1 96.44 348 GLU A N 1
ATOM 2719 C CA . GLU A 1 348 ? -22.109 0.121 -2.229 1 96.44 348 GLU A CA 1
ATOM 2720 C C . GLU A 1 348 ? -22.359 1.618 -2.074 1 96.44 348 GLU A C 1
ATOM 2722 O O . GLU A 1 348 ? -21.938 2.227 -1.089 1 96.44 348 GLU A O 1
ATOM 2727 N N . LEU A 1 349 ? -23.094 2.213 -3.031 1 97.88 349 LEU A N 1
ATOM 2728 C CA . LEU A 1 349 ? -23.359 3.646 -3.01 1 97.88 349 LEU A CA 1
ATOM 2729 C C . LEU A 1 349 ? -24.25 4.02 -1.826 1 97.88 349 LEU A C 1
ATOM 2731 O O . LEU A 1 349 ? -24.016 5.039 -1.172 1 97.88 349 LEU A O 1
ATOM 2735 N N . ILE A 1 350 ? -25.203 3.186 -1.546 1 98.06 350 ILE A N 1
ATOM 2736 C CA . ILE A 1 350 ? -26.109 3.455 -0.438 1 98.06 350 ILE A CA 1
ATOM 2737 C C . ILE A 1 350 ? -25.344 3.387 0.884 1 98.06 350 ILE A C 1
ATOM 2739 O O . ILE A 1 350 ? -25.578 4.199 1.783 1 98.06 350 ILE A O 1
ATOM 2743 N N . ILE A 1 351 ? -24.469 2.422 1.018 1 98.06 351 ILE A N 1
ATOM 2744 C CA . ILE A 1 351 ? -23.688 2.273 2.24 1 98.06 351 ILE A CA 1
ATOM 2745 C C . ILE A 1 351 ? -22.781 3.494 2.426 1 98.06 351 ILE A C 1
ATOM 2747 O O . ILE A 1 351 ? -22.672 4.027 3.533 1 98.06 351 ILE A O 1
ATOM 2751 N N . ILE A 1 352 ? -22.141 3.977 1.339 1 98.38 352 ILE A N 1
ATOM 2752 C CA . ILE A 1 352 ? -21.297 5.156 1.407 1 98.38 352 ILE A CA 1
ATOM 2753 C C . ILE A 1 352 ? -22.125 6.371 1.814 1 98.38 352 ILE A C 1
ATOM 2755 O O . ILE A 1 352 ? -21.688 7.176 2.646 1 98.38 352 ILE A O 1
ATOM 2759 N N . LEU A 1 353 ? -23.312 6.484 1.236 1 98.19 353 LEU A N 1
ATOM 2760 C CA . LEU A 1 353 ? -24.203 7.598 1.581 1 98.19 353 LEU A CA 1
ATOM 2761 C C . LEU A 1 353 ? -24.625 7.516 3.041 1 98.19 353 LEU A C 1
ATOM 2763 O O . LEU A 1 353 ? -24.781 8.539 3.705 1 98.19 353 LEU A O 1
ATOM 2767 N N . ALA A 1 354 ? -24.844 6.301 3.473 1 98.12 354 ALA A N 1
ATOM 2768 C CA . ALA A 1 354 ? -25.203 6.113 4.879 1 98.12 354 ALA A CA 1
ATOM 2769 C C . ALA A 1 354 ? -24.078 6.582 5.797 1 98.12 354 ALA A C 1
ATOM 2771 O O . ALA A 1 354 ? -24.328 7.23 6.812 1 98.12 354 ALA A O 1
ATOM 2772 N N . PHE A 1 355 ? -22.859 6.246 5.473 1 98 355 PHE A N 1
ATOM 2773 C CA . PHE A 1 355 ? -21.719 6.734 6.238 1 98 355 PHE A CA 1
ATOM 2774 C C . PHE A 1 355 ? -21.672 8.258 6.234 1 98 355 PHE A C 1
ATOM 2776 O O . PHE A 1 355 ? -21.422 8.883 7.27 1 98 355 PHE A O 1
ATOM 2783 N N . SER A 1 356 ? -21.875 8.812 5.051 1 97.81 356 SER A N 1
ATOM 2784 C CA . SER A 1 356 ? -21.875 10.266 4.926 1 97.81 356 SER A CA 1
ATOM 2785 C C . SER A 1 356 ? -22.922 10.891 5.848 1 97.81 356 SER A C 1
ATOM 2787 O O . SER A 1 356 ? -22.641 11.891 6.512 1 97.81 356 SER A O 1
ATOM 2789 N N . ALA A 1 357 ? -24.109 10.305 5.859 1 97.5 357 ALA A N 1
ATOM 2790 C CA . ALA A 1 357 ? -25.188 10.812 6.699 1 97.5 357 ALA A CA 1
ATOM 2791 C C . ALA A 1 357 ? -24.812 10.727 8.18 1 97.5 357 ALA A C 1
ATOM 2793 O O . ALA A 1 357 ? -25.094 11.648 8.945 1 97.5 357 ALA A O 1
ATOM 2794 N N . VAL A 1 358 ? -24.219 9.672 8.531 1 97.44 358 VAL A N 1
ATOM 2795 C CA . VAL A 1 358 ? -23.812 9.484 9.922 1 97.44 358 VAL A CA 1
ATOM 2796 C C . VAL A 1 358 ? -22.766 10.516 10.297 1 97.44 358 VAL A C 1
ATOM 2798 O O . VAL A 1 358 ? -22.859 11.164 11.344 1 97.44 358 VAL A O 1
ATOM 2801 N N . PHE A 1 359 ? -21.75 10.711 9.453 1 97.5 359 PHE A N 1
ATOM 2802 C CA . PHE A 1 359 ? -20.703 11.68 9.727 1 97.5 359 PHE A CA 1
ATOM 2803 C C . PHE A 1 359 ? -21.281 13.086 9.828 1 97.5 359 PHE A C 1
ATOM 2805 O O . PHE A 1 359 ? -20.906 13.852 10.719 1 97.5 359 PHE A O 1
ATOM 2812 N N . LEU A 1 360 ? -22.172 13.414 8.914 1 96.44 360 LEU A N 1
ATOM 2813 C CA . LEU A 1 360 ? -22.781 14.75 8.898 1 96.44 360 LEU A CA 1
ATOM 2814 C C . LEU A 1 360 ? -23.641 14.969 10.141 1 96.44 360 LEU A C 1
ATOM 2816 O O . LEU A 1 360 ? -23.625 16.047 10.727 1 96.44 360 LEU A O 1
ATOM 2820 N N . SER A 1 361 ? -24.375 13.922 10.477 1 96.44 361 SER A N 1
ATOM 2821 C CA . SER A 1 361 ? -25.234 14.031 11.656 1 96.44 361 SER A CA 1
ATOM 2822 C C . SER A 1 361 ? -24.422 14.266 12.914 1 96.44 361 SER A C 1
ATOM 2824 O O . SER A 1 361 ? -24.766 15.109 13.742 1 96.44 361 SER A O 1
ATOM 2826 N N . PHE A 1 362 ? -23.344 13.602 13.023 1 95.62 362 PHE A N 1
ATOM 2827 C CA . PHE A 1 362 ? -22.484 13.766 14.195 1 95.62 362 PHE A CA 1
ATOM 2828 C C . PHE A 1 362 ? -21.797 15.117 14.172 1 95.62 362 PHE A C 1
ATOM 2830 O O . PHE A 1 362 ? -21.562 15.727 15.219 1 95.62 362 PHE A O 1
ATOM 2837 N N . SER A 1 363 ? -21.438 15.539 12.977 1 94.69 363 SER A N 1
ATOM 2838 C CA . SER A 1 363 ? -20.828 16.859 12.852 1 94.69 363 SER A CA 1
ATOM 2839 C C . SER A 1 363 ? -21.797 17.953 13.281 1 94.69 363 SER A C 1
ATOM 2841 O O . SER A 1 363 ? -21.406 18.891 13.992 1 94.69 363 SER A O 1
ATOM 2843 N N . LEU A 1 364 ? -23.031 17.844 12.883 1 92.19 364 LEU A N 1
ATOM 2844 C CA . LEU A 1 364 ? -24.062 18.828 13.211 1 92.19 364 LEU A CA 1
ATOM 2845 C C . LEU A 1 364 ? -24.328 18.844 14.711 1 92.19 364 LEU A C 1
ATOM 2847 O O . LEU A 1 364 ? -24.422 19.906 15.328 1 92.19 364 LEU A O 1
ATOM 2851 N N . ARG A 1 365 ? -24.438 17.703 15.242 1 91.94 365 ARG A N 1
ATOM 2852 C CA . ARG A 1 365 ? -24.719 17.594 16.672 1 91.94 365 ARG A CA 1
ATOM 2853 C C . ARG A 1 365 ? -23.578 18.141 17.5 1 91.94 365 ARG A C 1
ATOM 2855 O O . ARG A 1 365 ? -23.797 18.844 18.484 1 91.94 365 ARG A O 1
ATOM 2862 N N . SER A 1 366 ? -22.406 17.875 17.125 1 90.69 366 SER A N 1
ATOM 2863 C CA . SER A 1 366 ? -21.234 18.328 17.859 1 90.69 366 SER A CA 1
ATOM 2864 C C . SER A 1 366 ? -21.062 19.828 17.766 1 90.69 366 SER A C 1
ATOM 2866 O O . SER A 1 366 ? -20.719 20.484 18.75 1 90.69 366 SER A O 1
ATOM 2868 N N . LEU A 1 367 ? -21.297 20.344 16.609 1 86.88 367 LEU A N 1
ATOM 2869 C CA . LEU A 1 367 ? -21.188 21.797 16.453 1 86.88 367 LEU A CA 1
ATOM 2870 C C . LEU A 1 367 ? -22.281 22.516 17.219 1 86.88 367 LEU A C 1
ATOM 2872 O O . LEU A 1 367 ? -22.031 23.578 17.797 1 86.88 367 LEU A O 1
ATOM 2876 N N . LYS A 1 368 ? -23.438 21.953 17.234 1 82.12 368 LYS A N 1
ATOM 2877 C CA . LYS A 1 368 ? -24.547 22.531 17.984 1 82.12 368 LYS A CA 1
ATOM 2878 C C . LYS A 1 368 ? -24.234 22.547 19.484 1 82.12 368 LYS A C 1
ATOM 2880 O O . LYS A 1 368 ? -24.547 23.531 20.172 1 82.12 368 LYS A O 1
ATOM 2885 N N . MET A 1 369 ? -23.594 21.578 19.875 1 75.5 369 MET A N 1
ATOM 2886 C CA . MET A 1 369 ? -23.266 21.484 21.281 1 75.5 369 MET A CA 1
ATOM 2887 C C . MET A 1 369 ? -22.188 22.5 21.656 1 75.5 369 MET A C 1
ATOM 2889 O O . MET A 1 369 ? -22.172 22.984 22.797 1 75.5 369 MET A O 1
ATOM 2893 N N . GLU A 1 370 ? -21.391 22.797 20.766 1 77.5 370 GLU A N 1
ATOM 2894 C CA . GLU A 1 370 ? -20.328 23.766 21.031 1 77.5 370 GLU A CA 1
ATOM 2895 C C . GLU A 1 370 ? -20.859 25.188 21.031 1 77.5 370 GLU A C 1
ATOM 2897 O O . GLU A 1 370 ? -20.328 26.047 21.734 1 77.5 370 GLU A O 1
ATOM 2902 N N . VAL A 1 371 ? -21.828 25.406 20.234 1 71.44 371 VAL A N 1
ATOM 2903 C CA . VAL A 1 371 ? -22.344 26.766 20.094 1 71.44 371 VAL A CA 1
ATOM 2904 C C . VAL A 1 371 ? -23.422 27.016 21.141 1 71.44 371 VAL A C 1
ATOM 2906 O O . VAL A 1 371 ? -23.641 28.156 21.562 1 71.44 371 VAL A O 1
ATOM 2909 N N . THR A 1 372 ? -24.031 25.938 21.531 1 62.28 372 THR A N 1
ATOM 2910 C CA . THR A 1 372 ? -25.047 26.141 22.562 1 62.28 372 THR A CA 1
ATOM 2911 C C . THR A 1 372 ? -24.453 25.938 23.953 1 62.28 372 THR A C 1
ATOM 2913 O O . THR A 1 372 ? -24.812 26.641 24.891 1 62.28 372 THR A O 1
ATOM 2916 N N . MET B 1 1 ? 34.25 18.969 31.422 1 45.47 1 MET B N 1
ATOM 2917 C CA . MET B 1 1 ? 33.781 20.312 31.031 1 45.47 1 MET B CA 1
ATOM 2918 C C . MET B 1 1 ? 33.25 20.312 29.609 1 45.47 1 MET B C 1
ATOM 2920 O O . MET B 1 1 ? 33.969 20 28.656 1 45.47 1 MET B O 1
ATOM 2924 N N . ILE B 1 2 ? 32.031 20.141 29.469 1 63.06 2 ILE B N 1
ATOM 2925 C CA . ILE B 1 2 ? 31.438 20.016 28.141 1 63.06 2 ILE B CA 1
ATOM 2926 C C . ILE B 1 2 ? 31.703 21.281 27.328 1 63.06 2 ILE B C 1
ATOM 2928 O O . ILE B 1 2 ? 31.672 22.391 27.875 1 63.06 2 ILE B O 1
ATOM 2932 N N . SER B 1 3 ? 32.438 21.125 26.25 1 72.88 3 SER B N 1
ATOM 2933 C CA . SER B 1 3 ? 32.719 22.266 25.391 1 72.88 3 SER B CA 1
ATOM 2934 C C . SER B 1 3 ? 31.5 23.188 25.266 1 72.88 3 SER B C 1
ATOM 2936 O O . SER B 1 3 ? 30.359 22.75 25.484 1 72.88 3 SER B O 1
ATOM 2938 N N . GLU B 1 4 ? 31.734 24.453 25.422 1 76.12 4 GLU B N 1
ATOM 2939 C CA . GLU B 1 4 ? 30.688 25.453 25.266 1 76.12 4 GLU B CA 1
ATOM 2940 C C . GLU B 1 4 ? 29.688 25.047 24.172 1 76.12 4 GLU B C 1
ATOM 2942 O O . GLU B 1 4 ? 28.484 25.234 24.328 1 76.12 4 GLU B O 1
ATOM 2947 N N . ASP B 1 5 ? 30.234 24.438 23.156 1 78.62 5 ASP B N 1
ATOM 2948 C CA . ASP B 1 5 ? 29.391 23.969 22.062 1 78.62 5 ASP B CA 1
ATOM 2949 C C . ASP B 1 5 ? 28.5 22.812 22.516 1 78.62 5 ASP B C 1
ATOM 2951 O O . ASP B 1 5 ? 27.312 22.781 22.172 1 78.62 5 ASP B O 1
ATOM 2955 N N . ALA B 1 6 ? 29.078 21.984 23.297 1 84.25 6 ALA B N 1
ATOM 2956 C CA . ALA B 1 6 ? 28.328 20.844 23.797 1 84.25 6 ALA B CA 1
ATOM 2957 C C . ALA B 1 6 ? 27.234 21.281 24.766 1 84.25 6 ALA B C 1
ATOM 2959 O O . ALA B 1 6 ? 26.141 20.719 24.766 1 84.25 6 ALA B O 1
ATOM 2960 N N . TYR B 1 7 ? 27.562 22.344 25.484 1 83.5 7 TYR B N 1
ATOM 2961 C CA . TYR B 1 7 ? 26.594 22.859 26.438 1 83.5 7 TYR B CA 1
ATOM 2962 C C . TYR B 1 7 ? 25.391 23.453 25.734 1 83.5 7 TYR B C 1
ATOM 2964 O O . TYR B 1 7 ? 24.25 23.281 26.156 1 83.5 7 TYR B O 1
ATOM 2972 N N . ARG B 1 8 ? 25.672 24.172 24.688 1 83.38 8 ARG B N 1
ATOM 2973 C CA . ARG B 1 8 ? 24.594 24.781 23.906 1 83.38 8 ARG B CA 1
ATOM 2974 C C . ARG B 1 8 ? 23.688 23.703 23.312 1 83.38 8 ARG B C 1
ATOM 2976 O O . ARG B 1 8 ? 22.469 23.812 23.359 1 83.38 8 ARG B O 1
ATOM 2983 N N . VAL B 1 9 ? 24.281 22.688 22.812 1 89 9 VAL B N 1
ATOM 2984 C CA . VAL B 1 9 ? 23.531 21.609 22.188 1 89 9 VAL B CA 1
ATOM 2985 C C . VAL B 1 9 ? 22.688 20.891 23.234 1 89 9 VAL B C 1
ATOM 2987 O O . VAL B 1 9 ? 21.5 20.609 23 1 89 9 VAL B O 1
ATOM 2990 N N . ILE B 1 10 ? 23.219 20.625 24.375 1 90.62 10 ILE B N 1
ATOM 2991 C CA . ILE B 1 10 ? 22.531 19.922 25.438 1 90.62 10 ILE B CA 1
ATOM 2992 C C . ILE B 1 10 ? 21.344 20.734 25.938 1 90.62 10 ILE B C 1
ATOM 2994 O O . ILE B 1 10 ? 20.297 20.188 26.281 1 90.62 10 ILE B O 1
ATOM 2998 N N . THR B 1 11 ? 21.5 22.062 25.953 1 87.38 11 THR B N 1
ATOM 2999 C CA . THR B 1 11 ? 20.422 22.938 26.375 1 87.38 11 THR B CA 1
ATOM 3000 C C . THR B 1 11 ? 19.25 22.875 25.406 1 87.38 11 THR B C 1
ATOM 3002 O O . THR B 1 11 ? 18.094 22.859 25.812 1 87.38 11 THR B O 1
ATOM 3005 N N . ILE B 1 12 ? 19.625 22.844 24.141 1 88 12 ILE B N 1
ATOM 3006 C CA . ILE B 1 12 ? 18.594 22.75 23.109 1 88 12 ILE B CA 1
ATOM 3007 C C . ILE B 1 12 ? 17.891 21.391 23.219 1 88 12 ILE B C 1
ATOM 3009 O O . ILE B 1 12 ? 16.672 21.312 23.141 1 88 12 ILE B O 1
ATOM 3013 N N . VAL B 1 13 ? 18.672 20.359 23.375 1 92.75 13 VAL B N 1
ATOM 3014 C CA . VAL B 1 13 ? 18.125 19 23.5 1 92.75 13 VAL B CA 1
ATOM 3015 C C . VAL B 1 13 ? 17.156 18.953 24.672 1 92.75 13 VAL B C 1
ATOM 3017 O O . VAL B 1 13 ? 16.047 18.438 24.547 1 92.75 13 VAL B O 1
ATOM 3020 N N . LYS B 1 14 ? 17.562 19.422 25.766 1 92 14 LYS B N 1
ATOM 3021 C CA . LYS B 1 14 ? 16.734 19.406 26.969 1 92 14 LYS B CA 1
ATOM 3022 C C . LYS B 1 14 ? 15.445 20.188 26.75 1 92 14 LYS B C 1
ATOM 3024 O O . LYS B 1 14 ? 14.367 19.734 27.141 1 92 14 LYS B O 1
ATOM 3029 N N . LYS B 1 15 ? 15.602 21.312 26.125 1 88.25 15 LYS B N 1
ATOM 3030 C CA . LYS B 1 15 ? 14.445 22.156 25.844 1 88.25 15 LYS B CA 1
ATOM 3031 C C . LYS B 1 15 ? 13.43 21.422 24.969 1 88.25 15 LYS B C 1
ATOM 3033 O O . LYS B 1 15 ? 12.234 21.438 25.25 1 88.25 15 LYS B O 1
ATOM 3038 N N . GLU B 1 16 ? 13.969 20.875 23.969 1 89.38 16 GLU B N 1
ATOM 3039 C CA . GLU B 1 16 ? 13.094 20.172 23.016 1 89.38 16 GLU B CA 1
ATOM 3040 C C . GLU B 1 16 ? 12.422 18.969 23.672 1 89.38 16 GLU B C 1
ATOM 3042 O O . GLU B 1 16 ? 11.234 18.734 23.469 1 89.38 16 GLU B O 1
ATOM 3047 N N . LEU B 1 17 ? 13.164 18.25 24.438 1 90.25 17 LEU B N 1
ATOM 3048 C CA . LEU B 1 17 ? 12.617 17.062 25.078 1 90.25 17 LEU B CA 1
ATOM 3049 C C . LEU B 1 17 ? 11.547 17.438 26.109 1 90.25 17 LEU B C 1
ATOM 3051 O O . LEU B 1 17 ? 10.523 16.766 26.219 1 90.25 17 LEU B O 1
ATOM 3055 N N . ILE B 1 18 ? 11.75 18.484 26.812 1 88.44 18 ILE B N 1
ATOM 3056 C CA . ILE B 1 18 ? 10.781 18.969 27.797 1 88.44 18 ILE B CA 1
ATOM 3057 C C . ILE B 1 18 ? 9.523 19.453 27.078 1 88.44 18 ILE B C 1
ATOM 3059 O O . ILE B 1 18 ? 8.406 19.172 27.531 1 88.44 18 ILE B O 1
ATOM 3063 N N . GLN B 1 19 ? 9.773 20.141 26 1 82.94 19 GLN B N 1
ATOM 3064 C CA . GLN B 1 19 ? 8.641 20.641 25.234 1 82.94 19 GLN B CA 1
ATOM 3065 C C . GLN B 1 19 ? 7.801 19.484 24.688 1 82.94 19 GLN B C 1
ATOM 3067 O O . GLN B 1 19 ? 6.57 19.547 24.703 1 82.94 19 GLN B O 1
ATOM 3072 N N . LEU B 1 20 ? 8.422 18.516 24.203 1 83.94 20 LEU B N 1
ATOM 3073 C CA . LEU B 1 20 ? 7.723 17.344 23.656 1 83.94 20 LEU B CA 1
ATOM 3074 C C . LEU B 1 20 ? 6.996 16.578 24.75 1 83.94 20 LEU B C 1
ATOM 3076 O O . LEU B 1 20 ? 5.871 16.109 24.562 1 83.94 20 LEU B O 1
ATOM 3080 N N . ALA B 1 21 ? 7.621 16.469 25.891 1 84.81 21 ALA B N 1
ATOM 3081 C CA . ALA B 1 21 ? 7.07 15.703 27.016 1 84.81 21 ALA B CA 1
ATOM 3082 C C . ALA B 1 21 ? 5.895 16.453 27.641 1 84.81 21 ALA B C 1
ATOM 3084 O O . ALA B 1 21 ? 5.008 15.828 28.234 1 84.81 21 ALA B O 1
ATOM 3085 N N . ARG B 1 22 ? 5.875 17.719 27.453 1 79.19 22 ARG B N 1
ATOM 3086 C CA . ARG B 1 22 ? 4.848 18.516 28.109 1 79.19 22 ARG B CA 1
ATOM 3087 C C . ARG B 1 22 ? 3.615 18.656 27.219 1 79.19 22 ARG B C 1
ATOM 3089 O O . ARG B 1 22 ? 2.545 19.047 27.688 1 79.19 22 ARG B O 1
ATOM 3096 N N . ASP B 1 23 ? 3.789 18.312 26 1 75.19 23 ASP B N 1
ATOM 3097 C CA . ASP B 1 23 ? 2.639 18.359 25.094 1 75.19 23 ASP B CA 1
ATOM 3098 C C . ASP B 1 23 ? 1.999 16.984 24.953 1 75.19 23 ASP B C 1
ATOM 3100 O O . ASP B 1 23 ? 2.428 16.172 24.125 1 75.19 23 ASP B O 1
ATOM 3104 N N . PRO B 1 24 ? 1.012 16.719 25.734 1 75 24 PRO B N 1
ATOM 3105 C CA . PRO B 1 24 ? 0.411 15.383 25.75 1 75 24 PRO B CA 1
ATOM 3106 C C . PRO B 1 24 ? -0.135 14.977 24.375 1 75 24 PRO B C 1
ATOM 3108 O O . PRO B 1 24 ? -0.151 13.781 24.047 1 75 24 PRO B O 1
ATOM 3111 N N . LYS B 1 25 ? -0.606 15.945 23.703 1 68.06 25 LYS B N 1
ATOM 3112 C CA . LYS B 1 25 ? -1.148 15.625 22.391 1 68.06 25 LYS B CA 1
ATOM 3113 C C . LYS B 1 25 ? -0.061 15.094 21.469 1 68.06 25 LYS B C 1
ATOM 3115 O O . LYS B 1 25 ? -0.291 14.141 20.719 1 68.06 25 LYS B O 1
ATOM 3120 N N . THR B 1 26 ? 1.059 15.758 21.531 1 68.88 26 THR B N 1
ATOM 3121 C CA . THR B 1 26 ? 2.191 15.305 20.734 1 68.88 26 THR B CA 1
ATOM 3122 C C . THR B 1 26 ? 2.637 13.914 21.156 1 68.88 26 THR B C 1
ATOM 3124 O O . THR B 1 26 ? 2.881 13.047 20.312 1 68.88 26 THR B O 1
ATOM 3127 N N . ILE B 1 27 ? 2.664 13.695 22.453 1 73 27 ILE B N 1
ATOM 3128 C CA . ILE B 1 27 ? 3.082 12.398 22.984 1 73 27 ILE B CA 1
ATOM 3129 C C . ILE B 1 27 ? 2.092 11.32 22.547 1 73 27 ILE B C 1
ATOM 3131 O O . ILE B 1 27 ? 2.494 10.234 22.125 1 73 27 ILE B O 1
ATOM 3135 N N . ALA B 1 28 ? 0.883 11.664 22.656 1 71.69 28 ALA B N 1
ATOM 3136 C CA . ALA B 1 28 ? -0.156 10.719 22.266 1 71.69 28 ALA B CA 1
ATOM 3137 C C . ALA B 1 28 ? -0.039 10.352 20.781 1 71.69 28 ALA B C 1
ATOM 3139 O O . ALA B 1 28 ? -0.162 9.18 20.422 1 71.69 28 ALA B O 1
ATOM 3140 N N . MET B 1 29 ? 0.17 11.336 20.047 1 66.94 29 MET B N 1
ATOM 3141 C CA . MET B 1 29 ? 0.27 11.094 18.609 1 66.94 29 MET B CA 1
ATOM 3142 C C . MET B 1 29 ? 1.482 10.227 18.281 1 66.94 29 MET B C 1
ATOM 3144 O O . MET B 1 29 ? 1.389 9.297 17.484 1 66.94 29 MET B O 1
ATOM 3148 N N . VAL B 1 30 ? 2.592 10.523 18.953 1 70.5 30 VAL B N 1
ATOM 3149 C CA . VAL B 1 30 ? 3.852 9.828 18.703 1 70.5 30 VAL B CA 1
ATOM 3150 C C . VAL B 1 30 ? 3.732 8.367 19.141 1 70.5 30 VAL B C 1
ATOM 3152 O O . VAL B 1 30 ? 4.23 7.469 18.453 1 70.5 30 VAL B O 1
ATOM 3155 N N . LEU B 1 31 ? 3.102 8.148 20.234 1 75.94 31 LEU B N 1
ATOM 3156 C CA . LEU B 1 31 ? 3.039 6.797 20.797 1 75.94 31 LEU B CA 1
ATOM 3157 C C . LEU B 1 31 ? 1.838 6.039 20.234 1 75.94 31 LEU B C 1
ATOM 3159 O O . LEU B 1 31 ? 1.925 4.836 19.984 1 75.94 31 LEU B O 1
ATOM 3163 N N . MET B 1 32 ? 0.834 6.742 20.031 1 75.5 32 MET B N 1
ATOM 3164 C CA . MET B 1 32 ? -0.434 6.113 19.672 1 75.5 32 MET B CA 1
ATOM 3165 C C . MET B 1 32 ? -0.428 5.648 18.219 1 75.5 32 MET B C 1
ATOM 3167 O O . MET B 1 32 ? -0.935 4.57 17.906 1 75.5 32 MET B O 1
ATOM 3171 N N . MET B 1 33 ? 0.243 6.434 17.453 1 75.75 33 MET B N 1
ATOM 3172 C CA . MET B 1 33 ? 0.186 6.109 16.031 1 75.75 33 MET B CA 1
ATOM 3173 C C . MET B 1 33 ? 0.871 4.777 15.75 1 75.75 33 MET B C 1
ATOM 3175 O O . MET B 1 33 ? 0.285 3.895 15.125 1 75.75 33 MET B O 1
ATOM 3179 N N . PRO B 1 34 ? 2.049 4.555 16.234 1 76.94 34 PRO B N 1
ATOM 3180 C CA . PRO B 1 34 ? 2.701 3.268 15.984 1 76.94 34 PRO B CA 1
ATOM 3181 C C . PRO B 1 34 ? 1.923 2.088 16.562 1 76.94 34 PRO B C 1
ATOM 3183 O O . PRO B 1 34 ? 1.82 1.039 15.922 1 76.94 34 PRO B O 1
ATOM 3186 N N . ILE B 1 35 ? 1.429 2.326 17.719 1 79.75 35 ILE B N 1
ATOM 3187 C CA . ILE B 1 35 ? 0.68 1.255 18.359 1 79.75 35 ILE B CA 1
ATOM 3188 C C . ILE B 1 35 ? -0.567 0.928 17.547 1 79.75 35 ILE B C 1
ATOM 3190 O O . ILE B 1 35 ? -0.854 -0.241 17.281 1 79.75 35 ILE B O 1
ATOM 3194 N N . MET B 1 36 ? -1.177 1.925 17.172 1 79.81 36 MET B N 1
ATOM 3195 C CA . MET B 1 36 ? -2.395 1.741 16.375 1 79.81 36 MET B CA 1
ATOM 3196 C C . MET B 1 36 ? -2.09 1.039 15.062 1 79.81 36 MET B C 1
ATOM 3198 O O . MET B 1 36 ? -2.779 0.088 14.688 1 79.81 36 MET B O 1
ATOM 3202 N N . VAL B 1 37 ? -1.116 1.512 14.414 1 80.56 37 VAL B N 1
ATOM 3203 C CA . VAL B 1 37 ? -0.753 0.949 13.117 1 80.56 37 VAL B CA 1
ATOM 3204 C C . VAL B 1 37 ? -0.345 -0.513 13.281 1 80.56 37 VAL B C 1
ATOM 3206 O O . VAL B 1 37 ? -0.748 -1.369 12.492 1 80.56 37 VAL B O 1
ATOM 3209 N N . THR B 1 38 ? 0.409 -0.772 14.367 1 81 38 THR B N 1
ATOM 3210 C CA . THR B 1 38 ? 0.869 -2.135 14.609 1 81 38 THR B CA 1
ATOM 3211 C C . THR B 1 38 ? -0.308 -3.057 14.914 1 81 38 THR B C 1
ATOM 3213 O O . THR B 1 38 ? -0.36 -4.188 14.43 1 81 38 THR B O 1
ATOM 3216 N N . ILE B 1 39 ? -1.224 -2.572 15.648 1 79.75 39 ILE B N 1
ATOM 3217 C CA . ILE B 1 39 ? -2.402 -3.361 15.984 1 79.75 39 ILE B CA 1
ATOM 3218 C C . ILE B 1 39 ? -3.232 -3.619 14.734 1 79.75 39 ILE B C 1
ATOM 3220 O O . ILE B 1 39 ? -3.678 -4.746 14.492 1 79.75 39 ILE B O 1
ATOM 3224 N N . LEU B 1 40 ? -3.369 -2.619 13.977 1 79.19 40 LEU B N 1
ATOM 3225 C CA . LEU B 1 40 ? -4.152 -2.746 12.758 1 79.19 40 LEU B CA 1
ATOM 3226 C C . LEU B 1 40 ? -3.506 -3.74 11.797 1 79.19 40 LEU B C 1
ATOM 3228 O O . LEU B 1 40 ? -4.199 -4.547 11.172 1 79.19 40 LEU B O 1
ATOM 3232 N N . PHE B 1 41 ? -2.266 -3.648 11.695 1 75.38 41 PHE B N 1
ATOM 3233 C CA . PHE B 1 41 ? -1.534 -4.578 10.844 1 75.38 41 PHE B CA 1
ATOM 3234 C C . PHE B 1 41 ? -1.671 -6.008 11.359 1 75.38 41 PHE B C 1
ATOM 3236 O O . PHE B 1 41 ? -1.854 -6.938 10.578 1 75.38 41 PHE B O 1
ATOM 3243 N N . GLY B 1 42 ? -1.47 -6.172 12.641 1 74.31 42 GLY B N 1
ATOM 3244 C CA . GLY B 1 42 ? -1.612 -7.488 13.242 1 74.31 42 GLY B CA 1
ATOM 3245 C C . GLY B 1 42 ? -2.975 -8.109 13 1 74.31 42 GLY B C 1
ATOM 3246 O O . GLY B 1 42 ? -3.07 -9.289 12.641 1 74.31 42 GLY B O 1
ATOM 3247 N N . ILE B 1 43 ? -3.971 -7.348 13.102 1 73.62 43 ILE B N 1
ATOM 3248 C CA . ILE B 1 43 ? -5.332 -7.828 12.898 1 73.62 43 ILE B CA 1
ATOM 3249 C C . ILE B 1 43 ? -5.566 -8.102 11.414 1 73.62 43 ILE B C 1
ATOM 3251 O O . ILE B 1 43 ? -6.18 -9.109 11.055 1 73.62 43 ILE B O 1
ATOM 3255 N N . GLY B 1 44 ? -5.129 -7.23 10.602 1 72.12 44 GLY B N 1
ATOM 3256 C CA . GLY B 1 44 ? -5.414 -7.301 9.18 1 72.12 44 GLY B CA 1
ATOM 3257 C C . GLY B 1 44 ? -4.566 -8.328 8.453 1 72.12 44 GLY B C 1
ATOM 3258 O O . GLY B 1 44 ? -5.031 -8.961 7.5 1 72.12 44 GLY B O 1
ATOM 3259 N N . TYR B 1 45 ? -3.359 -8.453 8.883 1 68.25 45 TYR B N 1
ATOM 3260 C CA . TYR B 1 45 ? -2.43 -9.234 8.078 1 68.25 45 TYR B CA 1
ATOM 3261 C C . TYR B 1 45 ? -1.938 -10.453 8.844 1 68.25 45 TYR B C 1
ATOM 3263 O O . TYR B 1 45 ? -1.247 -11.312 8.281 1 68.25 45 TYR B O 1
ATOM 3271 N N . GLY B 1 46 ? -2.109 -10.523 10.18 1 63.72 46 GLY B N 1
ATOM 3272 C CA . GLY B 1 46 ? -1.594 -11.586 11.031 1 63.72 46 GLY B CA 1
ATOM 3273 C C . GLY B 1 46 ? -2.531 -12.773 11.133 1 63.72 46 GLY B C 1
ATOM 3274 O O . GLY B 1 46 ? -2.148 -13.828 11.648 1 63.72 46 GLY B O 1
ATOM 3275 N N . GLY B 1 47 ? -3.725 -12.617 10.859 1 56.59 47 GLY B N 1
ATOM 3276 C CA . GLY B 1 47 ? -4.629 -13.711 11.18 1 56.59 47 GLY B CA 1
ATOM 3277 C C . GLY B 1 47 ? -4.305 -14.992 10.422 1 56.59 47 GLY B C 1
ATOM 3278 O O . GLY B 1 47 ? -3.658 -14.953 9.375 1 56.59 47 GLY B O 1
ATOM 3279 N N . GLU B 1 48 ? -4.109 -16.078 11.156 1 52.59 48 GLU B N 1
ATOM 3280 C CA . GLU B 1 48 ? -3.879 -17.422 10.633 1 52.59 48 GLU B CA 1
ATOM 3281 C C . GLU B 1 48 ? -4.742 -17.688 9.406 1 52.59 48 GLU B C 1
ATOM 3283 O O . GLU B 1 48 ? -4.348 -18.453 8.523 1 52.59 48 GLU B O 1
ATOM 3288 N N . GLY B 1 49 ? -5.895 -17.109 9.406 1 51.5 49 GLY B N 1
ATOM 3289 C CA . GLY B 1 49 ? -6.832 -17.516 8.367 1 51.5 49 GLY B CA 1
ATOM 3290 C C . GLY B 1 49 ? -6.703 -16.703 7.098 1 51.5 49 GLY B C 1
ATOM 3291 O O . GLY B 1 49 ? -6.609 -15.469 7.156 1 51.5 49 GLY B O 1
ATOM 3292 N N . SER B 1 50 ? -5.805 -17.25 6.125 1 57.53 50 SER B N 1
ATOM 3293 C CA . SER B 1 50 ? -5.844 -16.625 4.805 1 57.53 50 SER B CA 1
ATOM 3294 C C . SER B 1 50 ? -7.266 -16.594 4.254 1 57.53 50 SER B C 1
ATOM 3296 O O . SER B 1 50 ? -8.094 -17.422 4.609 1 57.53 50 SER B O 1
ATOM 3298 N N . GLY B 1 51 ? -7.652 -15.484 3.775 1 64.31 51 GLY B N 1
ATOM 3299 C CA . GLY B 1 51 ? -8.922 -15.453 3.074 1 64.31 51 GLY B CA 1
ATOM 3300 C C . GLY B 1 51 ? -9.062 -16.547 2.039 1 64.31 51 GLY B C 1
ATOM 3301 O O . GLY B 1 51 ? -8.086 -17.234 1.719 1 64.31 51 GLY B O 1
ATOM 3302 N N . LYS B 1 52 ? -10.297 -17.156 1.913 1 74.69 52 LYS B N 1
ATOM 3303 C CA . LYS B 1 52 ? -10.625 -18.094 0.837 1 74.69 52 LYS B CA 1
ATOM 3304 C C . LYS B 1 52 ? -11.148 -17.359 -0.391 1 74.69 52 LYS B C 1
ATOM 3306 O O . LYS B 1 52 ? -11.875 -16.359 -0.265 1 74.69 52 LYS B O 1
ATOM 3311 N N . TYR B 1 53 ? -10.602 -17.781 -1.515 1 79.56 53 TYR B N 1
ATOM 3312 C CA . TYR B 1 53 ? -11.047 -17.188 -2.768 1 79.56 53 TYR B CA 1
ATOM 3313 C C . TYR B 1 53 ? -12.383 -17.781 -3.205 1 79.56 53 TYR B C 1
ATOM 3315 O O . TYR B 1 53 ? -12.484 -18.984 -3.447 1 79.56 53 TYR B O 1
ATOM 3323 N N . PRO B 1 54 ? -13.391 -16.969 -3.225 1 84.88 54 PRO B N 1
ATOM 3324 C CA . PRO B 1 54 ? -14.672 -17.516 -3.686 1 84.88 54 PRO B CA 1
ATOM 3325 C C . PRO B 1 54 ? -14.648 -17.922 -5.156 1 84.88 54 PRO B C 1
ATOM 3327 O O . PRO B 1 54 ? -14.344 -17.094 -6.023 1 84.88 54 PRO B O 1
ATOM 3330 N N . ILE B 1 55 ? -14.945 -19.141 -5.422 1 89.88 55 ILE B N 1
ATOM 3331 C CA . ILE B 1 55 ? -14.992 -19.609 -6.797 1 89.88 55 ILE B CA 1
ATOM 3332 C C . ILE B 1 55 ? -16.234 -20.484 -7.004 1 89.88 55 ILE B C 1
ATOM 3334 O O . ILE B 1 55 ? -16.875 -20.891 -6.035 1 89.88 55 ILE B O 1
ATOM 3338 N N . THR B 1 56 ? -16.609 -20.656 -8.234 1 93.06 56 THR B N 1
ATOM 3339 C CA . THR B 1 56 ? -17.594 -21.656 -8.641 1 93.06 56 THR B CA 1
ATOM 3340 C C . THR B 1 56 ? -16.953 -22.688 -9.57 1 93.06 56 THR B C 1
ATOM 3342 O O . THR B 1 56 ? -15.875 -22.453 -10.133 1 93.06 56 THR B O 1
ATOM 3345 N N . ILE B 1 57 ? -17.56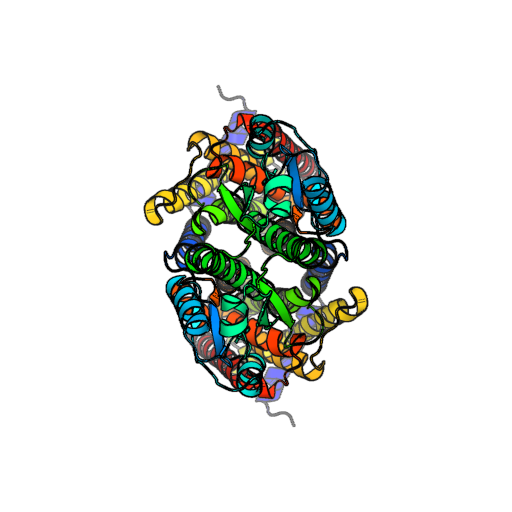2 -23.875 -9.578 1 95.38 57 ILE B N 1
ATOM 3346 C CA . ILE B 1 57 ? -17.078 -24.953 -10.43 1 95.38 57 ILE B CA 1
ATOM 3347 C C . ILE B 1 57 ? -18.188 -25.391 -11.383 1 95.38 57 ILE B C 1
ATOM 3349 O O . ILE B 1 57 ? -19.359 -25.469 -10.992 1 95.38 57 ILE B O 1
ATOM 3353 N N . VAL B 1 58 ? -17.812 -25.5 -12.664 1 94.31 58 VAL B N 1
ATOM 3354 C CA . VAL B 1 58 ? -18.688 -26.156 -13.625 1 94.31 58 VAL B CA 1
ATOM 3355 C C . VAL B 1 58 ? -18.156 -27.547 -13.953 1 94.31 58 VAL B C 1
ATOM 3357 O O . VAL B 1 58 ? -17.125 -27.672 -14.617 1 94.31 58 VAL B O 1
ATOM 3360 N N . ASP B 1 59 ? -18.797 -28.516 -13.5 1 95.94 59 ASP B N 1
ATOM 3361 C CA . ASP B 1 59 ? -18.391 -29.891 -13.758 1 95.94 59 ASP B CA 1
ATOM 3362 C C . ASP B 1 59 ? -19.203 -30.516 -14.898 1 95.94 59 ASP B C 1
ATOM 3364 O O . ASP B 1 59 ? -20.281 -31.047 -14.672 1 95.94 59 ASP B O 1
ATOM 3368 N N . LEU B 1 60 ? -18.609 -30.562 -16.109 1 93.75 60 LEU B N 1
ATOM 3369 C CA . LEU B 1 60 ? -19.297 -31.109 -17.266 1 93.75 60 LEU B CA 1
ATOM 3370 C C . LEU B 1 60 ? -19.031 -32.594 -17.391 1 93.75 60 LEU B C 1
ATOM 3372 O O . LEU B 1 60 ? -19.656 -33.281 -18.203 1 93.75 60 LEU B O 1
ATOM 3376 N N . ASP B 1 61 ? -18.094 -33.156 -16.625 1 93.56 61 ASP B N 1
ATOM 3377 C CA . ASP B 1 61 ? -17.734 -34.562 -16.641 1 93.56 61 ASP B CA 1
ATOM 3378 C C . ASP B 1 61 ? -18.641 -35.375 -15.711 1 93.56 61 ASP B C 1
ATOM 3380 O O . ASP B 1 61 ? -19.406 -36.219 -16.172 1 93.56 61 ASP B O 1
ATOM 3384 N N . GLY B 1 62 ? -18.578 -35.062 -14.453 1 92 62 GLY B N 1
ATOM 3385 C CA . GLY B 1 62 ? -19.422 -35.688 -13.469 1 92 62 GLY B CA 1
ATOM 3386 C C . GLY B 1 62 ? -19 -37.125 -13.148 1 92 62 GLY B C 1
ATOM 3387 O O . GLY B 1 62 ? -19.828 -38 -12.898 1 92 62 GLY B O 1
ATOM 3388 N N . ARG B 1 63 ? -17.812 -37.406 -13.281 1 93.19 63 ARG B N 1
ATOM 3389 C CA . ARG B 1 63 ? -17.297 -38.75 -13.008 1 93.19 63 ARG B CA 1
ATOM 3390 C C . ARG B 1 63 ? -16.188 -38.719 -11.969 1 93.19 63 ARG B C 1
ATOM 3392 O O . ARG B 1 63 ? -16.016 -37.719 -11.273 1 93.19 63 ARG B O 1
ATOM 3399 N N . GLU B 1 64 ? -15.508 -39.812 -11.75 1 89.06 64 GLU B N 1
ATOM 3400 C CA . GLU B 1 64 ? -14.539 -40 -10.672 1 89.06 64 GLU B CA 1
ATOM 3401 C C . GLU B 1 64 ? -13.391 -39 -10.805 1 89.06 64 GLU B C 1
ATOM 3403 O O . GLU B 1 64 ? -12.922 -38.438 -9.805 1 89.06 64 GLU B O 1
ATOM 3408 N N . GLY B 1 65 ? -12.953 -38.844 -11.977 1 87.38 65 GLY B N 1
ATOM 3409 C CA . GLY B 1 65 ? -11.844 -37.906 -12.195 1 87.38 65 GLY B CA 1
ATOM 3410 C C . GLY B 1 65 ? -12.164 -36.5 -11.766 1 87.38 65 GLY B C 1
ATOM 3411 O O . GLY B 1 65 ? -11.359 -35.844 -11.086 1 87.38 65 GLY B O 1
ATOM 3412 N N . SER B 1 66 ? -13.312 -36.031 -12.18 1 92.5 66 SER B N 1
ATOM 3413 C CA . SER B 1 66 ? -13.703 -34.656 -11.836 1 92.5 66 SER B CA 1
ATOM 3414 C C . SER B 1 66 ? -14.016 -34.531 -10.352 1 92.5 66 SER B C 1
ATOM 3416 O O . SER B 1 66 ? -13.703 -33.5 -9.734 1 92.5 66 SER B O 1
ATOM 3418 N N . PHE B 1 67 ? -14.609 -35.531 -9.781 1 92.19 67 PHE B N 1
ATOM 3419 C CA . PHE B 1 67 ? -14.906 -35.5 -8.359 1 92.19 67 PHE B CA 1
ATOM 3420 C C . PHE B 1 67 ? -13.625 -35.406 -7.535 1 92.19 67 PHE B C 1
ATOM 3422 O O . PHE B 1 67 ? -13.562 -34.656 -6.555 1 92.19 67 PHE B O 1
ATOM 3429 N N . LYS B 1 68 ? -12.664 -36.125 -7.941 1 91.44 68 LYS B N 1
ATOM 3430 C CA . LYS B 1 68 ? -11.391 -36.062 -7.23 1 91.44 68 LYS B CA 1
ATOM 3431 C C . LYS B 1 68 ? -10.75 -34.688 -7.367 1 91.44 68 LYS B C 1
ATOM 3433 O O . LYS B 1 68 ? -10.125 -34.188 -6.426 1 91.44 68 LYS B O 1
ATOM 3438 N N . PHE B 1 69 ? -10.852 -34.188 -8.516 1 91 69 PHE B N 1
ATOM 3439 C CA . PHE B 1 69 ? -10.312 -32.844 -8.734 1 91 69 PHE B CA 1
ATOM 3440 C C . PHE B 1 69 ? -10.977 -31.828 -7.816 1 91 69 PHE B C 1
ATOM 3442 O O . PHE B 1 69 ? -10.305 -30.984 -7.223 1 91 69 PHE B O 1
ATOM 3449 N N . ILE B 1 70 ? -12.266 -31.891 -7.711 1 93.31 70 ILE B N 1
ATOM 3450 C CA . ILE B 1 70 ? -13.039 -31 -6.859 1 93.31 70 ILE B CA 1
ATOM 3451 C C . ILE B 1 70 ? -12.672 -31.219 -5.398 1 93.31 70 ILE B C 1
ATOM 3453 O O . ILE B 1 70 ? -12.586 -30.266 -4.617 1 93.31 70 ILE B O 1
ATOM 3457 N N . GLU B 1 71 ? -12.508 -32.406 -5.066 1 92 71 GLU B N 1
ATOM 3458 C CA . GLU B 1 71 ? -12.07 -32.75 -3.711 1 92 71 GLU B CA 1
ATOM 3459 C C . GLU B 1 71 ? -10.719 -32.094 -3.402 1 92 71 GLU B C 1
ATOM 3461 O O . GLU B 1 71 ? -10.508 -31.578 -2.301 1 92 71 GLU B O 1
ATOM 3466 N N . GLU B 1 72 ? -9.828 -32.156 -4.379 1 89 72 GLU B N 1
ATOM 3467 C CA . GLU B 1 72 ? -8.523 -31.531 -4.203 1 89 72 GLU B CA 1
ATOM 3468 C C . GLU B 1 72 ? -8.656 -30.016 -4.023 1 89 72 GLU B C 1
ATOM 3470 O O . GLU B 1 72 ? -7.906 -29.406 -3.26 1 89 72 GLU B O 1
ATOM 3475 N N . LEU B 1 73 ? -9.57 -29.453 -4.73 1 90.56 73 LEU B N 1
ATOM 3476 C CA . LEU B 1 73 ? -9.828 -28.031 -4.602 1 90.56 73 LEU B CA 1
ATOM 3477 C C . LEU B 1 73 ? -10.328 -27.688 -3.203 1 90.56 73 LEU B C 1
ATOM 3479 O O . LEU B 1 73 ? -9.906 -26.703 -2.607 1 90.56 73 LEU B O 1
ATOM 3483 N N . ARG B 1 74 ? -11.203 -28.453 -2.713 1 89.25 74 ARG B N 1
ATOM 3484 C CA . ARG B 1 74 ? -11.773 -28.25 -1.385 1 89.25 74 ARG B CA 1
ATOM 3485 C C . ARG B 1 74 ? -10.719 -28.453 -0.301 1 89.25 74 ARG B C 1
ATOM 3487 O O . ARG B 1 74 ? -10.656 -27.703 0.664 1 89.25 74 ARG B O 1
ATOM 3494 N N . ASP B 1 75 ? -9.906 -29.406 -0.457 1 86.31 75 ASP B N 1
ATOM 3495 C CA . ASP B 1 75 ? -8.922 -29.781 0.544 1 86.31 75 ASP B CA 1
ATOM 3496 C C . ASP B 1 75 ? -7.793 -28.766 0.627 1 86.31 75 ASP B C 1
ATOM 3498 O O . ASP B 1 75 ? -7.117 -28.656 1.653 1 86.31 75 ASP B O 1
ATOM 3502 N N . SER B 1 76 ? -7.605 -28.109 -0.499 1 80.94 76 SER B N 1
ATOM 3503 C CA . SER B 1 76 ? -6.531 -27.125 -0.515 1 80.94 76 SER B CA 1
ATOM 3504 C C . SER B 1 76 ? -6.801 -26 0.48 1 80.94 76 SER B C 1
ATOM 3506 O O . SER B 1 76 ? -5.875 -25.297 0.905 1 80.94 76 SER B O 1
ATOM 3508 N N . ARG B 1 77 ? -8.102 -25.719 0.928 1 78.06 77 ARG B N 1
ATOM 3509 C CA . ARG B 1 77 ? -8.555 -24.672 1.84 1 78.06 77 ARG B CA 1
ATOM 3510 C C . ARG B 1 77 ? -8.203 -23.297 1.302 1 78.06 77 ARG B C 1
ATOM 3512 O O . ARG B 1 77 ? -8.156 -22.328 2.059 1 78.06 77 ARG B O 1
ATOM 3519 N N . LEU B 1 78 ? -7.91 -23.297 -0.002 1 77.38 78 LEU B N 1
ATOM 3520 C CA . LEU B 1 78 ? -7.598 -22.016 -0.655 1 77.38 78 LEU B CA 1
ATOM 3521 C C . LEU B 1 78 ? -8.852 -21.391 -1.252 1 77.38 78 LEU B C 1
ATOM 3523 O O . LEU B 1 78 ? -8.898 -20.188 -1.48 1 77.38 78 LEU B O 1
ATOM 3527 N N . PHE B 1 79 ? -9.789 -22.312 -1.457 1 85.5 79 PHE B N 1
ATOM 3528 C CA . PHE B 1 79 ? -10.977 -21.859 -2.184 1 85.5 79 PHE B CA 1
ATOM 3529 C C . PHE B 1 79 ? -12.227 -22 -1.323 1 85.5 79 PHE B C 1
ATOM 3531 O O . PHE B 1 79 ? -12.32 -22.906 -0.494 1 85.5 79 PHE B O 1
ATOM 3538 N N . GLU B 1 80 ? -13.055 -21.062 -1.408 1 86.62 80 GLU B N 1
ATOM 3539 C CA . GLU B 1 80 ? -14.445 -21.188 -0.972 1 86.62 80 GLU B CA 1
ATOM 3540 C C . GLU B 1 80 ? -15.367 -21.469 -2.15 1 86.62 80 GLU B C 1
ATOM 3542 O O . GLU B 1 80 ? -15.75 -20.562 -2.887 1 86.62 80 GLU B O 1
ATOM 3547 N N . ILE B 1 81 ? -15.695 -22.719 -2.299 1 92.81 81 ILE B N 1
ATOM 3548 C CA . ILE B 1 81 ? -16.562 -23.125 -3.404 1 92.81 81 ILE B CA 1
ATOM 3549 C C . ILE B 1 81 ? -18 -22.734 -3.098 1 92.81 81 ILE B C 1
ATOM 3551 O O . ILE B 1 81 ? -18.641 -23.328 -2.236 1 92.81 81 ILE B O 1
ATOM 3555 N N . LYS B 1 82 ? -18.516 -21.75 -3.824 1 91.5 82 LYS B N 1
ATOM 3556 C CA . LYS B 1 82 ? -19.844 -21.203 -3.561 1 91.5 82 LYS B CA 1
ATOM 3557 C C . LYS B 1 82 ? -20.938 -22.078 -4.184 1 91.5 82 LYS B C 1
ATOM 3559 O O . LYS B 1 82 ? -22.031 -22.188 -3.643 1 91.5 82 LYS B O 1
ATOM 3564 N N . ALA B 1 83 ? -20.625 -22.656 -5.344 1 93.5 83 ALA B N 1
ATOM 3565 C CA . ALA B 1 83 ? -21.594 -23.5 -6.051 1 93.5 83 ALA B CA 1
ATOM 3566 C C . ALA B 1 83 ? -20.906 -24.375 -7.09 1 93.5 83 ALA B C 1
ATOM 3568 O O . ALA B 1 83 ? -19.797 -24.062 -7.535 1 93.5 83 ALA B O 1
ATOM 3569 N N . ILE B 1 84 ? -21.547 -25.469 -7.375 1 95.44 84 ILE B N 1
ATOM 3570 C CA . ILE B 1 84 ? -21.156 -26.344 -8.477 1 95.44 84 ILE B CA 1
ATOM 3571 C C . ILE B 1 84 ? -22.281 -26.391 -9.516 1 95.44 84 ILE B C 1
ATOM 3573 O O . ILE B 1 84 ? -23.391 -26.828 -9.211 1 95.44 84 ILE B O 1
ATOM 3577 N N . TYR B 1 85 ? -21.922 -25.891 -10.695 1 93.75 85 TYR B N 1
ATOM 3578 C CA . TYR B 1 85 ? -22.906 -25.797 -11.758 1 93.75 85 TYR B CA 1
ATOM 3579 C C . TYR B 1 85 ? -22.719 -26.891 -12.789 1 93.75 85 TYR B C 1
ATOM 3581 O O . TYR B 1 85 ? -21.703 -27.578 -12.789 1 93.75 85 TYR B O 1
ATOM 3589 N N . LYS B 1 86 ? -23.781 -27.047 -13.656 1 92.31 86 LYS B N 1
ATOM 3590 C CA . LYS B 1 86 ? -23.719 -28.031 -14.719 1 92.31 86 LYS B CA 1
ATOM 3591 C C . LYS B 1 86 ? -23.672 -27.375 -16.094 1 92.31 86 LYS B C 1
ATOM 3593 O O . LYS B 1 86 ? -23.625 -28.062 -17.109 1 92.31 86 LYS B O 1
ATOM 3598 N N . SER B 1 87 ? -23.688 -25.984 -16.062 1 92.19 87 SER B N 1
ATOM 3599 C CA . SER B 1 87 ? -23.641 -25.25 -17.312 1 92.19 87 SER B CA 1
ATOM 3600 C C . SER B 1 87 ? -22.578 -24.156 -17.281 1 92.19 87 SER B C 1
ATOM 3602 O O . SER B 1 87 ? -22.422 -23.469 -16.266 1 92.19 87 SER B O 1
ATOM 3604 N N . LYS B 1 88 ? -21.938 -24.078 -18.484 1 89.44 88 LYS B N 1
ATOM 3605 C CA . LYS B 1 88 ? -20.922 -23.031 -18.609 1 89.44 88 LYS B CA 1
ATOM 3606 C C . LYS B 1 88 ? -21.516 -21.656 -18.391 1 89.44 88 LYS B C 1
ATOM 3608 O O . LYS B 1 88 ? -20.891 -20.766 -17.812 1 89.44 88 LYS B O 1
ATOM 3613 N N . GLY B 1 89 ? -22.75 -21.516 -18.875 1 8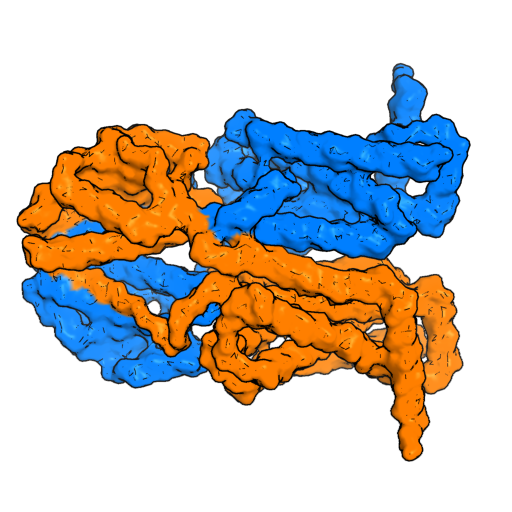8.69 89 GLY B N 1
ATOM 3614 C CA . GLY B 1 89 ? -23.438 -20.25 -18.75 1 88.69 89 GLY B CA 1
ATOM 3615 C C . GLY B 1 89 ? -23.594 -19.781 -17.297 1 88.69 89 GLY B C 1
ATOM 3616 O O . GLY B 1 89 ? -23.359 -18.609 -16.984 1 88.69 89 GLY B O 1
ATOM 3617 N N . GLN B 1 90 ? -23.906 -20.719 -16.469 1 89.88 90 GLN B N 1
ATOM 3618 C CA . GLN B 1 90 ? -24.062 -20.391 -15.047 1 89.88 90 GLN B CA 1
ATOM 3619 C C . GLN B 1 90 ? -22.719 -20 -14.422 1 89.88 90 GLN B C 1
ATOM 3621 O O . GLN B 1 90 ? -22.672 -19.094 -13.578 1 89.88 90 GLN B O 1
ATOM 3626 N N . GLY B 1 91 ? -21.656 -20.703 -14.805 1 88.62 91 GLY B N 1
ATOM 3627 C CA . GLY B 1 91 ? -20.328 -20.375 -14.312 1 88.62 91 GLY B CA 1
ATOM 3628 C C . GLY B 1 91 ? -19.891 -18.969 -14.703 1 88.62 91 GLY B C 1
ATOM 3629 O O . GLY B 1 91 ? -19.422 -18.203 -13.859 1 88.62 91 GLY B O 1
ATOM 3630 N N . PHE B 1 92 ? -20.156 -18.688 -15.945 1 84.25 92 PHE B N 1
ATOM 3631 C CA . PHE B 1 92 ? -19.797 -17.375 -16.469 1 84.25 92 PHE B CA 1
ATOM 3632 C C . PHE B 1 92 ? -20.578 -16.281 -15.773 1 84.25 92 PHE B C 1
ATOM 3634 O O . PHE B 1 92 ? -20.031 -15.234 -15.422 1 84.25 92 PHE B O 1
ATOM 3641 N N . SER B 1 93 ? -21.828 -16.578 -15.57 1 87.44 93 SER B N 1
ATOM 3642 C CA . SER B 1 93 ? -22.719 -15.594 -14.945 1 87.44 93 SER B CA 1
ATOM 3643 C C . SER B 1 93 ? -22.297 -15.312 -13.5 1 87.44 93 SER B C 1
ATOM 3645 O O . SER B 1 93 ? -22.453 -14.195 -13.016 1 87.44 93 SER B O 1
ATOM 3647 N N . SER B 1 94 ? -21.812 -16.297 -12.82 1 88.5 94 SER B N 1
ATOM 3648 C CA . SER B 1 94 ? -21.422 -16.125 -11.43 1 88.5 94 SER B CA 1
ATOM 3649 C C . SER B 1 94 ? -20.219 -15.195 -11.305 1 88.5 94 SER B C 1
ATOM 3651 O O . SER B 1 94 ? -20.109 -14.438 -10.344 1 88.5 94 SER B O 1
ATOM 3653 N N . VAL B 1 95 ? -19.359 -15.227 -12.312 1 85.81 95 VAL B N 1
ATOM 3654 C CA . VAL B 1 95 ? -18.203 -14.336 -12.328 1 85.81 95 VAL B CA 1
ATOM 3655 C C . VAL B 1 95 ? -18.609 -12.953 -12.828 1 85.81 95 VAL B C 1
ATOM 3657 O O . VAL B 1 95 ? -18.188 -11.938 -12.289 1 85.81 95 VAL B O 1
ATOM 3660 N N . TYR B 1 96 ? -19.516 -13 -13.781 1 80.5 96 TYR B N 1
ATOM 3661 C CA . TYR B 1 96 ? -19.953 -11.758 -14.398 1 80.5 96 TYR B CA 1
ATOM 3662 C C . TYR B 1 96 ? -20.734 -10.906 -13.406 1 80.5 96 TYR B C 1
ATOM 3664 O O . TYR B 1 96 ? -20.609 -9.68 -13.406 1 80.5 96 TYR B O 1
ATOM 3672 N N . SER B 1 97 ? -21.516 -11.531 -12.539 1 80.31 97 SER B N 1
ATOM 3673 C CA . SER B 1 97 ? -22.344 -10.828 -11.562 1 80.31 97 SER B CA 1
ATOM 3674 C C . SER B 1 97 ? -21.516 -10.344 -10.375 1 80.31 97 SER B C 1
ATOM 3676 O O . SER B 1 97 ? -21.984 -9.562 -9.555 1 80.31 97 SER B O 1
ATOM 3678 N N . GLY B 1 98 ? -20.234 -10.797 -10.352 1 79 98 GLY B N 1
ATOM 3679 C CA . GLY B 1 98 ? -19.359 -10.359 -9.273 1 79 98 GLY B CA 1
ATOM 3680 C C . GLY B 1 98 ? -19.531 -11.164 -8 1 79 98 GLY B C 1
ATOM 3681 O O . GLY B 1 98 ? -18.969 -10.82 -6.957 1 79 98 GLY B O 1
ATOM 3682 N N . THR B 1 99 ? -20.312 -12.258 -8.031 1 79.88 99 THR B N 1
ATOM 3683 C CA . THR B 1 99 ? -20.516 -13.125 -6.875 1 79.88 99 THR B CA 1
ATOM 3684 C C . THR B 1 99 ? -19.234 -13.859 -6.512 1 79.88 99 THR B C 1
ATOM 3686 O O . THR B 1 99 ? -18.938 -14.07 -5.332 1 79.88 99 THR B O 1
ATOM 3689 N N . VAL B 1 100 ? -18.516 -14.289 -7.516 1 87.19 100 VAL B N 1
ATOM 3690 C CA . VAL B 1 100 ? -17.234 -14.969 -7.332 1 87.19 100 VAL B CA 1
ATOM 3691 C C . VAL B 1 100 ? -16.188 -14.352 -8.25 1 87.19 100 VAL B C 1
ATOM 3693 O O . VAL B 1 100 ? -16.531 -13.594 -9.164 1 87.19 100 VAL B O 1
ATOM 3696 N N . TYR B 1 101 ? -14.977 -14.617 -7.957 1 83.94 101 TYR B N 1
ATOM 3697 C CA . TYR B 1 101 ? -13.891 -14.031 -8.727 1 83.94 101 TYR B CA 1
ATOM 3698 C C . TYR B 1 101 ? -13.484 -14.938 -9.883 1 83.94 101 TYR B C 1
ATOM 3700 O O . TYR B 1 101 ? -12.797 -14.508 -10.812 1 83.94 101 TYR B O 1
ATOM 3708 N N . ALA B 1 102 ? -13.891 -16.234 -9.789 1 87.94 102 ALA B N 1
ATOM 3709 C CA . ALA B 1 102 ? -13.5 -17.156 -10.852 1 87.94 102 ALA B CA 1
ATOM 3710 C C . ALA B 1 102 ? -14.43 -18.359 -10.906 1 87.94 102 ALA B C 1
ATOM 3712 O O . ALA B 1 102 ? -15.117 -18.656 -9.93 1 87.94 102 ALA B O 1
ATOM 3713 N N . CYS B 1 103 ? -14.469 -18.969 -12.094 1 91.38 103 CYS B N 1
ATOM 3714 C CA . CYS B 1 103 ? -15.172 -20.219 -12.336 1 91.38 103 CYS B CA 1
ATOM 3715 C C . CYS B 1 103 ? -14.273 -21.219 -13.047 1 91.38 103 CYS B C 1
ATOM 3717 O O . CYS B 1 103 ? -13.648 -20.891 -14.055 1 91.38 103 CYS B O 1
ATOM 3719 N N . LEU B 1 104 ? -14.164 -22.359 -12.422 1 92.88 104 LEU B N 1
ATOM 3720 C CA . LEU B 1 104 ? -13.367 -23.438 -13.016 1 92.88 104 LEU B CA 1
ATOM 3721 C C . LEU B 1 104 ? -14.25 -24.406 -13.781 1 92.88 104 LEU B C 1
ATOM 3723 O O . LEU B 1 104 ? -15.203 -24.953 -13.227 1 92.88 104 LEU B O 1
ATOM 3727 N N . ILE B 1 105 ? -13.914 -24.656 -15.07 1 91.69 105 ILE B N 1
ATOM 3728 C CA . ILE B 1 105 ? -14.703 -25.547 -15.906 1 91.69 105 ILE B CA 1
ATOM 3729 C C . ILE B 1 105 ? -13.938 -26.859 -16.141 1 91.69 105 ILE B C 1
ATOM 3731 O O . ILE B 1 105 ? -12.828 -26.828 -16.672 1 91.69 105 ILE B O 1
ATOM 3735 N N . ILE B 1 106 ? -14.516 -27.938 -15.766 1 92.5 106 ILE B N 1
ATOM 3736 C CA . ILE B 1 106 ? -14.016 -29.281 -16.031 1 92.5 106 ILE B CA 1
ATOM 3737 C C . ILE B 1 106 ? -14.727 -29.859 -17.25 1 92.5 106 ILE B C 1
ATOM 3739 O O . ILE B 1 106 ? -15.945 -30.062 -17.234 1 92.5 106 ILE B O 1
ATOM 3743 N N . PRO B 1 107 ? -13.977 -30.094 -18.25 1 90.62 107 PRO B N 1
ATOM 3744 C CA . PRO B 1 107 ? -14.617 -30.516 -19.484 1 90.62 107 PRO B CA 1
ATOM 3745 C C . PRO B 1 107 ? -15.266 -31.891 -19.391 1 90.62 107 PRO B C 1
ATOM 3747 O O . PRO B 1 107 ? -14.961 -32.656 -18.469 1 90.62 107 PRO B O 1
ATOM 3750 N N . GLU B 1 108 ? -16.109 -32.219 -20.391 1 91.25 108 GLU B N 1
ATOM 3751 C CA . GLU B 1 108 ? -16.906 -33.438 -20.406 1 91.25 108 GLU B CA 1
ATOM 3752 C C . GLU B 1 108 ? -16 -34.656 -20.516 1 91.25 108 GLU B C 1
ATOM 3754 O O . GLU B 1 108 ? -16.297 -35.719 -19.922 1 91.25 108 GLU B O 1
ATOM 3759 N N . SER B 1 109 ? -14.922 -34.594 -21.219 1 87.81 109 SER B N 1
ATOM 3760 C CA . SER B 1 109 ? -14.07 -35.75 -21.469 1 87.81 109 SER B CA 1
ATOM 3761 C C . SER B 1 109 ? -12.93 -35.844 -20.469 1 87.81 109 SER B C 1
ATOM 3763 O O . SER B 1 109 ? -11.953 -36.562 -20.688 1 87.81 109 SER B O 1
ATOM 3765 N N . PHE B 1 110 ? -13.117 -35.156 -19.312 1 88.56 110 PHE B N 1
ATOM 3766 C CA . PHE B 1 110 ? -12.016 -35.031 -18.359 1 88.56 110 PHE B CA 1
ATOM 3767 C C . PHE B 1 110 ? -11.578 -36.406 -17.844 1 88.56 110 PHE B C 1
ATOM 3769 O O . PHE B 1 110 ? -10.398 -36.75 -17.953 1 88.56 110 PHE B O 1
ATOM 3776 N N . THR B 1 111 ? -12.461 -37.219 -17.344 1 87.69 111 THR B N 1
ATOM 3777 C CA . THR B 1 111 ? -12.141 -38.531 -16.797 1 87.69 111 THR B CA 1
ATOM 3778 C C . THR B 1 111 ? -11.672 -39.469 -17.891 1 87.69 111 THR B C 1
ATOM 3780 O O . THR B 1 111 ? -10.75 -40.25 -17.672 1 87.69 111 THR B O 1
ATOM 3783 N N . GLU B 1 112 ? -12.328 -39.406 -19.062 1 86.75 112 GLU B N 1
ATOM 3784 C CA . GLU B 1 112 ? -11.922 -40.219 -20.203 1 86.75 112 GLU B CA 1
ATOM 3785 C C . GLU B 1 112 ? -10.484 -39.938 -20.625 1 86.75 112 GLU B C 1
ATOM 3787 O O . GLU B 1 112 ? -9.711 -40.844 -20.891 1 86.75 112 GLU B O 1
ATOM 3792 N N . ASP B 1 113 ? -10.219 -38.688 -20.672 1 82.44 113 ASP B N 1
ATOM 3793 C CA . ASP B 1 113 ? -8.875 -38.281 -21.062 1 82.44 113 ASP B CA 1
ATOM 3794 C C . ASP B 1 113 ? -7.84 -38.75 -20.047 1 82.44 113 ASP B C 1
ATOM 3796 O O . ASP B 1 113 ? -6.738 -39.156 -20.422 1 82.44 113 ASP B O 1
ATOM 3800 N N . LEU B 1 114 ? -8.203 -38.656 -18.828 1 78.56 114 LEU B N 1
ATOM 3801 C CA . LEU B 1 114 ? -7.328 -39.094 -17.75 1 78.56 114 LEU B CA 1
ATOM 3802 C C . LEU B 1 114 ? -7.031 -40.594 -17.859 1 78.56 114 LEU B C 1
ATOM 3804 O O . LEU B 1 114 ? -5.887 -41.031 -17.688 1 78.56 114 LEU B O 1
ATOM 3808 N N . MET B 1 115 ? -8.023 -41.344 -18.203 1 78.38 115 MET B N 1
ATOM 3809 C CA . MET B 1 115 ? -7.918 -42.812 -18.234 1 78.38 115 MET B CA 1
ATOM 3810 C C . MET B 1 115 ? -7.055 -43.25 -19.422 1 78.38 115 MET B C 1
ATOM 3812 O O . MET B 1 115 ? -6.336 -44.25 -19.312 1 78.38 115 MET B O 1
ATOM 3816 N N . VAL B 1 116 ? -7.176 -42.531 -20.484 1 76.88 116 VAL B N 1
ATOM 3817 C CA . VAL B 1 116 ? -6.449 -42.938 -21.672 1 76.88 116 VAL B CA 1
ATOM 3818 C C . VAL B 1 116 ? -5.102 -42.219 -21.734 1 76.88 116 VAL B C 1
ATOM 3820 O O . VAL B 1 116 ? -4.316 -42.438 -22.672 1 76.88 116 VAL B O 1
ATOM 3823 N N . GLY B 1 117 ? -4.828 -41.344 -20.766 1 71 117 GLY B N 1
ATOM 3824 C CA . GLY B 1 117 ? -3.553 -40.656 -20.703 1 71 117 GLY B CA 1
ATOM 3825 C C . GLY B 1 117 ? -3.438 -39.531 -21.719 1 71 117 GLY B C 1
ATOM 3826 O O . GLY B 1 117 ? -2.352 -39.281 -22.25 1 71 117 GLY B O 1
ATOM 3827 N N . ARG B 1 118 ? -4.641 -39.031 -22.125 1 70.38 118 ARG B N 1
ATOM 3828 C CA . ARG B 1 118 ? -4.676 -37.906 -23.062 1 70.38 118 ARG B CA 1
ATOM 3829 C C . ARG B 1 118 ? -4.672 -36.594 -22.328 1 70.38 118 ARG B C 1
ATOM 3831 O O . ARG B 1 118 ? -5.246 -36.469 -21.234 1 70.38 118 ARG B O 1
ATOM 3838 N N . ALA B 1 119 ? -3.971 -35.688 -22.984 1 72.06 119 ALA B N 1
ATOM 3839 C CA . ALA B 1 119 ? -3.941 -34.344 -22.422 1 72.06 119 ALA B CA 1
ATOM 3840 C C . ALA B 1 119 ? -5.348 -33.75 -22.344 1 72.06 119 ALA B C 1
ATOM 3842 O O . ALA B 1 119 ? -6.164 -33.969 -23.234 1 72.06 119 ALA B O 1
ATOM 3843 N N . THR B 1 120 ? -5.707 -33.281 -21.125 1 76.12 120 THR B N 1
ATOM 3844 C CA . THR B 1 120 ? -6.977 -32.594 -20.953 1 76.12 120 THR B CA 1
ATOM 3845 C C . THR B 1 120 ? -6.758 -31.172 -20.438 1 76.12 120 THR B C 1
ATOM 3847 O O . THR B 1 120 ? -5.617 -30.734 -20.25 1 76.12 120 THR B O 1
ATOM 3850 N N . ARG B 1 121 ? -7.828 -30.406 -20.531 1 77.31 121 ARG B N 1
ATOM 3851 C CA . ARG B 1 121 ? -7.688 -29.016 -20.125 1 77.31 121 ARG B CA 1
ATOM 3852 C C . ARG B 1 121 ? -8.797 -28.609 -19.156 1 77.31 121 ARG B C 1
ATOM 3854 O O . ARG B 1 121 ? -9.906 -29.125 -19.234 1 77.31 121 ARG B O 1
ATOM 3861 N N . VAL B 1 122 ? -8.391 -27.906 -18.125 1 85.81 122 VAL B N 1
ATOM 3862 C CA . VAL B 1 122 ? -9.359 -27.203 -17.297 1 85.81 122 VAL B CA 1
ATOM 3863 C C . VAL B 1 122 ? -9.312 -25.703 -17.594 1 85.81 122 VAL B C 1
ATOM 3865 O O . VAL B 1 122 ? -8.242 -25.156 -17.844 1 85.81 122 VAL B O 1
ATOM 3868 N N . GLU B 1 123 ? -10.516 -25.172 -17.672 1 84 123 GLU B N 1
ATOM 3869 C CA . GLU B 1 123 ? -10.609 -23.766 -18 1 84 123 GLU B CA 1
ATOM 3870 C C . GLU B 1 123 ? -10.977 -22.922 -16.781 1 84 123 GLU B C 1
ATOM 3872 O O . GLU B 1 123 ? -11.906 -23.266 -16.047 1 84 123 GLU B O 1
ATOM 3877 N N . LEU B 1 124 ? -10.133 -21.922 -16.562 1 87.75 124 LEU B N 1
ATOM 3878 C CA . LEU B 1 124 ? -10.422 -20.969 -15.5 1 87.75 124 LEU B CA 1
ATOM 3879 C C . LEU B 1 124 ? -10.875 -19.641 -16.078 1 87.75 124 LEU B C 1
ATOM 3881 O O . LEU B 1 124 ? -10.125 -18.984 -16.812 1 87.75 124 LEU B O 1
ATOM 3885 N N . TYR B 1 125 ? -12.141 -19.375 -15.867 1 84.12 125 TYR B N 1
ATOM 3886 C CA . TYR B 1 125 ? -12.664 -18.047 -16.172 1 84.12 125 TYR B CA 1
ATOM 3887 C C . TYR B 1 125 ? -12.609 -17.141 -14.945 1 84.12 125 TYR B C 1
ATOM 3889 O O . TYR B 1 125 ? -13.242 -17.422 -13.93 1 84.12 125 TYR B O 1
ATOM 3897 N N . TYR B 1 126 ? -11.812 -16.078 -15.008 1 82.06 126 TYR B N 1
ATOM 3898 C CA . TYR B 1 126 ? -11.602 -15.281 -13.805 1 82.06 126 TYR B CA 1
ATOM 3899 C C . TYR B 1 126 ? -11.805 -13.805 -14.078 1 82.06 126 TYR B C 1
ATOM 3901 O O . TYR B 1 126 ? -11.797 -13.375 -15.234 1 82.06 126 TYR B O 1
ATOM 3909 N N . ASP B 1 127 ? -12.148 -13.062 -13 1 77.88 127 ASP B N 1
ATOM 3910 C CA . ASP B 1 127 ? -12.266 -11.609 -13.016 1 77.88 127 ASP B CA 1
ATOM 3911 C C . ASP B 1 127 ? -10.891 -10.945 -12.984 1 77.88 127 ASP B C 1
ATOM 3913 O O . ASP B 1 127 ? -10.234 -10.922 -11.945 1 77.88 127 ASP B O 1
ATOM 3917 N N . ALA B 1 128 ? -10.438 -10.367 -14.086 1 71.38 128 ALA B N 1
ATOM 3918 C CA . ALA B 1 128 ? -9.102 -9.789 -14.203 1 71.38 128 ALA B CA 1
ATOM 3919 C C . ALA B 1 128 ? -9.07 -8.359 -13.672 1 71.38 128 ALA B C 1
ATOM 3921 O O . ALA B 1 128 ? -8.008 -7.738 -13.602 1 71.38 128 ALA B O 1
ATOM 3922 N N . SER B 1 129 ? -10.273 -7.918 -13.211 1 71 129 SER B N 1
ATOM 3923 C CA . SER B 1 129 ? -10.328 -6.543 -12.727 1 71 129 SER B CA 1
ATOM 3924 C C . SER B 1 129 ? -9.562 -6.375 -11.422 1 71 129 SER B C 1
ATOM 3926 O O . SER B 1 129 ? -9.234 -5.254 -11.023 1 71 129 SER B O 1
ATOM 3928 N N . ASN B 1 130 ? -9.336 -7.441 -10.719 1 68.94 130 ASN B N 1
ATOM 3929 C CA . ASN B 1 130 ? -8.461 -7.484 -9.555 1 68.94 130 ASN B CA 1
ATOM 3930 C C . ASN B 1 130 ? -7.273 -8.414 -9.773 1 68.94 130 ASN B C 1
ATOM 3932 O O . ASN B 1 130 ? -7.336 -9.602 -9.445 1 68.94 130 ASN B O 1
ATOM 3936 N N . PRO B 1 131 ? -6.219 -7.797 -10.297 1 66.62 131 PRO B N 1
ATOM 3937 C CA . PRO B 1 131 ? -5.094 -8.641 -10.703 1 66.62 131 PRO B CA 1
ATOM 3938 C C . PRO B 1 131 ? -4.508 -9.445 -9.539 1 66.62 131 PRO B C 1
ATOM 3940 O O . PRO B 1 131 ? -4.066 -10.578 -9.727 1 66.62 131 PRO B O 1
ATOM 3943 N N . THR B 1 132 ? -4.52 -8.859 -8.375 1 65.62 132 THR B N 1
ATOM 3944 C CA . THR B 1 132 ? -3.961 -9.555 -7.219 1 65.62 132 THR B CA 1
ATOM 3945 C C . THR B 1 132 ? -4.777 -10.805 -6.895 1 65.62 132 THR B C 1
ATOM 3947 O O . THR B 1 132 ? -4.215 -11.883 -6.695 1 65.62 132 THR B O 1
ATOM 3950 N N . VAL B 1 133 ? -6.074 -10.633 -6.918 1 70.44 133 VAL B N 1
ATOM 3951 C CA . VAL B 1 133 ? -6.945 -11.773 -6.633 1 70.44 133 VAL B CA 1
ATOM 3952 C C . VAL B 1 133 ? -6.867 -12.781 -7.777 1 70.44 133 VAL B C 1
ATOM 3954 O O . VAL B 1 133 ? -6.797 -13.984 -7.543 1 70.44 133 VAL B O 1
ATOM 3957 N N . ALA B 1 134 ? -6.895 -12.219 -9.008 1 73.75 134 ALA B N 1
ATOM 3958 C CA . ALA B 1 134 ? -6.809 -13.078 -10.18 1 73.75 134 ALA B CA 1
ATOM 3959 C C . ALA B 1 134 ? -5.543 -13.93 -10.156 1 73.75 134 ALA B C 1
ATOM 3961 O O . ALA B 1 134 ? -5.594 -15.141 -10.367 1 73.75 134 ALA B O 1
ATOM 3962 N N . GLN B 1 135 ? -4.434 -13.281 -9.828 1 68.12 135 GLN B N 1
ATOM 3963 C CA . GLN B 1 135 ? -3.152 -13.977 -9.781 1 68.12 135 GLN B CA 1
ATOM 3964 C C . GLN B 1 135 ? -3.137 -15.031 -8.68 1 68.12 135 GLN B C 1
ATOM 3966 O O . GLN B 1 135 ? -2.598 -16.125 -8.867 1 68.12 135 GLN B O 1
ATOM 3971 N N . ALA B 1 136 ? -3.705 -14.68 -7.574 1 70.94 136 ALA B N 1
ATOM 3972 C CA . ALA B 1 136 ? -3.766 -15.625 -6.461 1 70.94 136 ALA B CA 1
ATOM 3973 C C . ALA B 1 136 ? -4.586 -16.859 -6.832 1 70.94 136 ALA B C 1
ATOM 3975 O O . ALA B 1 136 ? -4.199 -17.984 -6.52 1 70.94 136 ALA B O 1
ATOM 3976 N N . ILE B 1 137 ? -5.66 -16.625 -7.516 1 77.25 137 ILE B N 1
ATOM 3977 C CA . ILE B 1 137 ? -6.539 -17.719 -7.91 1 77.25 137 ILE B CA 1
ATOM 3978 C C . ILE B 1 137 ? -5.832 -18.609 -8.938 1 77.25 137 ILE B C 1
ATOM 3980 O O . ILE B 1 137 ? -5.879 -19.828 -8.844 1 77.25 137 ILE B O 1
ATOM 3984 N N . MET B 1 138 ? -5.188 -18 -9.906 1 75.06 138 MET B N 1
ATOM 3985 C CA . MET B 1 138 ? -4.461 -18.75 -10.93 1 75.06 138 MET B CA 1
ATOM 3986 C C . MET B 1 138 ? -3.365 -19.594 -10.305 1 75.06 138 MET B C 1
ATOM 3988 O O . MET B 1 138 ? -3.182 -20.766 -10.68 1 75.06 138 MET B O 1
ATOM 3992 N N . GLN B 1 139 ? -2.709 -19.016 -9.383 1 69 139 GLN B N 1
ATOM 3993 C CA . GLN B 1 139 ? -1.662 -19.766 -8.695 1 69 139 GLN B CA 1
ATOM 3994 C C . GLN B 1 139 ? -2.246 -20.938 -7.914 1 69 139 GLN B C 1
ATOM 3996 O O . GLN B 1 139 ? -1.683 -22.031 -7.926 1 69 139 GLN B O 1
ATOM 4001 N N . ALA B 1 140 ? -3.318 -20.625 -7.215 1 76.44 140 ALA B N 1
ATOM 4002 C CA . ALA B 1 140 ? -3.959 -21.672 -6.426 1 76.44 140 ALA B CA 1
ATOM 4003 C C . ALA B 1 140 ? -4.43 -22.828 -7.316 1 76.44 140 ALA B C 1
ATOM 4005 O O . ALA B 1 140 ? -4.285 -24 -6.957 1 76.44 140 ALA B O 1
ATOM 4006 N N . VAL B 1 141 ? -4.969 -22.516 -8.469 1 82.06 141 VAL B N 1
ATOM 4007 C CA . VAL B 1 141 ? -5.414 -23.531 -9.414 1 82.06 141 VAL B CA 1
ATOM 4008 C C . VAL B 1 141 ? -4.215 -24.344 -9.906 1 82.06 141 VAL B C 1
ATOM 4010 O O . VAL B 1 141 ? -4.301 -25.562 -10.078 1 82.06 141 VAL B O 1
ATOM 4013 N N . GLY B 1 142 ? -3.143 -23.625 -10.188 1 74.06 142 GLY B N 1
ATOM 4014 C CA . GLY B 1 142 ? -1.925 -24.312 -10.594 1 74.06 142 GLY B CA 1
ATOM 4015 C C . GLY B 1 142 ? -1.452 -25.328 -9.578 1 74.06 142 GLY B C 1
ATOM 4016 O O . GLY B 1 142 ? -1.095 -26.453 -9.938 1 74.06 142 GLY B O 1
ATOM 4017 N N . VAL B 1 143 ? -1.476 -24.953 -8.344 1 72.19 143 VAL B N 1
ATOM 4018 C CA . VAL B 1 143 ? -1.024 -25.828 -7.27 1 72.19 143 VAL B CA 1
ATOM 4019 C C . VAL B 1 143 ? -1.937 -27.047 -7.18 1 72.19 143 VAL B C 1
ATOM 4021 O O . VAL B 1 143 ? -1.46 -28.188 -7.074 1 72.19 143 VAL B O 1
ATOM 4024 N N . VAL B 1 144 ? -3.229 -26.812 -7.211 1 82 144 VAL B N 1
ATOM 4025 C CA . VAL B 1 144 ? -4.188 -27.906 -7.094 1 82 144 VAL B CA 1
ATOM 4026 C C . VAL B 1 144 ? -4.062 -28.844 -8.297 1 82 144 VAL B C 1
ATOM 4028 O O . VAL B 1 144 ? -4.176 -30.062 -8.156 1 82 144 VAL B O 1
ATOM 4031 N N . THR B 1 145 ? -3.902 -28.234 -9.484 1 81.38 145 THR B N 1
ATOM 4032 C CA . THR B 1 145 ? -3.748 -29.031 -10.695 1 81.38 145 THR B CA 1
ATOM 4033 C C . THR B 1 145 ? -2.51 -29.922 -10.602 1 81.38 145 THR B C 1
ATOM 4035 O O . THR B 1 145 ? -2.539 -31.078 -11.023 1 81.38 145 THR B O 1
ATOM 4038 N N . GLN B 1 146 ? -1.521 -29.344 -10.094 1 73.5 146 GLN B N 1
ATOM 4039 C CA . GLN B 1 146 ? -0.299 -30.125 -9.93 1 73.5 146 GLN B CA 1
ATOM 4040 C C . GLN B 1 146 ? -0.512 -31.281 -8.953 1 73.5 146 GLN B C 1
ATOM 4042 O O . GLN B 1 146 ? -0.043 -32.406 -9.195 1 73.5 146 GLN B O 1
ATOM 4047 N N . GLN B 1 147 ? -1.147 -31 -7.848 1 76.31 147 GLN B N 1
ATOM 4048 C CA . GLN B 1 147 ? -1.446 -32.062 -6.871 1 76.31 147 GLN B CA 1
ATOM 4049 C C . GLN B 1 147 ? -2.301 -33.156 -7.488 1 76.31 147 GLN B C 1
ATOM 4051 O O . GLN B 1 147 ? -2.082 -34.344 -7.227 1 76.31 147 GLN B O 1
ATOM 4056 N N . TYR B 1 148 ? -3.207 -32.75 -8.234 1 82.81 148 TYR B N 1
ATOM 4057 C CA . TYR B 1 148 ? -4.078 -33.719 -8.906 1 82.81 148 TYR B CA 1
ATOM 4058 C C . TYR B 1 148 ? -3.285 -34.562 -9.883 1 82.81 148 TYR B C 1
ATOM 4060 O O . TYR B 1 148 ? -3.518 -35.781 -9.984 1 82.81 148 TYR B O 1
ATOM 4068 N N . GLN B 1 149 ? -2.436 -33.906 -10.633 1 77.06 149 GLN B N 1
ATOM 4069 C CA . GLN B 1 149 ? -1.63 -34.625 -11.602 1 77.06 149 GLN B CA 1
ATOM 4070 C C . GLN B 1 149 ? -0.744 -35.656 -10.906 1 77.06 149 GLN B C 1
ATOM 4072 O O . GLN B 1 149 ? -0.481 -36.75 -11.461 1 77.06 149 GLN B O 1
ATOM 4077 N N . GLU B 1 150 ? -0.281 -35.281 -9.805 1 75.38 150 GLU B N 1
ATOM 4078 C CA . GLU B 1 150 ? 0.501 -36.25 -9.031 1 75.38 150 GLU B CA 1
ATOM 4079 C C . GLU B 1 150 ? -0.339 -37.469 -8.641 1 75.38 150 GLU B C 1
ATOM 4081 O O . GLU B 1 150 ? 0.131 -38.594 -8.719 1 75.38 150 GLU B O 1
ATOM 4086 N N . TRP B 1 151 ? -1.476 -37.188 -8.227 1 77.12 151 TRP B N 1
ATOM 4087 C CA . TRP B 1 151 ? -2.406 -38.25 -7.891 1 77.12 151 TRP B CA 1
ATOM 4088 C C . TRP B 1 151 ? -2.717 -39.125 -9.117 1 77.12 151 TRP B C 1
ATOM 4090 O O . TRP B 1 151 ? -2.736 -40.344 -9.031 1 77.12 151 TRP B O 1
ATOM 4100 N N . ALA B 1 152 ? -2.924 -38.469 -10.219 1 77.12 152 ALA B N 1
ATOM 4101 C CA . ALA B 1 152 ? -3.262 -39.156 -11.461 1 77.12 152 ALA B CA 1
ATOM 4102 C C . ALA B 1 152 ? -2.092 -40 -11.945 1 77.12 152 ALA B C 1
ATOM 4104 O O . ALA B 1 152 ? -2.289 -41.094 -12.461 1 77.12 152 ALA B O 1
ATOM 4105 N N . ALA B 1 153 ? -0.947 -39.375 -11.875 1 74.44 153 ALA B N 1
ATOM 4106 C CA . ALA B 1 153 ? 0.244 -40.125 -12.281 1 74.44 153 ALA B CA 1
ATOM 4107 C C . ALA B 1 153 ? 0.403 -41.406 -11.477 1 74.44 153 ALA B C 1
ATOM 4109 O O . ALA B 1 153 ? 0.771 -42.438 -12.023 1 74.44 153 ALA B O 1
ATOM 4110 N N . SER B 1 154 ? 0.168 -41.312 -10.273 1 74.81 154 SER B N 1
ATOM 4111 C CA . SER B 1 154 ? 0.312 -42.469 -9.398 1 74.81 154 SER B CA 1
ATOM 4112 C C . SER B 1 154 ? -0.763 -43.531 -9.68 1 74.81 154 SER B C 1
ATOM 4114 O O . SER B 1 154 ? -0.513 -44.719 -9.57 1 74.81 154 SER B O 1
ATOM 4116 N N . ASN B 1 155 ? -1.899 -43.062 -10.141 1 73.81 155 ASN B N 1
ATOM 4117 C CA . ASN B 1 155 ? -3.023 -43.969 -10.273 1 73.81 155 ASN B CA 1
ATOM 4118 C C . ASN B 1 155 ? -3.211 -44.438 -11.711 1 73.81 155 ASN B C 1
ATOM 4120 O O . ASN B 1 155 ? -3.697 -45.562 -11.961 1 73.81 155 ASN B O 1
ATOM 4124 N N . PHE B 1 156 ? -2.779 -43.5 -12.672 1 70.25 156 PHE B N 1
ATOM 4125 C CA . PHE B 1 156 ? -3.057 -43.844 -14.062 1 70.25 156 PHE B CA 1
ATOM 4126 C C . PHE B 1 156 ? -1.769 -43.875 -14.875 1 70.25 156 PHE B C 1
ATOM 4128 O O . PHE B 1 156 ? -1.794 -44.188 -16.078 1 70.25 156 PHE B O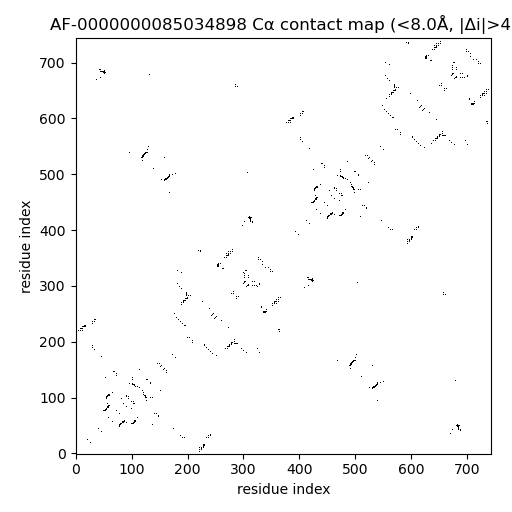 1
ATOM 4135 N N . GLY B 1 157 ? -0.581 -43.656 -14.258 1 63.53 157 GLY B N 1
ATOM 4136 C CA . GLY B 1 157 ? 0.701 -43.719 -14.938 1 63.53 157 GLY B CA 1
ATOM 4137 C C . GLY B 1 157 ? 0.915 -42.625 -15.945 1 63.53 157 GLY B C 1
ATOM 4138 O O . GLY B 1 157 ? 1.53 -42.812 -16.984 1 63.53 157 GLY B O 1
ATOM 4139 N N . THR B 1 158 ? 0.267 -41.406 -15.797 1 62.28 158 THR B N 1
ATOM 4140 C CA . THR B 1 158 ? 0.386 -40.281 -16.734 1 62.28 158 THR B CA 1
ATOM 4141 C C . THR B 1 158 ? 1.63 -39.469 -16.422 1 62.28 158 THR B C 1
ATOM 4143 O O . THR B 1 158 ? 2.166 -39.531 -15.312 1 62.28 158 THR B O 1
ATOM 4146 N N . PHE B 1 159 ? 2.191 -38.719 -17.578 1 57.44 159 PHE B N 1
ATOM 4147 C CA . PHE B 1 159 ? 3.354 -37.844 -17.438 1 57.44 159 PHE B CA 1
ATOM 4148 C C . PHE B 1 159 ? 2.977 -36.531 -16.75 1 57.44 159 PHE B C 1
ATOM 4150 O O . PHE B 1 159 ? 1.891 -36 -16.969 1 57.44 159 PHE B O 1
ATOM 4157 N N . ALA B 1 160 ? 3.756 -36.219 -15.711 1 62.72 160 ALA B N 1
ATOM 4158 C CA . ALA B 1 160 ? 3.566 -34.906 -15.102 1 62.72 160 ALA B CA 1
ATOM 4159 C C . ALA B 1 160 ? 4.902 -34.281 -14.672 1 62.72 160 ALA B C 1
ATOM 4161 O O . ALA B 1 160 ? 5.805 -35 -14.242 1 62.72 160 ALA B O 1
ATOM 4162 N N . ILE B 1 161 ? 5.129 -32.938 -15.188 1 57.88 161 ILE B N 1
ATOM 4163 C CA . ILE B 1 161 ? 6.219 -32.188 -14.586 1 57.88 161 ILE B CA 1
ATOM 4164 C C . ILE B 1 161 ? 5.738 -31.516 -13.305 1 57.88 161 ILE B C 1
ATOM 4166 O O . ILE B 1 161 ? 4.762 -30.75 -13.32 1 57.88 161 ILE B O 1
ATOM 4170 N N . GLN B 1 162 ? 6.301 -31.906 -12.227 1 59.97 162 GLN B N 1
ATOM 4171 C CA . GLN B 1 162 ? 5.93 -31.328 -10.945 1 59.97 162 GLN B CA 1
ATOM 4172 C C . GLN B 1 162 ? 6.918 -30.25 -10.516 1 59.97 162 GLN B C 1
ATOM 4174 O O . GLN B 1 162 ? 8.062 -30.547 -10.164 1 59.97 162 GLN B O 1
ATOM 4179 N N . PRO B 1 163 ? 6.512 -28.922 -10.703 1 57.72 163 PRO B N 1
ATOM 4180 C CA . PRO B 1 163 ? 7.375 -27.938 -10.062 1 57.72 163 PRO B CA 1
ATOM 4181 C C . PRO B 1 163 ? 7.398 -28.062 -8.539 1 57.72 163 PRO B C 1
ATOM 4183 O O . PRO B 1 163 ? 6.34 -28.141 -7.91 1 57.72 163 PRO B O 1
ATOM 4186 N N . MET B 1 164 ? 8.57 -28.406 -7.988 1 57.25 164 MET B N 1
ATOM 4187 C CA . MET B 1 164 ? 8.742 -28.438 -6.539 1 57.25 164 MET B CA 1
ATOM 4188 C C . MET B 1 164 ? 9.305 -27.109 -6.023 1 57.25 164 MET B C 1
ATOM 4190 O O . MET B 1 164 ? 10.266 -26.578 -6.578 1 57.25 164 MET B O 1
ATOM 4194 N N . PHE B 1 165 ? 8.562 -26.609 -5.051 1 57.38 165 PHE B N 1
ATOM 4195 C CA . PHE B 1 165 ? 8.938 -25.297 -4.523 1 57.38 165 PHE B CA 1
ATOM 4196 C C . PHE B 1 165 ? 9.633 -25.438 -3.174 1 57.38 165 PHE B C 1
ATOM 4198 O O . PHE B 1 165 ? 9.109 -26.094 -2.266 1 57.38 165 PHE B O 1
ATOM 4205 N N . TYR B 1 166 ? 10.93 -24.984 -3.15 1 58.22 166 TYR B N 1
ATOM 4206 C CA . TYR B 1 166 ? 11.695 -24.969 -1.912 1 58.22 166 TYR B CA 1
ATOM 4207 C C . TYR B 1 166 ? 12.109 -23.547 -1.542 1 58.22 166 TYR B C 1
ATOM 4209 O O . TYR B 1 166 ? 12.375 -22.734 -2.42 1 58.22 166 TYR B O 1
ATOM 4217 N N . THR B 1 167 ? 12.016 -23.234 -0.202 1 61.06 167 THR B N 1
ATOM 4218 C CA . THR B 1 167 ? 12.453 -21.922 0.272 1 61.06 167 THR B CA 1
ATOM 4219 C C . THR B 1 167 ? 13.93 -21.953 0.648 1 61.06 167 THR B C 1
ATOM 4221 O O . THR B 1 167 ? 14.422 -22.938 1.199 1 61.06 167 THR B O 1
ATOM 4224 N N . VAL B 1 168 ? 14.664 -21 0.085 1 56.56 168 VAL B N 1
ATOM 4225 C CA . VAL B 1 168 ? 16.047 -20.875 0.515 1 56.56 168 VAL B CA 1
ATOM 4226 C C . VAL B 1 168 ? 16.109 -20.359 1.952 1 56.56 168 VAL B C 1
ATOM 4228 O O . VAL B 1 168 ? 16.906 -20.828 2.76 1 56.56 168 VAL B O 1
ATOM 4231 N N . TYR B 1 169 ? 15.352 -19.422 2.264 1 56 169 TYR B N 1
ATOM 4232 C CA . TYR B 1 169 ? 15.242 -18.953 3.637 1 56 169 TYR B CA 1
ATOM 4233 C C . TYR B 1 169 ? 14.094 -19.625 4.363 1 56 169 TYR B C 1
ATOM 4235 O O . TYR B 1 169 ? 13.047 -19.922 3.764 1 56 169 TYR B O 1
ATOM 4243 N N . GLY B 1 170 ? 14.383 -20.5 5.57 1 52.03 170 GLY B N 1
ATOM 4244 C CA . GLY B 1 170 ? 13.508 -21.281 6.43 1 52.03 170 GLY B CA 1
ATOM 4245 C C . GLY B 1 170 ? 12.031 -21.078 6.117 1 52.03 170 GLY B C 1
ATOM 4246 O O . GLY B 1 170 ? 11.68 -20.422 5.137 1 52.03 170 GLY B O 1
ATOM 4247 N N . PRO B 1 171 ? 11.25 -21.469 7.18 1 53.31 171 PRO B N 1
ATOM 4248 C CA . PRO B 1 171 ? 9.859 -21.75 6.816 1 53.31 171 PRO B CA 1
ATOM 4249 C C . PRO B 1 171 ? 9.203 -20.594 6.066 1 53.31 171 PRO B C 1
ATOM 4251 O O . PRO B 1 171 ? 9.719 -19.469 6.074 1 53.31 171 PRO B O 1
ATOM 4254 N N . LYS B 1 172 ? 8.305 -20.922 5.297 1 55.44 172 LYS B N 1
ATOM 4255 C CA . LYS B 1 172 ? 7.465 -19.969 4.59 1 55.44 172 LYS B CA 1
ATOM 4256 C C . LYS B 1 172 ? 7.141 -18.766 5.473 1 55.44 172 LYS B C 1
ATOM 4258 O O . LYS B 1 172 ? 6.797 -18.922 6.645 1 55.44 172 LYS B O 1
ATOM 4263 N N . VAL B 1 173 ? 7.738 -17.656 5.051 1 56.72 173 VAL B N 1
ATOM 4264 C CA . VAL B 1 173 ? 7.418 -16.406 5.727 1 56.72 173 VAL B CA 1
ATOM 4265 C C . VAL B 1 173 ? 5.906 -16.172 5.699 1 56.72 173 VAL B C 1
ATOM 4267 O O . VAL B 1 173 ? 5.285 -16.219 4.637 1 56.72 173 VAL B O 1
ATOM 4270 N N . GLU B 1 174 ? 5.426 -16.156 6.922 1 65.69 174 GLU B N 1
ATOM 4271 C CA . GLU B 1 174 ? 4.004 -15.852 7.027 1 65.69 174 GLU B CA 1
ATOM 4272 C C . GLU B 1 174 ? 3.711 -14.438 6.531 1 65.69 174 GLU B C 1
ATOM 4274 O O . GLU B 1 174 ? 4.598 -13.586 6.516 1 65.69 174 GLU B O 1
ATOM 4279 N N . LYS B 1 175 ? 2.543 -14.234 6.125 1 68.88 175 LYS B N 1
ATOM 4280 C CA . LYS B 1 175 ? 2.109 -12.945 5.582 1 68.88 175 LYS B CA 1
ATOM 4281 C C . LYS B 1 175 ? 2.43 -11.812 6.547 1 68.88 175 LYS B C 1
ATOM 4283 O O . LYS B 1 175 ? 2.939 -10.766 6.137 1 68.88 175 LYS B O 1
ATOM 4288 N N . ILE B 1 176 ? 2.211 -12.094 7.844 1 72.62 176 ILE B N 1
ATOM 4289 C CA . ILE B 1 176 ? 2.412 -11.023 8.812 1 72.62 176 ILE B CA 1
ATOM 4290 C C . ILE B 1 176 ? 3.891 -10.648 8.875 1 72.62 176 ILE B C 1
ATOM 4292 O O . ILE B 1 176 ? 4.234 -9.477 9.008 1 72.62 176 ILE B O 1
ATOM 4296 N N . GLU B 1 177 ? 4.762 -11.633 8.75 1 77.31 177 GLU B N 1
ATOM 4297 C CA . GLU B 1 177 ? 6.199 -11.375 8.82 1 77.31 177 GLU B CA 1
ATOM 4298 C C . GLU B 1 177 ? 6.676 -10.578 7.605 1 77.31 177 GLU B C 1
ATOM 4300 O O . GLU B 1 177 ? 7.559 -9.727 7.727 1 77.31 177 GLU B O 1
ATOM 4305 N N . SER B 1 178 ? 6.031 -10.859 6.559 1 75.94 178 SER B N 1
ATOM 4306 C CA . SER B 1 178 ? 6.453 -10.211 5.32 1 75.94 178 SER B CA 1
ATOM 4307 C C . SER B 1 178 ? 6.094 -8.727 5.316 1 75.94 178 SER B C 1
ATOM 4309 O O . SER B 1 178 ? 6.645 -7.953 4.535 1 75.94 178 SER B O 1
ATOM 4311 N N . PHE B 1 179 ? 5.238 -8.344 6.23 1 79.31 179 PHE B N 1
ATOM 4312 C CA . PHE B 1 179 ? 4.789 -6.961 6.23 1 79.31 179 PHE B CA 1
ATOM 4313 C C . PHE B 1 179 ? 5.527 -6.148 7.285 1 79.31 179 PHE B C 1
ATOM 4315 O O . PHE B 1 179 ? 5.391 -4.926 7.348 1 79.31 179 PHE B O 1
ATOM 4322 N N . ILE B 1 180 ? 6.312 -6.75 8.062 1 84.38 180 ILE B N 1
ATOM 4323 C CA . ILE B 1 180 ? 6.988 -6.062 9.156 1 84.38 180 ILE B CA 1
ATOM 4324 C C . ILE B 1 180 ? 7.91 -4.98 8.594 1 84.38 180 ILE B C 1
ATOM 4326 O O . ILE B 1 180 ? 7.945 -3.859 9.109 1 84.38 180 ILE B O 1
ATOM 4330 N N . PRO B 1 181 ? 8.648 -5.285 7.523 1 86.69 181 PRO B N 1
ATOM 4331 C CA . PRO B 1 181 ? 9.469 -4.219 6.957 1 86.69 181 PRO B CA 1
ATOM 4332 C C . PRO B 1 181 ? 8.648 -3.012 6.504 1 86.69 181 PRO B C 1
ATOM 4334 O O . PRO B 1 181 ? 9.07 -1.867 6.691 1 86.69 181 PRO B O 1
ATOM 4337 N N . THR B 1 182 ? 7.523 -3.297 5.941 1 83.81 182 THR B N 1
ATOM 4338 C CA . THR B 1 182 ? 6.621 -2.24 5.5 1 83.81 182 THR B CA 1
ATOM 4339 C C . THR B 1 182 ? 6.117 -1.426 6.688 1 83.81 182 THR B C 1
ATOM 4341 O O . THR B 1 182 ? 6.09 -0.194 6.633 1 83.81 182 THR B O 1
ATOM 4344 N N . LEU B 1 183 ? 5.719 -2.086 7.684 1 85.56 183 LEU B N 1
ATOM 4345 C CA . LEU B 1 183 ? 5.238 -1.435 8.898 1 85.56 183 LEU B CA 1
ATOM 4346 C C . LEU B 1 183 ? 6.309 -0.527 9.492 1 85.56 183 LEU B C 1
ATOM 4348 O O . LEU B 1 183 ? 6.031 0.621 9.844 1 85.56 183 LEU B O 1
ATOM 4352 N N . MET B 1 184 ? 7.469 -1.08 9.586 1 90 184 MET B N 1
ATOM 4353 C CA . MET B 1 184 ? 8.578 -0.329 10.164 1 90 184 MET B CA 1
ATOM 4354 C C . MET B 1 184 ? 8.914 0.892 9.32 1 90 184 MET B C 1
ATOM 4356 O O . MET B 1 184 ? 9.188 1.968 9.852 1 90 184 MET B O 1
ATOM 4360 N N . ALA B 1 185 ? 8.914 0.703 8.047 1 91.94 185 ALA B N 1
ATOM 4361 C CA . ALA B 1 185 ? 9.195 1.819 7.145 1 91.94 185 ALA B CA 1
ATOM 4362 C C . ALA B 1 185 ? 8.172 2.936 7.324 1 91.94 185 ALA B C 1
ATOM 4364 O O . ALA B 1 185 ? 8.531 4.117 7.367 1 91.94 185 ALA B O 1
ATOM 4365 N N . LEU B 1 186 ? 6.918 2.566 7.418 1 88.56 186 LEU B N 1
ATOM 4366 C CA . LEU B 1 186 ? 5.828 3.516 7.602 1 88.56 186 LEU B CA 1
ATOM 4367 C C . LEU B 1 186 ? 6.008 4.312 8.891 1 88.56 186 LEU B C 1
ATOM 4369 O O . LEU B 1 186 ? 5.961 5.543 8.875 1 88.56 186 LEU B O 1
ATOM 4373 N N . ILE B 1 187 ? 6.254 3.664 9.914 1 88.88 187 ILE B N 1
ATOM 4374 C CA . ILE B 1 187 ? 6.336 4.281 11.227 1 88.88 187 ILE B CA 1
ATOM 4375 C C . ILE B 1 187 ? 7.59 5.145 11.32 1 88.88 187 ILE B C 1
ATOM 4377 O O . ILE B 1 187 ? 7.539 6.281 11.797 1 88.88 187 ILE B O 1
ATOM 4381 N N . LEU B 1 188 ? 8.695 4.609 10.797 1 92.38 188 LEU B N 1
ATOM 4382 C CA . LEU B 1 188 ? 9.984 5.258 10.969 1 92.38 188 LEU B CA 1
ATOM 4383 C C . LEU B 1 188 ? 10.133 6.449 10.031 1 92.38 188 LEU B C 1
ATOM 4385 O O . LEU B 1 188 ? 11.016 7.289 10.219 1 92.38 188 LEU B O 1
ATOM 4389 N N . GLN B 1 189 ? 9.336 6.469 9.062 1 92.19 189 GLN B N 1
ATOM 4390 C CA . GLN B 1 189 ? 9.391 7.668 8.227 1 92.19 189 GLN B CA 1
ATOM 4391 C C . GLN B 1 189 ? 8.312 8.664 8.617 1 92.19 189 GLN B C 1
ATOM 4393 O O . GLN B 1 189 ? 8.586 9.859 8.773 1 92.19 189 GLN B O 1
ATOM 4398 N N . MET B 1 190 ? 7.148 8.219 8.773 1 87.94 190 MET B N 1
ATOM 4399 C CA . MET B 1 190 ? 6.008 9.117 8.945 1 87.94 190 MET B CA 1
ATOM 4400 C C . MET B 1 190 ? 6.094 9.852 10.281 1 87.94 190 MET B C 1
ATOM 4402 O O . MET B 1 190 ? 5.926 11.07 10.328 1 87.94 190 MET B O 1
ATOM 4406 N N . VAL B 1 191 ? 6.375 9.195 11.344 1 87.5 191 VAL B N 1
ATOM 4407 C CA . VAL B 1 191 ? 6.289 9.773 12.68 1 87.5 191 VAL B CA 1
ATOM 4408 C C . VAL B 1 191 ? 7.449 10.742 12.898 1 87.5 191 VAL B C 1
ATOM 4410 O O . VAL B 1 191 ? 7.238 11.93 13.141 1 87.5 191 VAL B O 1
ATOM 4413 N N . PRO B 1 192 ? 8.656 10.273 12.727 1 91.44 192 PRO B N 1
ATOM 4414 C CA . PRO B 1 192 ? 9.758 11.203 12.984 1 91.44 192 PRO B CA 1
ATOM 4415 C C . PRO B 1 192 ? 9.781 12.383 12.016 1 91.44 192 PRO B C 1
ATOM 4417 O O . PRO B 1 192 ? 10.039 13.516 12.422 1 91.44 192 PRO B O 1
ATOM 4420 N N . THR B 1 193 ? 9.539 12.133 10.758 1 93 193 THR B N 1
ATOM 4421 C CA . THR B 1 193 ? 9.562 13.211 9.773 1 93 193 THR B CA 1
ATOM 4422 C C . THR B 1 193 ? 8.492 14.25 10.086 1 93 193 THR B C 1
ATOM 4424 O O . THR B 1 193 ? 8.758 15.453 10.062 1 93 193 THR B O 1
ATOM 4427 N N . SER B 1 194 ? 7.324 13.781 10.406 1 88.69 194 SER B N 1
ATOM 4428 C CA . SER B 1 194 ? 6.227 14.703 10.672 1 88.69 194 SER B CA 1
ATOM 4429 C C . SER B 1 194 ? 6.453 15.477 11.961 1 88.69 194 SER B C 1
ATOM 4431 O O . SER B 1 194 ? 6.121 16.656 12.047 1 88.69 194 SER B O 1
ATOM 4433 N N . LEU B 1 195 ? 7.008 14.836 12.922 1 87.31 195 LEU B N 1
ATOM 4434 C CA . LEU B 1 195 ? 7.227 15.461 14.219 1 87.31 195 LEU B CA 1
ATOM 4435 C C . LEU B 1 195 ? 8.305 16.531 14.133 1 87.31 195 LEU B C 1
ATOM 4437 O O . LEU B 1 195 ? 8.117 17.641 14.641 1 87.31 195 LEU B O 1
ATOM 4441 N N . ILE B 1 196 ? 9.375 16.172 13.516 1 92.5 196 ILE B N 1
ATOM 4442 C CA . ILE B 1 196 ? 10.492 17.109 13.523 1 92.5 196 ILE B CA 1
ATOM 4443 C C . ILE B 1 196 ? 10.258 18.203 12.492 1 92.5 196 ILE B C 1
ATOM 4445 O O . ILE B 1 196 ? 10.805 19.297 12.609 1 92.5 196 ILE B O 1
ATOM 4449 N N . SER B 1 197 ? 9.438 17.953 11.5 1 93.12 197 SER B N 1
ATOM 4450 C CA . SER B 1 197 ? 9.211 18.922 10.438 1 93.12 197 SER B CA 1
ATOM 4451 C C . SER B 1 197 ? 8.562 20.188 10.969 1 93.12 197 SER B C 1
ATOM 4453 O O . SER B 1 197 ? 8.734 21.266 10.398 1 93.12 197 SER B O 1
ATOM 4455 N N . VAL B 1 198 ? 7.875 20.094 12.078 1 89.94 198 VAL B N 1
ATOM 4456 C CA . VAL B 1 198 ? 7.164 21.266 12.578 1 89.94 198 VAL B CA 1
ATOM 4457 C C . VAL B 1 198 ? 8.031 22 13.602 1 89.94 198 VAL B C 1
ATOM 4459 O O . VAL B 1 198 ? 7.68 23.078 14.055 1 89.94 198 VAL B O 1
ATOM 4462 N N . SER B 1 199 ? 9.172 21.484 13.914 1 90.12 199 SER B N 1
ATOM 4463 C CA . SER B 1 199 ? 9.953 21.953 15.055 1 90.12 199 SER B CA 1
ATOM 4464 C C . SER B 1 199 ? 10.398 23.391 14.875 1 90.12 199 SER B C 1
ATOM 4466 O O . SER B 1 199 ? 10.289 24.203 15.797 1 90.12 199 SER B O 1
ATOM 4468 N N . ILE B 1 200 ? 10.891 23.719 13.695 1 89 200 ILE B N 1
ATOM 4469 C CA . ILE B 1 200 ? 11.352 25.094 13.453 1 89 200 ILE B CA 1
ATOM 4470 C C . ILE B 1 200 ? 10.156 26 13.211 1 89 200 ILE B C 1
ATOM 4472 O O . ILE B 1 200 ? 10.133 27.156 13.664 1 89 200 ILE B O 1
ATOM 4476 N N . CYS B 1 201 ? 9.156 25.5 12.547 1 88.62 201 CYS B N 1
ATOM 4477 C CA . CYS B 1 201 ? 7.945 26.266 12.25 1 88.62 201 CYS B CA 1
ATOM 4478 C C . CYS B 1 201 ? 7.223 26.641 13.539 1 88.62 201 CYS B C 1
ATOM 4480 O O . CYS B 1 201 ? 6.621 27.719 13.625 1 88.62 201 CYS B O 1
ATOM 4482 N N . ARG B 1 202 ? 7.289 25.781 14.406 1 87.56 202 ARG B N 1
ATOM 4483 C CA . ARG B 1 202 ? 6.672 26.062 15.695 1 87.56 202 ARG B CA 1
ATOM 4484 C C . ARG B 1 202 ? 7.332 27.266 16.359 1 87.56 202 ARG B C 1
ATOM 4486 O O . ARG B 1 202 ? 6.652 28.094 16.984 1 87.56 202 ARG B O 1
ATOM 4493 N N . GLU B 1 203 ? 8.625 27.375 16.281 1 86.5 203 GLU B N 1
ATOM 4494 C CA . GLU B 1 203 ? 9.359 28.516 16.844 1 86.5 203 GLU B CA 1
ATOM 4495 C C . GLU B 1 203 ? 9.023 29.797 16.094 1 86.5 203 GLU B C 1
ATOM 4497 O O . GLU B 1 203 ? 8.922 30.875 16.703 1 86.5 203 GLU B O 1
ATOM 4502 N N . ARG B 1 204 ? 8.852 29.609 14.867 1 85.81 204 ARG B N 1
ATOM 4503 C CA . ARG B 1 204 ? 8.469 30.766 14.062 1 85.81 204 ARG B CA 1
ATOM 4504 C C . ARG B 1 204 ? 7.094 31.281 14.469 1 85.81 204 ARG B C 1
ATOM 4506 O O . ARG B 1 204 ? 6.902 32.5 14.625 1 85.81 204 ARG B O 1
ATOM 4513 N N . GLU B 1 205 ? 6.223 30.406 14.664 1 85.94 205 GLU B N 1
ATOM 4514 C CA . GLU B 1 205 ? 4.848 30.766 14.984 1 85.94 205 GLU B CA 1
ATOM 4515 C C . GLU B 1 205 ? 4.742 31.344 16.391 1 85.94 205 GLU B C 1
ATOM 4517 O O . GLU B 1 205 ? 3.914 32.219 16.656 1 85.94 205 GLU B O 1
ATOM 4522 N N . LYS B 1 206 ? 5.574 30.859 17.234 1 85 206 LYS B N 1
ATOM 4523 C CA . LYS B 1 206 ? 5.562 31.328 18.609 1 85 206 LYS B CA 1
ATOM 4524 C C . LYS B 1 206 ? 6.383 32.625 18.75 1 85 206 LYS B C 1
ATOM 4526 O O . LYS B 1 206 ? 6.359 33.25 19.797 1 85 206 LYS B O 1
ATOM 4531 N N . GLY B 1 207 ? 7.125 33 17.734 1 82.5 207 GLY B N 1
ATOM 4532 C CA . GLY B 1 207 ? 7.945 34.219 17.766 1 82.5 207 GLY B CA 1
ATOM 4533 C C . GLY B 1 207 ? 9.281 34 18.453 1 82.5 207 GLY B C 1
ATOM 4534 O O . GLY B 1 207 ? 10.008 34.969 18.719 1 82.5 207 GLY B O 1
ATOM 4535 N N . THR B 1 208 ? 9.602 32.812 18.828 1 78.06 208 THR B N 1
ATOM 4536 C CA . THR B 1 208 ? 10.828 32.531 19.547 1 78.06 208 THR B CA 1
ATOM 4537 C C . THR B 1 208 ? 11.992 32.281 18.578 1 78.06 208 THR B C 1
ATOM 4539 O O . THR B 1 208 ? 13.148 32.219 19 1 78.06 208 THR B O 1
ATOM 4542 N N . PHE B 1 209 ? 11.617 32.219 17.328 1 76.56 209 PHE B N 1
ATOM 4543 C CA . PHE B 1 209 ? 12.641 32 16.328 1 76.56 209 PHE B CA 1
ATOM 4544 C C . PHE B 1 209 ? 13.609 33.188 16.266 1 76.56 209 PHE B C 1
ATOM 4546 O O . PHE B 1 209 ? 14.82 33 16.141 1 76.56 209 PHE B O 1
ATOM 4553 N N . GLU B 1 210 ? 13.031 34.281 16.391 1 71.88 210 GLU B N 1
ATOM 4554 C CA . GLU B 1 210 ? 13.844 35.5 16.375 1 71.88 210 GLU B CA 1
ATOM 4555 C C . GLU B 1 210 ? 14.773 35.562 17.578 1 71.88 210 GLU B C 1
ATOM 4557 O O . GLU B 1 210 ? 15.906 36.031 17.469 1 71.88 210 GLU B O 1
ATOM 4562 N N . GLN B 1 211 ? 14.219 35.156 18.656 1 71.31 211 GLN B N 1
ATOM 4563 C CA . GLN B 1 211 ? 15.047 35.094 19.859 1 71.31 211 GLN B CA 1
ATOM 4564 C C . GLN B 1 211 ? 16.203 34.125 19.703 1 71.31 211 GLN B C 1
ATOM 4566 O O . GLN B 1 211 ? 17.297 34.344 20.203 1 71.31 211 GLN B O 1
ATOM 4571 N N . PHE B 1 212 ? 15.875 33.125 18.969 1 68.44 212 PHE B N 1
ATOM 4572 C CA . PHE B 1 212 ? 16.844 32.062 18.703 1 68.44 212 PHE B CA 1
ATOM 4573 C C . PHE B 1 212 ? 17.984 32.562 17.828 1 68.44 212 PHE B C 1
ATOM 4575 O O . PHE B 1 212 ? 19.156 32.25 18.062 1 68.44 212 PHE B O 1
ATOM 4582 N N . ILE B 1 213 ? 17.625 33.406 16.922 1 67.81 213 ILE B N 1
ATOM 4583 C CA . ILE B 1 213 ? 18.594 33.938 15.984 1 67.81 213 ILE B CA 1
ATOM 4584 C C . ILE B 1 213 ? 19.453 35 16.672 1 67.81 213 ILE B C 1
ATOM 4586 O O . ILE B 1 213 ? 20.609 35.188 16.312 1 67.81 213 ILE B O 1
ATOM 4590 N N . MET B 1 214 ? 18.922 35.531 17.656 1 68.06 214 MET B N 1
ATOM 4591 C CA . MET B 1 214 ? 19.641 36.594 18.344 1 68.06 214 MET B CA 1
ATOM 4592 C C . MET B 1 214 ? 20.625 36.031 19.375 1 68.06 214 MET B C 1
ATOM 4594 O O . MET B 1 214 ? 21.484 36.75 19.891 1 68.06 214 MET B O 1
ATOM 4598 N N . THR B 1 215 ? 20.469 34.812 19.641 1 67.12 215 THR B N 1
ATOM 4599 C CA . THR B 1 215 ? 21.391 34.156 20.547 1 67.12 215 THR B CA 1
ATOM 4600 C C . THR B 1 215 ? 22.641 33.688 19.812 1 67.12 215 THR B C 1
ATOM 4602 O O . THR B 1 215 ? 22.594 33.406 18.609 1 67.12 215 THR B O 1
ATOM 4605 N N . PRO B 1 216 ? 23.703 33.719 20.516 1 73.38 216 PRO B N 1
ATOM 4606 C CA . PRO B 1 216 ? 24.953 33.281 19.891 1 73.38 216 PRO B CA 1
ATOM 4607 C C . PRO B 1 216 ? 24.953 31.812 19.516 1 73.38 216 PRO B C 1
ATOM 4609 O O . PRO B 1 216 ? 25.984 31.141 19.609 1 73.38 216 PRO B O 1
ATOM 4612 N N . ILE B 1 217 ? 23.812 31.375 19.172 1 77.06 217 ILE B N 1
ATOM 4613 C CA . ILE B 1 217 ? 23.719 29.953 18.859 1 77.06 217 ILE B CA 1
ATOM 4614 C C . ILE B 1 217 ? 23.938 29.75 17.359 1 77.06 217 ILE B C 1
ATOM 4616 O O . ILE B 1 217 ? 23.391 30.484 16.547 1 77.06 217 ILE B O 1
ATOM 4620 N N . ARG B 1 218 ? 24.875 28.844 17 1 82 218 ARG B N 1
ATOM 4621 C CA . ARG B 1 218 ? 25.188 28.5 15.617 1 82 218 ARG B CA 1
ATOM 4622 C C . ARG B 1 218 ? 24.109 27.609 15.016 1 82 218 ARG B C 1
ATOM 4624 O O . ARG B 1 218 ? 23.531 26.766 15.711 1 82 218 ARG B O 1
ATOM 4631 N N . PRO B 1 219 ? 23.75 27.891 13.773 1 85.5 219 PRO B N 1
ATOM 4632 C CA . PRO B 1 219 ? 22.781 27.016 13.086 1 85.5 219 PRO B CA 1
ATOM 4633 C C . PRO B 1 219 ? 23.078 25.531 13.289 1 85.5 219 PRO B C 1
ATOM 4635 O O . PRO B 1 219 ? 22.156 24.719 13.406 1 85.5 219 PRO B O 1
ATOM 4638 N N . PHE B 1 220 ? 24.297 25.203 13.422 1 88.12 220 PHE B N 1
ATOM 4639 C CA . PHE B 1 220 ? 24.703 23.812 13.633 1 88.12 220 PHE B CA 1
ATOM 4640 C C . PHE B 1 220 ? 24.219 23.297 14.977 1 88.12 220 PHE B C 1
ATOM 4642 O O . PHE B 1 220 ? 23.766 22.156 15.078 1 88.12 220 PHE B O 1
ATOM 4649 N N . ASP B 1 221 ? 24.266 24.125 15.969 1 88.31 221 ASP B N 1
ATOM 4650 C CA . ASP B 1 221 ? 23.812 23.734 17.297 1 88.31 221 ASP B CA 1
ATOM 4651 C C . ASP B 1 221 ? 22.312 23.484 17.312 1 88.31 221 ASP B C 1
ATOM 4653 O O . ASP B 1 221 ? 21.844 22.562 17.984 1 88.31 221 ASP B O 1
ATOM 4657 N N . VAL B 1 222 ? 21.594 24.312 16.609 1 87.38 222 VAL B N 1
ATOM 4658 C CA . VAL B 1 222 ? 20.141 24.203 16.562 1 87.38 222 VAL B CA 1
ATOM 4659 C C . VAL B 1 222 ? 19.75 22.922 15.852 1 87.38 222 VAL B C 1
ATOM 4661 O O . VAL B 1 222 ? 18.953 22.141 16.375 1 87.38 222 VAL B O 1
ATOM 4664 N N . ILE B 1 223 ? 20.328 22.75 14.711 1 90.81 223 ILE B N 1
ATOM 4665 C CA . ILE B 1 223 ? 19.984 21.594 13.891 1 90.81 223 ILE B CA 1
ATOM 4666 C C . ILE B 1 223 ? 20.375 20.312 14.617 1 90.81 223 ILE B C 1
ATOM 4668 O O . ILE B 1 223 ? 19.562 19.375 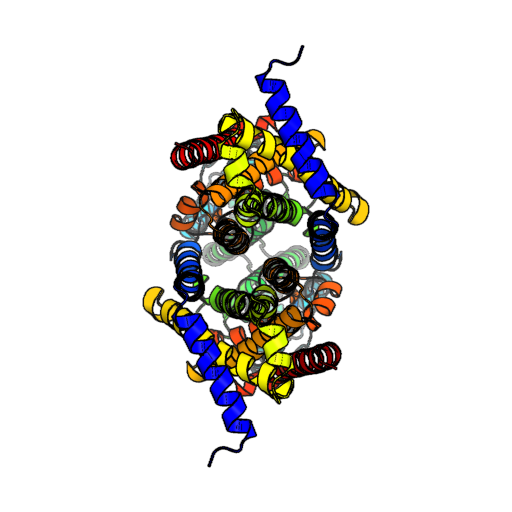14.711 1 90.81 223 ILE B O 1
ATOM 4672 N N . PHE B 1 224 ? 21.5 20.266 15.117 1 92.5 224 PHE B N 1
ATOM 4673 C CA . PHE B 1 224 ? 21.984 19.062 15.797 1 92.5 224 PHE B CA 1
ATOM 4674 C C . PHE B 1 224 ? 21.219 18.844 17.094 1 92.5 224 PHE B C 1
ATOM 4676 O O . PHE B 1 224 ? 20.953 17.703 17.469 1 92.5 224 PHE B O 1
ATOM 4683 N N . GLY B 1 225 ? 21.031 19.891 17.812 1 91.44 225 GLY B N 1
ATOM 4684 C CA . GLY B 1 225 ? 20.25 19.781 19.031 1 91.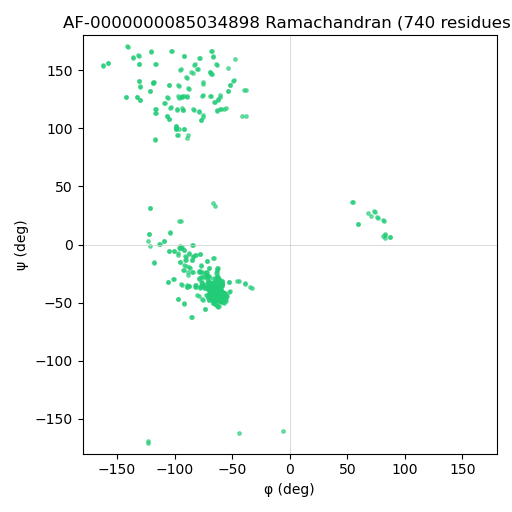44 225 GLY B CA 1
ATOM 4685 C C . GLY B 1 225 ? 18.875 19.188 18.781 1 91.44 225 GLY B C 1
ATOM 4686 O O . GLY B 1 225 ? 18.422 18.312 19.531 1 91.44 225 GLY B O 1
ATOM 4687 N N . LYS B 1 226 ? 18.25 19.703 17.766 1 92.31 226 LYS B N 1
ATOM 4688 C CA . LYS B 1 226 ? 16.922 19.188 17.438 1 92.31 226 LYS B CA 1
ATOM 4689 C C . LYS B 1 226 ? 17 17.734 16.953 1 92.31 226 LYS B C 1
ATOM 4691 O O . LYS B 1 226 ? 16.141 16.922 17.281 1 92.31 226 LYS B O 1
ATOM 4696 N N . LEU B 1 227 ? 17.969 17.547 16.156 1 95.06 227 LEU B N 1
ATOM 4697 C CA . LEU B 1 227 ? 18.156 16.188 15.641 1 95.06 227 LEU B CA 1
ATOM 4698 C C . LEU B 1 227 ? 18.281 15.195 16.797 1 95.06 227 LEU B C 1
ATOM 4700 O O . LEU B 1 227 ? 17.609 14.156 16.797 1 95.06 227 LEU B O 1
ATOM 4704 N N . VAL B 1 228 ? 19.109 15.516 17.719 1 94.69 228 VAL B N 1
ATOM 4705 C CA . VAL B 1 228 ? 19.375 14.625 18.844 1 94.69 228 VAL B CA 1
ATOM 4706 C C . VAL B 1 228 ? 18.109 14.492 19.703 1 94.69 228 VAL B C 1
ATOM 4708 O O . VAL B 1 228 ? 17.75 13.391 20.109 1 94.69 228 VAL B O 1
ATOM 4711 N N . ALA B 1 229 ? 17.469 15.547 19.938 1 93.44 229 ALA B N 1
ATOM 4712 C CA . ALA B 1 229 ? 16.266 15.539 20.766 1 93.44 229 ALA B CA 1
ATOM 4713 C C . ALA B 1 229 ? 15.195 14.648 20.156 1 93.44 229 ALA B C 1
ATOM 4715 O O . ALA B 1 229 ? 14.617 13.797 20.844 1 93.44 229 ALA B O 1
ATOM 4716 N N . TYR B 1 230 ? 15.016 14.867 18.906 1 92.38 230 TYR B N 1
ATOM 4717 C CA . TYR B 1 230 ? 13.945 14.125 18.25 1 92.38 230 TYR B CA 1
ATOM 4718 C C . TYR B 1 230 ? 14.359 12.688 17.984 1 92.38 230 TYR B C 1
ATOM 4720 O O . TYR B 1 230 ? 13.508 11.797 17.891 1 92.38 230 TYR B O 1
ATOM 4728 N N . PHE B 1 231 ? 15.609 12.492 17.828 1 94.06 231 PHE B N 1
ATOM 4729 C CA . PHE B 1 231 ? 16.109 11.117 17.75 1 94.06 231 PHE B CA 1
ATOM 4730 C C . PHE B 1 231 ? 15.773 10.359 19.031 1 94.06 231 PHE B C 1
ATOM 4732 O O . PHE B 1 231 ? 15.25 9.242 18.984 1 94.06 231 PHE B O 1
ATOM 4739 N N . ILE B 1 232 ? 15.992 10.945 20.094 1 91.25 232 ILE B N 1
ATOM 4740 C CA . ILE B 1 232 ? 15.727 10.336 21.391 1 91.25 232 ILE B CA 1
ATOM 4741 C C . ILE B 1 232 ? 14.219 10.133 21.562 1 91.25 232 ILE B C 1
ATOM 4743 O O . ILE B 1 232 ? 13.781 9.086 22.047 1 91.25 232 ILE B O 1
ATOM 4747 N N . ALA B 1 233 ? 13.5 11.055 21.125 1 87.06 233 ALA B N 1
ATOM 4748 C CA . ALA B 1 233 ? 12.055 11.008 21.312 1 87.06 233 ALA B CA 1
ATOM 4749 C C . ALA B 1 233 ? 11.422 9.914 20.453 1 87.06 233 ALA B C 1
ATOM 4751 O O . ALA B 1 233 ? 10.414 9.312 20.844 1 87.06 233 ALA B O 1
ATOM 4752 N N . THR B 1 234 ? 12.055 9.695 19.297 1 88.19 234 THR B N 1
ATOM 4753 C CA . THR B 1 234 ? 11.375 8.828 18.344 1 88.19 234 THR B CA 1
ATOM 4754 C C . THR B 1 234 ? 12.031 7.453 18.297 1 88.19 234 THR B C 1
ATOM 4756 O O . THR B 1 234 ? 11.531 6.543 17.641 1 88.19 234 THR B O 1
ATOM 4759 N N . ILE B 1 235 ? 13.117 7.305 19 1 88 235 ILE B N 1
ATOM 4760 C CA . ILE B 1 235 ? 13.758 5.992 19.062 1 88 235 ILE B CA 1
ATOM 4761 C C . ILE B 1 235 ? 12.812 4.992 19.719 1 88 235 ILE B C 1
ATOM 4763 O O . ILE B 1 235 ? 12.805 3.811 19.375 1 88 235 ILE B O 1
ATOM 4767 N N . SER B 1 236 ? 12.008 5.418 20.594 1 82.88 236 SER B N 1
ATOM 4768 C CA . SER B 1 236 ? 11.055 4.559 21.297 1 82.88 236 SER B CA 1
ATOM 4769 C C . SER B 1 236 ? 10.023 3.98 20.328 1 82.88 236 SER B C 1
ATOM 4771 O O . SER B 1 236 ? 9.555 2.857 20.5 1 82.88 236 SER B O 1
ATOM 4773 N N . ASP B 1 237 ? 9.758 4.785 19.25 1 80 237 ASP B N 1
ATOM 4774 C CA . ASP B 1 237 ? 8.805 4.332 18.25 1 80 237 ASP B CA 1
ATOM 4775 C C . ASP B 1 237 ? 9.281 3.043 17.578 1 80 237 ASP B C 1
ATOM 4777 O O . ASP B 1 237 ? 8.484 2.127 17.344 1 80 237 ASP B O 1
ATOM 4781 N N . SER B 1 238 ? 10.531 3.049 17.266 1 80.62 238 SER B N 1
ATOM 4782 C CA . SER B 1 238 ? 11.094 1.892 16.578 1 80.62 238 SER B CA 1
ATOM 4783 C C . SER B 1 238 ? 11.117 0.666 17.484 1 80.62 238 SER B C 1
ATOM 4785 O O . SER B 1 238 ? 10.75 -0.433 17.047 1 80.62 238 SER B O 1
ATOM 4787 N N . ILE B 1 239 ? 11.484 0.896 18.688 1 84.19 239 ILE B N 1
ATOM 4788 C CA . ILE B 1 239 ? 11.602 -0.203 19.641 1 84.19 239 ILE B CA 1
ATOM 4789 C C . ILE B 1 239 ? 10.211 -0.721 20 1 84.19 239 ILE B C 1
ATOM 4791 O O . ILE B 1 239 ? 9.984 -1.933 20.016 1 84.19 239 ILE B O 1
ATOM 4795 N N . LEU B 1 240 ? 9.336 0.177 20.266 1 83.44 240 LEU B N 1
ATOM 4796 C CA . LEU B 1 240 ? 7.973 -0.19 20.625 1 83.44 240 LEU B CA 1
ATOM 4797 C C . LEU B 1 240 ? 7.293 -0.952 19.5 1 83.44 240 LEU B C 1
ATOM 4799 O O . LEU B 1 240 ? 6.59 -1.936 19.734 1 83.44 240 LEU B O 1
ATOM 4803 N N . SER B 1 241 ? 7.484 -0.456 18.328 1 82.69 241 SER B N 1
ATOM 4804 C CA . SER B 1 241 ? 6.848 -1.108 17.188 1 82.69 241 SER B CA 1
ATOM 4805 C C . SER B 1 241 ? 7.398 -2.516 16.984 1 82.69 241 SER B C 1
ATOM 4807 O O . SER B 1 241 ? 6.637 -3.453 16.734 1 82.69 241 SER B O 1
ATOM 4809 N N . LEU B 1 242 ? 8.688 -2.684 17.078 1 83.06 242 LEU B N 1
ATOM 4810 C CA . LEU B 1 242 ? 9.312 -3.992 16.891 1 83.06 242 LEU B CA 1
ATOM 4811 C C . LEU B 1 242 ? 8.898 -4.941 18.016 1 83.06 242 LEU B C 1
ATOM 4813 O O . LEU B 1 242 ? 8.609 -6.113 17.766 1 83.06 242 LEU B O 1
ATOM 4817 N N . LEU B 1 243 ? 8.875 -4.434 19.203 1 84.06 243 LEU B N 1
ATOM 4818 C CA . LEU B 1 243 ? 8.508 -5.266 20.344 1 84.06 243 LEU B CA 1
ATOM 4819 C C . LEU B 1 243 ? 7.039 -5.676 20.266 1 84.06 243 LEU B C 1
ATOM 4821 O O . LEU B 1 243 ? 6.691 -6.809 20.609 1 84.06 243 LEU B O 1
ATOM 4825 N N . THR B 1 244 ? 6.25 -4.762 19.906 1 81.56 244 THR B N 1
ATOM 4826 C CA . THR B 1 244 ? 4.836 -5.09 19.766 1 81.56 244 THR B CA 1
ATOM 4827 C C . THR B 1 244 ? 4.637 -6.156 18.688 1 81.56 244 THR B C 1
ATOM 4829 O O . THR B 1 244 ? 3.828 -7.074 18.859 1 81.56 244 THR B O 1
ATOM 4832 N N . ALA B 1 245 ? 5.34 -6.012 17.609 1 77.56 245 ALA B N 1
ATOM 4833 C CA . ALA B 1 245 ? 5.238 -6.984 16.516 1 77.56 245 ALA B CA 1
ATOM 4834 C C . ALA B 1 245 ? 5.664 -8.375 17 1 77.56 245 ALA B C 1
ATOM 4836 O O . ALA B 1 245 ? 4.996 -9.367 16.703 1 77.56 245 ALA B O 1
ATOM 4837 N N . ILE B 1 246 ? 6.676 -8.445 17.781 1 80.44 246 ILE B N 1
ATOM 4838 C CA . ILE B 1 246 ? 7.25 -9.719 18.219 1 80.44 246 ILE B CA 1
ATOM 4839 C C . ILE B 1 246 ? 6.414 -10.312 19.344 1 80.44 246 ILE B C 1
ATOM 4841 O O . ILE B 1 246 ? 6.082 -11.5 19.328 1 80.44 246 ILE B O 1
ATOM 4845 N N . LEU B 1 247 ? 6.031 -9.461 20.297 1 81.5 247 LEU B N 1
ATOM 4846 C CA . LEU B 1 247 ? 5.441 -9.977 21.516 1 81.5 247 LEU B CA 1
ATOM 4847 C C . LEU B 1 247 ? 3.932 -10.148 21.359 1 81.5 247 LEU B C 1
ATOM 4849 O O . LEU B 1 247 ? 3.354 -11.094 21.906 1 81.5 247 LEU B O 1
ATOM 4853 N N . ILE B 1 248 ? 3.35 -9.32 20.688 1 74.56 248 ILE B N 1
ATOM 4854 C CA . ILE B 1 248 ? 1.895 -9.359 20.609 1 74.56 248 ILE B CA 1
ATOM 4855 C C . ILE B 1 248 ? 1.462 -10.25 19.438 1 74.56 248 ILE B C 1
ATOM 4857 O O . ILE B 1 248 ? 0.518 -11.031 19.562 1 74.56 248 ILE B O 1
ATOM 4861 N N . PHE B 1 249 ? 2.203 -10.195 18.391 1 74.56 249 PHE B N 1
ATOM 4862 C CA . PHE B 1 249 ? 1.734 -10.906 17.219 1 74.56 249 PHE B CA 1
ATOM 4863 C C . PHE B 1 249 ? 2.59 -12.141 16.953 1 74.56 249 PHE B C 1
ATOM 4865 O O . PHE B 1 249 ? 2.41 -12.828 15.945 1 74.56 249 PHE B O 1
ATOM 4872 N N . ASN B 1 250 ? 3.539 -12.422 17.812 1 77.56 250 ASN B N 1
ATOM 4873 C CA . ASN B 1 250 ? 4.379 -13.617 17.75 1 77.56 250 ASN B CA 1
ATOM 4874 C C . ASN B 1 250 ? 5.062 -13.75 16.391 1 77.56 250 ASN B C 1
ATOM 4876 O O . ASN B 1 250 ? 5.07 -14.836 15.805 1 77.56 250 ASN B O 1
ATOM 4880 N N . VAL B 1 251 ? 5.391 -12.641 15.93 1 77.88 251 VAL B N 1
ATOM 4881 C CA . VAL B 1 251 ? 6.105 -12.656 14.656 1 77.88 251 VAL B CA 1
ATOM 4882 C C . VAL B 1 251 ? 7.488 -13.273 14.852 1 77.88 251 VAL B C 1
ATOM 4884 O O . VAL B 1 251 ? 8.188 -12.961 15.82 1 77.88 251 VAL B O 1
ATOM 4887 N N . LYS B 1 252 ? 7.777 -14.242 14.023 1 80.19 252 LYS B N 1
ATOM 4888 C CA . LYS B 1 252 ? 9.078 -14.898 14.07 1 80.19 252 LYS B CA 1
ATOM 4889 C C . LYS B 1 252 ? 10.078 -14.227 13.133 1 80.19 252 LYS B C 1
ATOM 4891 O O . LYS B 1 252 ? 9.977 -14.367 11.914 1 80.19 252 LYS B O 1
ATOM 4896 N N . LEU B 1 253 ? 10.852 -13.438 13.727 1 84.38 253 LEU B N 1
ATOM 4897 C CA . LEU B 1 253 ? 11.891 -12.773 12.953 1 84.38 253 LEU B CA 1
ATOM 4898 C C . LEU B 1 253 ? 13.219 -13.523 13.078 1 84.38 253 LEU B C 1
ATOM 4900 O O . LEU B 1 253 ? 13.539 -14.055 14.141 1 84.38 253 LEU B O 1
ATOM 4904 N N . ARG B 1 254 ? 13.898 -13.672 12 1 82.25 254 ARG B N 1
ATOM 4905 C CA . ARG B 1 254 ? 15.148 -14.414 11.953 1 82.25 254 ARG B CA 1
ATOM 4906 C C . ARG B 1 254 ? 16.328 -13.531 12.336 1 82.25 254 ARG B C 1
ATOM 4908 O O . ARG B 1 254 ? 17.359 -14.023 12.781 1 82.25 254 ARG B O 1
ATOM 4915 N N . GLY B 1 255 ? 16.172 -12.281 12.18 1 86.62 255 GLY B N 1
ATOM 4916 C CA . GLY B 1 255 ? 17.266 -11.352 12.453 1 86.62 255 GLY B CA 1
ATOM 4917 C C . GLY B 1 255 ? 17.422 -11.055 13.93 1 86.62 255 GLY B C 1
ATOM 4918 O O . GLY B 1 255 ? 16.469 -11.141 14.703 1 86.62 255 GLY B O 1
ATOM 4919 N N . SER B 1 256 ? 18.688 -10.758 14.234 1 91.38 256 SER B N 1
ATOM 4920 C CA . SER B 1 256 ? 18.969 -10.336 15.609 1 91.38 256 SER B CA 1
ATOM 4921 C C . SER B 1 256 ? 18.344 -8.969 15.898 1 91.38 256 SER B C 1
ATOM 4923 O O . SER B 1 256 ? 18.25 -8.125 15 1 91.38 256 SER B O 1
ATOM 4925 N N . LEU B 1 257 ? 17.938 -8.852 17.172 1 88.94 257 LEU B N 1
ATOM 4926 C CA . LEU B 1 257 ? 17.359 -7.582 17.594 1 88.94 257 LEU B CA 1
ATOM 4927 C C . LEU B 1 257 ? 18.328 -6.43 17.391 1 88.94 257 LEU B C 1
ATOM 4929 O O . LEU B 1 257 ? 17.938 -5.328 17.016 1 88.94 257 LEU B O 1
ATOM 4933 N N . ILE B 1 258 ? 19.562 -6.711 17.578 1 92.19 258 ILE B N 1
ATOM 4934 C CA . ILE B 1 258 ? 20.594 -5.684 17.438 1 92.19 258 ILE B CA 1
ATOM 4935 C C . ILE B 1 258 ? 20.719 -5.266 15.984 1 92.19 258 ILE B C 1
ATOM 4937 O O . ILE B 1 258 ? 20.781 -4.07 15.672 1 92.19 258 ILE B O 1
ATOM 4941 N N . ASP B 1 259 ? 20.766 -6.25 15.07 1 94.88 259 ASP B N 1
ATOM 4942 C CA . ASP B 1 259 ? 20.891 -5.949 13.648 1 94.88 259 ASP B CA 1
ATOM 4943 C C . ASP B 1 259 ? 19.688 -5.141 13.148 1 94.88 259 ASP B C 1
ATOM 4945 O O . ASP B 1 259 ? 19.859 -4.176 12.398 1 94.88 259 ASP B O 1
ATOM 4949 N N . MET B 1 260 ? 18.547 -5.527 13.578 1 94.06 260 MET B N 1
ATOM 4950 C CA . MET B 1 260 ? 17.328 -4.824 13.172 1 94.06 260 MET B CA 1
ATOM 4951 C C . MET B 1 260 ? 17.312 -3.4 13.719 1 94.06 260 MET B C 1
ATOM 4953 O O . MET B 1 260 ? 16.875 -2.473 13.039 1 94.06 260 MET B O 1
ATOM 4957 N N . THR B 1 261 ? 17.781 -3.264 14.945 1 92.56 261 THR B N 1
ATOM 4958 C CA . THR B 1 261 ? 17.812 -1.947 15.57 1 92.56 261 THR B CA 1
ATOM 4959 C C . THR B 1 261 ? 18.797 -1.028 14.859 1 92.56 261 THR B C 1
ATOM 4961 O O . THR B 1 261 ? 18.5 0.145 14.625 1 92.56 261 THR B O 1
ATOM 4964 N N . VAL B 1 262 ? 19.922 -1.544 14.5 1 94.5 262 VAL B N 1
ATOM 4965 C CA . VAL B 1 262 ? 20.938 -0.741 13.828 1 94.5 262 VAL B CA 1
ATOM 4966 C C . VAL B 1 262 ? 20.391 -0.215 12.508 1 94.5 262 VAL B C 1
ATOM 4968 O O . VAL B 1 262 ? 20.5 0.976 12.203 1 94.5 262 VAL B O 1
ATOM 4971 N N . VAL B 1 263 ? 19.781 -1.08 11.734 1 96.19 263 VAL B N 1
ATOM 4972 C CA . VAL B 1 263 ? 19.203 -0.69 10.445 1 96.19 263 VAL B CA 1
ATOM 4973 C C . VAL B 1 263 ? 18.109 0.357 10.656 1 96.19 263 VAL B C 1
ATOM 4975 O O . VAL B 1 263 ? 18.031 1.338 9.914 1 96.19 263 VAL B O 1
ATOM 4978 N N . SER B 1 264 ? 17.312 0.157 11.688 1 95.25 264 SER B N 1
ATOM 4979 C CA . SER B 1 264 ? 16.219 1.076 11.992 1 95.25 264 SER B CA 1
ATOM 4980 C C . SER B 1 264 ? 16.75 2.447 12.406 1 95.25 264 SER B C 1
ATOM 4982 O O . SER B 1 264 ? 16.188 3.475 12.023 1 95.25 264 SER B O 1
ATOM 4984 N N . LEU B 1 265 ? 17.812 2.471 13.156 1 95.25 265 LEU B N 1
ATOM 4985 C CA . LEU B 1 265 ? 18.375 3.727 13.648 1 95.25 265 LEU B CA 1
ATOM 4986 C C . LEU B 1 265 ? 18.969 4.539 12.5 1 95.25 265 LEU B C 1
ATOM 4988 O O . LEU B 1 265 ? 18.859 5.766 12.484 1 95.25 265 LEU B O 1
ATOM 4992 N N . VAL B 1 266 ? 19.609 3.85 11.594 1 96.88 266 VAL B N 1
ATOM 4993 C CA . VAL B 1 266 ? 20.188 4.531 10.43 1 96.88 266 VAL B CA 1
ATOM 4994 C C . VAL B 1 266 ? 19.062 5.188 9.617 1 96.88 266 VAL B C 1
ATOM 4996 O O . VAL B 1 266 ? 19.203 6.336 9.195 1 96.88 266 VAL B O 1
ATOM 4999 N N . PHE B 1 267 ? 17.984 4.473 9.43 1 97.31 267 PHE B N 1
ATOM 5000 C CA . PHE B 1 267 ? 16.859 5.02 8.672 1 97.31 267 PHE B CA 1
ATOM 5001 C C . PHE B 1 267 ? 16.188 6.148 9.445 1 97.31 267 PHE B C 1
ATOM 5003 O O . PHE B 1 267 ? 15.727 7.125 8.852 1 97.31 267 PHE B O 1
ATOM 5010 N N . LEU B 1 268 ? 16.078 5.984 10.734 1 96.25 268 LEU B N 1
ATOM 5011 C CA . LEU B 1 268 ? 15.531 7.035 11.586 1 96.25 268 LEU B CA 1
ATOM 5012 C C . LEU B 1 268 ? 16.281 8.344 11.383 1 96.25 268 LEU B C 1
ATOM 5014 O O . LEU B 1 268 ? 15.672 9.414 11.289 1 96.25 268 LEU B O 1
ATOM 5018 N N . LEU B 1 269 ? 17.562 8.242 11.328 1 96.88 269 LEU B N 1
ATOM 5019 C CA . LEU B 1 269 ? 18.375 9.422 11.109 1 96.88 269 LEU B CA 1
ATOM 5020 C C . LEU B 1 269 ? 18.047 10.086 9.781 1 96.88 269 LEU B C 1
ATOM 5022 O O . LEU B 1 269 ? 17.984 11.312 9.688 1 96.88 269 LEU B O 1
ATOM 5026 N N . SER B 1 270 ? 17.859 9.281 8.812 1 97.88 270 SER B N 1
ATOM 5027 C CA . SER B 1 270 ? 17.516 9.805 7.496 1 97.88 270 SER B CA 1
ATOM 5028 C C . SER B 1 270 ? 16.141 10.484 7.516 1 97.88 270 SER B C 1
ATOM 5030 O O . SER B 1 270 ? 15.977 11.562 6.941 1 97.88 270 SER B O 1
ATOM 5032 N N . SER B 1 271 ? 15.219 9.883 8.141 1 97 271 SER B N 1
ATOM 5033 C CA . SER B 1 271 ? 13.875 10.438 8.242 1 97 271 SER B CA 1
ATOM 5034 C C . SER B 1 271 ? 13.875 11.766 8.992 1 97 271 SER B C 1
ATOM 5036 O O . SER B 1 271 ? 13.203 12.719 8.586 1 97 271 SER B O 1
ATOM 5038 N N . LEU B 1 272 ? 14.602 11.797 10.062 1 96.94 272 LEU B N 1
ATOM 5039 C CA . LEU B 1 272 ? 14.703 13.023 10.852 1 96.94 272 LEU B CA 1
ATOM 5040 C C . LEU B 1 272 ? 15.398 14.125 10.055 1 96.94 272 LEU B C 1
ATOM 5042 O O . LEU B 1 272 ? 14.984 15.281 10.109 1 96.94 272 LEU B O 1
ATOM 5046 N N . SER B 1 273 ? 16.422 13.719 9.344 1 97.88 273 SER B N 1
ATOM 5047 C CA . SER B 1 273 ? 17.141 14.703 8.523 1 97.88 273 SER B CA 1
ATOM 5048 C C . SER B 1 273 ? 16.234 15.266 7.43 1 97.88 273 SER B C 1
ATOM 5050 O O . SER B 1 273 ? 16.297 16.453 7.125 1 97.88 273 SER B O 1
ATOM 5052 N N . MET B 1 274 ? 15.477 14.43 6.871 1 97.19 274 MET B N 1
ATOM 5053 C CA . MET B 1 274 ? 14.508 14.875 5.871 1 97.19 274 MET B CA 1
ATOM 5054 C C . MET B 1 274 ? 13.484 15.82 6.488 1 97.19 274 MET B C 1
ATOM 5056 O O . MET B 1 274 ? 13.133 16.844 5.883 1 97.19 274 MET B O 1
ATOM 5060 N N . GLY B 1 275 ? 13.023 15.453 7.617 1 96.56 275 GLY B N 1
ATOM 5061 C CA . GLY B 1 275 ? 12.078 16.297 8.32 1 96.56 275 GLY B CA 1
ATOM 5062 C C . GLY B 1 275 ? 12.648 17.672 8.656 1 96.56 275 GLY B C 1
ATOM 5063 O O . GLY B 1 275 ? 11.945 18.672 8.57 1 96.56 275 GLY B O 1
ATOM 5064 N N . LEU B 1 276 ? 13.867 17.688 9.062 1 96.25 276 LEU B N 1
ATOM 5065 C CA . LEU B 1 276 ? 14.516 18.969 9.359 1 96.25 276 LEU B CA 1
ATOM 5066 C C . LEU B 1 276 ? 14.602 19.844 8.109 1 96.25 276 LEU B C 1
ATOM 5068 O O . LEU B 1 276 ? 14.422 21.062 8.188 1 96.25 276 LEU B O 1
ATOM 5072 N N . LEU B 1 277 ? 14.938 19.188 7.031 1 96 277 LEU B N 1
ATOM 5073 C CA . LEU B 1 277 ? 14.984 19.922 5.77 1 96 277 LEU B CA 1
ATOM 5074 C C . LEU B 1 277 ? 13.625 20.547 5.453 1 96 277 LEU B C 1
ATOM 5076 O O . LEU B 1 277 ? 13.547 21.703 5.051 1 96 277 LEU B O 1
ATOM 5080 N N . ILE B 1 278 ? 12.609 19.797 5.648 1 94.5 278 ILE B N 1
ATOM 5081 C CA . ILE B 1 278 ? 11.242 20.266 5.43 1 94.5 278 ILE B CA 1
ATOM 5082 C C . ILE B 1 278 ? 10.945 21.438 6.375 1 94.5 278 ILE B C 1
ATOM 5084 O O . ILE B 1 278 ? 10.352 22.438 5.969 1 94.5 278 ILE B O 1
ATOM 5088 N N . SER B 1 279 ? 11.398 21.281 7.578 1 94 279 SER B N 1
ATOM 5089 C CA . SER B 1 279 ? 11.125 22.266 8.617 1 94 279 SER B CA 1
ATOM 5090 C C . SER B 1 279 ? 11.719 23.625 8.25 1 94 279 SER B C 1
ATOM 5092 O O . SER B 1 279 ? 11.109 24.672 8.508 1 94 279 SER B O 1
ATOM 5094 N N . VAL B 1 280 ? 12.875 23.656 7.672 1 92.12 280 VAL B N 1
ATOM 5095 C CA . VAL B 1 280 ? 13.578 24.891 7.363 1 92.12 280 VAL B CA 1
ATOM 5096 C C . VAL B 1 280 ? 12.875 25.609 6.211 1 92.12 280 VAL B C 1
ATOM 5098 O O . VAL B 1 280 ? 12.82 26.844 6.18 1 92.12 280 VAL B O 1
ATOM 5101 N N . PHE B 1 281 ? 12.227 24.891 5.375 1 91.38 281 PHE B N 1
ATOM 5102 C CA . PHE B 1 281 ? 11.656 25.469 4.172 1 91.38 281 PHE B CA 1
ATOM 5103 C C . PHE B 1 281 ? 10.18 25.797 4.379 1 91.38 281 PHE B C 1
ATOM 5105 O O . PHE B 1 281 ? 9.562 26.469 3.541 1 91.38 281 PHE B O 1
ATOM 5112 N N . SER B 1 282 ? 9.672 25.375 5.438 1 89.94 282 SER B N 1
ATOM 5113 C CA . SER B 1 282 ? 8.242 25.594 5.668 1 89.94 282 SER B CA 1
ATOM 5114 C C . SER B 1 282 ? 7.996 26.859 6.473 1 89.94 282 SER B C 1
ATOM 5116 O O . SER B 1 282 ? 8.805 27.219 7.336 1 89.94 282 SER B O 1
ATOM 5118 N N . LYS B 1 283 ? 6.879 27.438 6.238 1 86.5 283 LYS B N 1
ATOM 5119 C CA . LYS B 1 283 ? 6.566 28.719 6.863 1 86.5 283 LYS B CA 1
ATOM 5120 C C . LYS B 1 283 ? 5.766 28.531 8.148 1 86.5 283 LYS B C 1
ATOM 5122 O O . LYS B 1 283 ? 5.867 29.328 9.078 1 86.5 283 LYS B O 1
ATOM 5127 N N . ASN B 1 284 ? 4.91 27.516 8.164 1 87.62 284 ASN B N 1
ATOM 5128 C CA . ASN B 1 284 ? 4.105 27.203 9.344 1 87.62 284 ASN B CA 1
ATOM 5129 C C . ASN B 1 284 ? 3.986 25.703 9.562 1 87.62 284 ASN B C 1
ATOM 5131 O O . ASN B 1 284 ? 4.414 24.906 8.719 1 87.62 284 ASN B O 1
ATOM 5135 N N . GLN B 1 285 ? 3.473 25.406 10.688 1 86.62 285 GLN B N 1
ATOM 5136 C CA . GLN B 1 285 ? 3.418 24 11.094 1 86.62 285 GLN B CA 1
ATOM 5137 C C . GLN B 1 285 ? 2.57 23.172 10.133 1 86.62 285 GLN B C 1
ATOM 5139 O O . GLN B 1 285 ? 2.914 22.031 9.812 1 86.62 285 GLN B O 1
ATOM 5144 N N . LEU B 1 286 ? 1.5 23.781 9.695 1 84.06 286 LEU B N 1
ATOM 5145 C CA . LEU B 1 286 ? 0.615 23.078 8.781 1 84.06 286 LEU B CA 1
ATOM 5146 C C . LEU B 1 286 ? 1.325 22.75 7.469 1 84.06 286 LEU B C 1
ATOM 5148 O O . LEU B 1 286 ? 1.245 21.641 6.969 1 84.06 286 LEU B O 1
ATOM 5152 N N . GLN B 1 287 ? 1.968 23.734 6.949 1 83.56 287 GLN B N 1
ATOM 5153 C CA . GLN B 1 287 ? 2.725 23.547 5.715 1 83.56 287 GLN B CA 1
ATOM 5154 C C . GLN B 1 287 ? 3.803 22.484 5.887 1 83.56 287 GLN B C 1
ATOM 5156 O O . GLN B 1 287 ? 4.043 21.688 4.98 1 83.56 287 GLN B O 1
ATOM 5161 N N . ALA B 1 288 ? 4.457 22.562 6.984 1 88.94 288 ALA B N 1
ATOM 5162 C CA . ALA B 1 288 ? 5.512 21.594 7.266 1 88.94 288 ALA B CA 1
ATOM 5163 C C . ALA B 1 288 ? 4.953 20.172 7.309 1 88.94 288 ALA B C 1
ATOM 5165 O O . ALA B 1 288 ? 5.523 19.266 6.711 1 88.94 288 ALA B O 1
ATOM 5166 N N . TYR B 1 289 ? 3.891 20.031 7.965 1 85.5 289 TYR B N 1
ATOM 5167 C CA . TYR B 1 289 ? 3.264 18.719 8.07 1 85.5 289 TYR B CA 1
ATOM 5168 C C . TYR B 1 289 ? 2.781 18.234 6.707 1 85.5 289 TYR B C 1
ATOM 5170 O O . TYR B 1 289 ? 2.945 17.062 6.363 1 85.5 289 TYR B O 1
ATOM 5178 N N . GLN B 1 290 ? 2.189 19.109 5.973 1 83.56 290 GLN B N 1
ATOM 5179 C CA . GLN B 1 290 ? 1.729 18.781 4.625 1 83.56 290 GLN B CA 1
ATOM 5180 C C . GLN B 1 290 ? 2.891 18.344 3.738 1 83.56 290 GLN B C 1
ATOM 5182 O O . GLN B 1 290 ? 2.775 17.375 2.984 1 83.56 290 GLN B O 1
ATOM 5187 N N . ALA B 1 291 ? 3.988 19.078 3.826 1 85.81 291 ALA B N 1
ATOM 5188 C CA . ALA B 1 291 ? 5.168 18.734 3.039 1 85.81 291 ALA B CA 1
ATOM 5189 C C . ALA B 1 291 ? 5.703 17.359 3.428 1 85.81 291 ALA B C 1
ATOM 5191 O O . ALA B 1 291 ? 6.215 16.609 2.582 1 85.81 291 ALA B O 1
ATOM 5192 N N . SER B 1 292 ? 5.617 17.062 4.734 1 88.94 292 SER B N 1
ATOM 5193 C CA . SER B 1 292 ? 6.043 15.734 5.191 1 88.94 292 SER B CA 1
ATOM 5194 C C . SER B 1 292 ? 5.211 14.633 4.547 1 88.94 292 SER B C 1
ATOM 5196 O O . SER B 1 292 ? 5.75 13.594 4.152 1 88.94 292 SER B O 1
ATOM 5198 N N . ILE B 1 293 ? 3.963 14.883 4.402 1 83.31 293 ILE B N 1
ATOM 5199 C CA . ILE B 1 293 ? 3.072 13.906 3.785 1 83.31 293 ILE B CA 1
ATOM 5200 C C . ILE B 1 293 ? 3.367 13.812 2.289 1 83.31 293 ILE B C 1
ATOM 5202 O O . ILE B 1 293 ? 3.371 12.719 1.717 1 83.31 293 ILE B O 1
ATOM 5206 N N . PHE B 1 294 ? 3.629 14.914 1.723 1 81.44 294 PHE B N 1
ATOM 5207 C CA . PHE B 1 294 ? 3.938 14.969 0.298 1 81.44 294 PHE B CA 1
ATOM 5208 C C . PHE B 1 294 ? 5.191 14.164 -0.016 1 81.44 294 PHE B C 1
ATOM 5210 O O . PHE B 1 294 ? 5.316 13.594 -1.103 1 81.44 294 PHE B O 1
ATOM 5217 N N . THR B 1 295 ? 6.066 14.219 0.881 1 87.38 295 THR B N 1
ATOM 5218 C CA . THR B 1 295 ? 7.289 13.453 0.664 1 87.38 295 THR B CA 1
ATOM 5219 C C . THR B 1 295 ? 7.059 11.969 0.958 1 87.38 295 THR B C 1
ATOM 5221 O O . THR B 1 295 ? 7.742 11.109 0.401 1 87.38 295 THR B O 1
ATOM 5224 N N . PHE B 1 296 ? 6.094 11.688 1.735 1 88.94 296 PHE B N 1
ATOM 5225 C CA . PHE B 1 296 ? 5.82 10.312 2.125 1 88.94 296 PHE B CA 1
ATOM 5226 C C . PHE B 1 296 ? 5.16 9.547 0.984 1 88.94 296 PHE B C 1
ATOM 5228 O O . PHE B 1 296 ? 5.418 8.359 0.797 1 88.94 296 PHE B O 1
ATOM 5235 N N . ILE B 1 297 ? 4.332 10.188 0.223 1 83.69 297 ILE B N 1
ATOM 5236 C CA . ILE B 1 297 ? 3.537 9.523 -0.805 1 83.69 297 ILE B CA 1
ATOM 5237 C C . ILE B 1 297 ? 4.461 8.914 -1.857 1 83.69 297 ILE B C 1
ATOM 5239 O O . ILE B 1 297 ? 4.395 7.711 -2.129 1 83.69 297 ILE B O 1
ATOM 5243 N N . PRO B 1 298 ? 5.367 9.68 -2.42 1 86.94 298 PRO B N 1
ATOM 5244 C CA . PRO B 1 298 ? 6.305 9.055 -3.359 1 86.94 298 PRO B CA 1
ATOM 5245 C C . PRO B 1 298 ? 7.145 7.953 -2.713 1 86.94 298 PRO B C 1
ATOM 5247 O O . PRO B 1 298 ? 7.449 6.945 -3.357 1 86.94 298 PRO B O 1
ATOM 5250 N N . SER B 1 299 ? 7.547 8.188 -1.46 1 91.25 299 SER B N 1
ATOM 5251 C CA . SER B 1 299 ? 8.297 7.152 -0.749 1 91.25 299 SER B CA 1
ATOM 5252 C C . SER B 1 299 ? 7.488 5.863 -0.643 1 91.25 299 SER B C 1
ATOM 5254 O O . SER B 1 299 ? 8.016 4.77 -0.867 1 91.25 299 SER B O 1
ATOM 5256 N N . MET B 1 300 ? 6.285 6.047 -0.356 1 86.38 300 MET B N 1
ATOM 5257 C CA . MET B 1 300 ? 5.402 4.895 -0.201 1 86.38 300 MET B CA 1
ATOM 5258 C C . MET B 1 300 ? 5.223 4.164 -1.527 1 86.38 300 MET B C 1
ATOM 5260 O O . MET B 1 300 ? 5.191 2.932 -1.563 1 86.38 300 MET B O 1
ATOM 5264 N N . LEU B 1 301 ? 5.164 4.887 -2.6 1 81.69 301 LEU B N 1
ATOM 5265 C CA . LEU B 1 301 ? 4.852 4.324 -3.908 1 81.69 301 LEU B CA 1
ATOM 5266 C C . LEU B 1 301 ? 6.07 3.635 -4.512 1 81.69 301 LEU B C 1
ATOM 5268 O O . LEU B 1 301 ? 5.934 2.648 -5.238 1 81.69 301 LEU B O 1
ATOM 5272 N N . PHE B 1 302 ? 7.262 4.113 -4.16 1 86.94 302 PHE B N 1
ATOM 5273 C CA . PHE B 1 302 ? 8.406 3.67 -4.941 1 86.94 302 PHE B CA 1
ATOM 5274 C C . PHE B 1 302 ? 9.445 3.002 -4.051 1 86.94 302 PHE B C 1
ATOM 5276 O O . PHE B 1 302 ? 10.57 2.744 -4.484 1 86.94 302 PHE B O 1
ATOM 5283 N N . SER B 1 303 ? 9.117 2.766 -2.83 1 89 303 SER B N 1
ATOM 5284 C CA . SER B 1 303 ? 10.078 2.166 -1.908 1 89 303 SER B CA 1
ATOM 5285 C C . SER B 1 303 ? 9.961 0.646 -1.901 1 89 303 SER B C 1
ATOM 5287 O O . SER B 1 303 ? 10.781 -0.041 -1.288 1 89 303 SER B O 1
ATOM 5289 N N . GLY B 1 304 ? 8.977 0.13 -2.633 1 78.88 304 GLY B N 1
ATOM 5290 C CA . GLY B 1 304 ? 8.703 -1.296 -2.547 1 78.88 304 GLY B CA 1
ATOM 5291 C C . GLY B 1 304 ? 7.738 -1.651 -1.43 1 78.88 304 GLY B C 1
ATOM 5292 O O . GLY B 1 304 ? 7.477 -2.83 -1.181 1 78.88 304 GLY B O 1
ATOM 5293 N N . MET B 1 305 ? 7.195 -0.606 -0.789 1 79.06 305 MET B N 1
ATOM 5294 C CA . MET B 1 305 ? 6.238 -0.803 0.297 1 79.06 305 MET B CA 1
ATOM 5295 C C . MET B 1 305 ? 4.945 -1.424 -0.222 1 79.06 305 MET B C 1
ATOM 5297 O O . MET B 1 305 ? 4.41 -2.352 0.386 1 79.06 305 MET B O 1
ATOM 5301 N N . LEU B 1 306 ? 4.438 -0.937 -1.304 1 72.5 306 LEU B N 1
ATOM 5302 C CA . LEU B 1 306 ? 3.174 -1.412 -1.854 1 72.5 306 LEU B CA 1
ATOM 5303 C C . LEU B 1 306 ? 3.406 -2.539 -2.855 1 72.5 306 LEU B C 1
ATOM 5305 O O . LEU B 1 306 ? 2.787 -3.602 -2.756 1 72.5 306 LEU B O 1
ATOM 5309 N N . VAL B 1 307 ? 4.273 -2.232 -3.73 1 71.75 307 VAL B N 1
ATOM 5310 C CA . VAL B 1 307 ? 4.641 -3.156 -4.801 1 71.75 307 VAL B CA 1
ATOM 5311 C C . VAL B 1 307 ? 6.16 -3.23 -4.918 1 71.75 307 VAL B C 1
ATOM 5313 O O . VAL B 1 307 ? 6.836 -2.199 -4.969 1 71.75 307 VAL B O 1
ATOM 5316 N N . PRO B 1 308 ? 6.656 -4.492 -4.879 1 74.06 308 PRO B N 1
ATOM 5317 C CA . PRO B 1 308 ? 8.102 -4.594 -5.082 1 74.06 308 PRO B CA 1
ATOM 5318 C C . PRO B 1 308 ? 8.578 -3.859 -6.336 1 74.06 308 PRO B C 1
ATOM 5320 O O . PRO B 1 308 ? 7.941 -3.957 -7.391 1 74.06 308 PRO B O 1
ATOM 5323 N N . VAL B 1 309 ? 9.672 -3.166 -6.172 1 76.38 309 VAL B N 1
ATOM 5324 C CA . VAL B 1 309 ? 10.195 -2.334 -7.25 1 76.38 309 VAL B CA 1
ATOM 5325 C C . VAL B 1 309 ? 10.578 -3.209 -8.438 1 76.38 309 VAL B C 1
ATOM 5327 O O . VAL B 1 309 ? 10.492 -2.773 -9.594 1 76.38 309 VAL B O 1
ATOM 5330 N N . GLU B 1 310 ? 10.922 -4.434 -8.18 1 69.31 310 GLU B N 1
ATOM 5331 C CA . GLU B 1 310 ? 11.367 -5.379 -9.195 1 69.31 310 GLU B CA 1
ATOM 5332 C C . GLU B 1 310 ? 10.266 -5.66 -10.211 1 69.31 310 GLU B C 1
ATOM 5334 O O . GLU B 1 310 ? 10.547 -6.023 -11.352 1 69.31 310 GLU B O 1
ATOM 5339 N N . ILE B 1 311 ? 9.023 -5.516 -9.719 1 68.38 311 ILE B N 1
ATOM 5340 C CA . ILE B 1 311 ? 7.914 -5.844 -10.617 1 68.38 311 ILE B CA 1
ATOM 5341 C C . ILE B 1 311 ? 7.418 -4.574 -11.305 1 68.38 311 ILE B C 1
ATOM 5343 O O . ILE B 1 311 ? 6.547 -4.637 -12.172 1 68.38 311 ILE B O 1
ATOM 5347 N N . LEU B 1 312 ? 8.062 -3.549 -10.867 1 74 312 LEU B N 1
ATOM 5348 C CA . LEU B 1 312 ? 7.715 -2.285 -11.508 1 74 312 LEU B CA 1
ATOM 5349 C C . LEU B 1 312 ? 8.625 -2.016 -12.703 1 74 312 LEU B C 1
ATOM 5351 O O . LEU B 1 312 ? 9.625 -2.715 -12.898 1 74 312 LEU B O 1
ATOM 5355 N N . GLY B 1 313 ? 8.312 -1.16 -13.609 1 70.44 313 GLY B N 1
ATOM 5356 C CA . GLY B 1 313 ? 9.109 -0.824 -14.781 1 70.44 313 GLY B CA 1
ATOM 5357 C C . GLY B 1 313 ? 10.414 -0.134 -14.43 1 70.44 313 GLY B C 1
ATOM 5358 O O . GLY B 1 313 ? 10.656 0.211 -13.273 1 70.44 313 GLY B O 1
ATOM 5359 N N . PRO B 1 314 ? 11.375 -0.103 -15.32 1 75 314 PRO B N 1
ATOM 5360 C CA . PRO B 1 314 ? 12.68 0.52 -15.094 1 75 314 PRO B CA 1
ATOM 5361 C C . PRO B 1 314 ? 12.57 1.962 -14.609 1 75 314 PRO B C 1
ATOM 5363 O O . PRO B 1 314 ? 13.414 2.42 -13.828 1 75 314 PRO B O 1
ATOM 5366 N N . GLU B 1 315 ? 11.57 2.738 -15.008 1 79.88 315 GLU B N 1
ATOM 5367 C CA . GLU B 1 315 ? 11.375 4.113 -14.555 1 79.88 315 GLU B CA 1
ATOM 5368 C C . GLU B 1 315 ? 11.125 4.168 -13.047 1 79.88 315 GLU B C 1
ATOM 5370 O O . GLU B 1 315 ? 11.664 5.031 -12.352 1 79.88 315 GLU B O 1
ATOM 5375 N N . ALA B 1 316 ? 10.305 3.225 -12.656 1 80.38 316 ALA B N 1
ATOM 5376 C CA . ALA B 1 316 ? 10.031 3.156 -11.219 1 80.38 316 ALA B CA 1
ATOM 5377 C C . ALA B 1 316 ? 11.305 2.85 -10.43 1 80.38 316 ALA B C 1
ATOM 5379 O O . ALA B 1 316 ? 11.5 3.373 -9.336 1 80.38 316 ALA B O 1
ATOM 5380 N N . GLY B 1 317 ? 12.148 2.023 -11.031 1 82 317 GLY B N 1
ATOM 5381 C CA . GLY B 1 317 ? 13.414 1.713 -10.391 1 82 317 GLY B CA 1
ATOM 5382 C C . GLY B 1 317 ? 14.32 2.922 -10.242 1 82 317 GLY B C 1
ATOM 5383 O O . GLY B 1 317 ? 14.992 3.078 -9.219 1 82 317 GLY B O 1
ATOM 5384 N N . THR B 1 318 ? 14.297 3.75 -11.211 1 86.81 318 THR B N 1
ATOM 5385 C CA . THR B 1 318 ? 15.102 4.961 -11.172 1 86.81 318 THR B CA 1
ATOM 5386 C C . THR B 1 318 ? 14.609 5.906 -10.078 1 86.81 318 THR B C 1
ATOM 5388 O O . THR B 1 318 ? 15.406 6.477 -9.336 1 86.81 318 THR B O 1
ATOM 5391 N N . ILE B 1 319 ? 13.352 6.066 -9.945 1 88.81 319 ILE B N 1
ATOM 5392 C CA . ILE B 1 319 ? 12.781 6.926 -8.906 1 88.81 319 ILE B CA 1
ATOM 5393 C C . ILE B 1 319 ? 13.078 6.34 -7.527 1 88.81 319 ILE B C 1
ATOM 5395 O O . ILE B 1 319 ? 13.43 7.07 -6.598 1 88.81 319 ILE B O 1
ATOM 5399 N N . ALA B 1 320 ? 12.945 5.039 -7.473 1 89.75 320 ALA B N 1
ATOM 5400 C CA . ALA B 1 320 ? 13.188 4.344 -6.211 1 89.75 320 ALA B CA 1
ATOM 5401 C C . ALA B 1 320 ? 14.609 4.594 -5.707 1 89.75 320 ALA B C 1
ATOM 5403 O O . ALA B 1 320 ? 14.836 4.691 -4.5 1 89.75 320 ALA B O 1
ATOM 5404 N N . SER B 1 321 ? 15.555 4.738 -6.668 1 92.31 321 SER B N 1
ATOM 5405 C CA . SER B 1 321 ? 16.953 4.902 -6.297 1 92.31 321 SER B CA 1
ATOM 5406 C C . SER B 1 321 ? 17.188 6.219 -5.566 1 92.31 321 SER B C 1
ATOM 5408 O O . SER B 1 321 ? 18.188 6.387 -4.879 1 92.31 321 SER B O 1
ATOM 5410 N N . PHE B 1 322 ? 16.188 7.129 -5.582 1 94.25 322 PHE B N 1
ATOM 5411 C CA . PHE B 1 322 ? 16.328 8.422 -4.914 1 94.25 322 PHE B CA 1
ATOM 5412 C C . PHE B 1 322 ? 15.547 8.445 -3.613 1 94.25 322 PHE B C 1
ATOM 5414 O O . PHE B 1 322 ? 15.414 9.492 -2.977 1 94.25 322 PHE B O 1
ATOM 5421 N N . ILE B 1 323 ? 15.086 7.348 -3.215 1 95.38 323 ILE B N 1
ATOM 5422 C CA . ILE B 1 323 ? 14.234 7.266 -2.037 1 95.38 323 ILE B CA 1
ATOM 5423 C C . ILE B 1 323 ? 14.922 6.438 -0.955 1 95.38 323 ILE B C 1
ATOM 5425 O O . ILE B 1 323 ? 15.039 5.215 -1.082 1 95.38 323 ILE B O 1
ATOM 5429 N N . PRO B 1 324 ? 15.281 7.051 0.13 1 97.38 324 PRO B N 1
ATOM 5430 C CA . PRO B 1 324 ? 15.977 6.312 1.189 1 97.38 324 PRO B CA 1
ATOM 5431 C C . PRO B 1 324 ? 15.164 5.141 1.729 1 97.38 324 PRO B C 1
ATOM 5433 O O . PRO B 1 324 ? 15.727 4.117 2.117 1 97.38 324 PRO B O 1
ATOM 5436 N N . MET B 1 325 ? 13.891 5.312 1.71 1 96.88 325 MET B N 1
ATOM 5437 C CA . MET B 1 325 ? 13.008 4.27 2.229 1 96.88 325 MET B CA 1
ATOM 5438 C C . MET B 1 325 ? 13.172 2.979 1.434 1 96.88 325 MET B C 1
ATOM 5440 O O . MET B 1 325 ? 13 1.885 1.976 1 96.88 325 MET B O 1
ATOM 5444 N N . TYR B 1 326 ? 13.516 3.104 0.17 1 94.62 326 TYR B N 1
ATOM 5445 C CA . TYR B 1 326 ? 13.75 1.945 -0.686 1 94.62 326 TYR B CA 1
ATOM 5446 C C . TYR B 1 326 ? 14.867 1.075 -0.129 1 94.62 326 TYR B C 1
ATOM 5448 O O . TYR B 1 326 ? 14.711 -0.142 -0.002 1 94.62 326 TYR B O 1
ATOM 5456 N N . TYR B 1 327 ? 15.945 1.667 0.208 1 95.94 327 TYR B N 1
ATOM 5457 C CA . TYR B 1 327 ? 17.109 0.962 0.728 1 95.94 327 TYR B CA 1
ATOM 5458 C C . TYR B 1 327 ? 16.828 0.411 2.123 1 95.94 327 TYR B C 1
ATOM 5460 O O . TYR B 1 327 ? 17.344 -0.655 2.484 1 95.94 327 TYR B O 1
ATOM 5468 N N . PHE B 1 328 ? 16.047 1.126 2.875 1 97.44 328 PHE B N 1
ATOM 5469 C CA . PHE B 1 328 ? 15.695 0.649 4.207 1 97.44 328 PHE B CA 1
ATOM 5470 C C . PHE B 1 328 ? 14.875 -0.633 4.121 1 97.44 328 PHE B C 1
ATOM 5472 O O . PHE B 1 328 ? 15.18 -1.613 4.805 1 97.44 328 PHE B O 1
ATOM 5479 N N . ILE B 1 329 ? 13.836 -0.62 3.326 1 93.75 329 ILE B N 1
ATOM 5480 C CA . ILE B 1 329 ? 12.953 -1.776 3.221 1 93.75 329 ILE B CA 1
ATOM 5481 C C . ILE B 1 329 ? 13.75 -2.996 2.764 1 93.75 329 ILE B C 1
ATOM 5483 O O . ILE B 1 329 ? 13.609 -4.086 3.32 1 93.75 329 ILE B O 1
ATOM 5487 N N . LYS B 1 330 ? 14.602 -2.789 1.787 1 89.31 330 LYS B N 1
ATOM 5488 C CA . LYS B 1 330 ? 15.438 -3.877 1.293 1 89.31 330 LYS B CA 1
ATOM 5489 C C . LYS B 1 330 ? 16.344 -4.418 2.396 1 89.31 330 LYS B C 1
ATOM 5491 O O . LYS B 1 330 ? 16.391 -5.629 2.627 1 89.31 330 LYS B O 1
ATOM 5496 N N . ALA B 1 331 ? 17.016 -3.547 3.09 1 94.88 331 ALA B N 1
ATOM 5497 C CA . ALA B 1 331 ? 17.953 -3.936 4.141 1 94.88 331 ALA B CA 1
ATOM 5498 C C . ALA B 1 331 ? 17.234 -4.609 5.301 1 94.88 331 ALA B C 1
ATOM 5500 O O . ALA B 1 331 ? 17.656 -5.664 5.777 1 94.88 331 ALA B O 1
ATOM 5501 N N . PHE B 1 332 ? 16.156 -3.975 5.723 1 94.31 332 PHE B N 1
ATOM 5502 C CA . PHE B 1 332 ? 15.438 -4.488 6.883 1 94.31 332 PHE B CA 1
ATOM 5503 C C . PHE B 1 332 ? 14.82 -5.848 6.578 1 94.31 332 PHE B C 1
ATOM 5505 O O . PHE B 1 332 ? 14.789 -6.727 7.445 1 94.31 332 PHE B O 1
ATOM 5512 N N . ARG B 1 333 ? 14.305 -5.988 5.418 1 88.25 333 ARG B N 1
ATOM 5513 C CA . ARG B 1 333 ? 13.758 -7.281 5.008 1 88.25 333 ARG B CA 1
ATOM 5514 C C . ARG B 1 333 ? 14.82 -8.367 5.066 1 88.25 333 ARG B C 1
ATOM 5516 O O . ARG B 1 333 ? 14.578 -9.461 5.582 1 88.25 333 ARG B O 1
ATOM 5523 N N . ASN B 1 334 ? 15.977 -8.094 4.5 1 88.06 334 ASN B N 1
ATOM 5524 C CA . ASN B 1 334 ? 17.062 -9.07 4.488 1 88.06 334 ASN B CA 1
ATOM 5525 C C . ASN B 1 334 ? 17.5 -9.422 5.906 1 88.06 334 ASN B C 1
ATOM 5527 O O . ASN B 1 334 ? 17.766 -10.594 6.203 1 88.06 334 ASN B O 1
ATOM 5531 N N . VAL B 1 335 ? 17.547 -8.484 6.785 1 92.25 335 VAL B N 1
ATOM 5532 C CA . VAL B 1 335 ? 17.984 -8.711 8.156 1 92.25 335 VAL B CA 1
ATOM 5533 C C . VAL B 1 335 ? 16.891 -9.43 8.938 1 92.25 335 VAL B C 1
ATOM 5535 O O . VAL B 1 335 ? 17.141 -10.445 9.594 1 92.25 335 VAL B O 1
ATOM 5538 N N . ALA B 1 336 ? 15.688 -8.953 8.836 1 89.19 336 ALA B N 1
ATOM 5539 C CA . ALA B 1 336 ? 14.594 -9.438 9.672 1 89.19 336 ALA B CA 1
ATOM 5540 C C . ALA B 1 336 ? 14.133 -10.82 9.227 1 89.19 336 ALA B C 1
ATOM 5542 O O . ALA B 1 336 ? 13.82 -11.68 10.055 1 89.19 336 ALA B O 1
ATOM 5543 N N . LEU B 1 337 ? 14.117 -11.07 7.902 1 83.81 337 LEU B N 1
ATOM 5544 C CA . LEU B 1 337 ? 13.461 -12.281 7.406 1 83.81 337 LEU B CA 1
ATOM 5545 C C . LEU B 1 337 ? 14.5 -13.312 6.969 1 83.81 337 LEU B C 1
ATOM 5547 O O . LEU B 1 337 ? 14.234 -14.516 7.008 1 83.81 337 LEU B O 1
ATOM 5551 N N . LYS B 1 338 ? 15.617 -12.859 6.469 1 81.69 338 LYS B N 1
ATOM 5552 C CA . LYS B 1 338 ? 16.641 -13.789 6.016 1 81.69 338 LYS B CA 1
ATOM 5553 C C . LYS B 1 338 ? 17.688 -14.039 7.113 1 81.69 338 LYS B C 1
ATOM 5555 O O . LYS B 1 338 ? 18.469 -14.977 7.02 1 81.69 338 LYS B O 1
ATOM 5560 N N . GLY B 1 339 ? 17.672 -13.195 8.102 1 86 339 GLY B N 1
ATOM 5561 C CA . GLY B 1 339 ? 18.625 -13.367 9.195 1 86 339 GLY B CA 1
ATOM 5562 C C . GLY B 1 339 ? 20 -12.812 8.891 1 86 339 GLY B C 1
ATOM 5563 O O . GLY B 1 339 ? 20.984 -13.234 9.5 1 86 339 GLY B O 1
ATOM 5564 N N . TRP B 1 340 ? 20.094 -11.938 7.953 1 87.69 340 TRP B N 1
ATOM 5565 C CA . TRP B 1 340 ? 21.375 -11.312 7.605 1 87.69 340 TRP B CA 1
ATOM 5566 C C . TRP B 1 340 ? 21.844 -10.383 8.719 1 87.69 340 TRP B C 1
ATOM 5568 O O . TRP B 1 340 ? 21.031 -9.844 9.469 1 87.69 340 TRP B O 1
ATOM 5578 N N . SER B 1 341 ? 23.141 -10.281 8.867 1 92.56 341 SER B N 1
ATOM 5579 C CA . SER B 1 341 ? 23.688 -9.273 9.766 1 92.56 341 SER B CA 1
ATOM 5580 C C . SER B 1 341 ? 23.672 -7.887 9.133 1 92.56 341 SER B C 1
ATOM 5582 O O . SER B 1 341 ? 23.578 -7.762 7.91 1 92.56 341 SER B O 1
ATOM 5584 N N . PHE B 1 342 ? 23.766 -6.891 9.992 1 93.25 342 PHE B N 1
ATOM 5585 C CA . PHE B 1 342 ? 23.797 -5.531 9.461 1 93.25 342 PHE B CA 1
ATOM 5586 C C . PHE B 1 342 ? 25.016 -5.312 8.594 1 93.25 342 PHE B C 1
ATOM 5588 O O . PHE B 1 342 ? 25.016 -4.449 7.711 1 93.25 342 PHE B O 1
ATOM 5595 N N . LEU B 1 343 ? 26.062 -6.117 8.727 1 92.88 343 LEU B N 1
ATOM 5596 C CA . LEU B 1 343 ? 27.281 -6.023 7.934 1 92.88 343 LEU B CA 1
ATOM 5597 C C . LEU B 1 343 ? 27.031 -6.484 6.5 1 92.88 343 LEU B C 1
ATOM 5599 O O . LEU B 1 343 ? 27.734 -6.066 5.578 1 92.88 343 LEU B O 1
ATOM 5603 N N . MET B 1 344 ? 26.016 -7.363 6.32 1 90.81 344 MET B N 1
ATOM 5604 C CA . MET B 1 344 ? 25.703 -7.898 4.996 1 90.81 344 MET B CA 1
ATOM 5605 C C . MET B 1 344 ? 24.844 -6.918 4.203 1 90.81 344 MET B C 1
ATOM 5607 O O . MET B 1 344 ? 24.625 -7.117 3.008 1 90.81 344 MET B O 1
ATOM 5611 N N . VAL B 1 345 ? 24.375 -5.848 4.887 1 94.25 345 VAL B N 1
ATOM 5612 C CA . VAL B 1 345 ? 23.562 -4.852 4.199 1 94.25 345 VAL B CA 1
ATOM 5613 C C . VAL B 1 345 ? 24.234 -3.48 4.297 1 94.25 345 VAL B C 1
ATOM 5615 O O . VAL B 1 345 ? 23.547 -2.457 4.387 1 94.25 345 VAL B O 1
ATOM 5618 N N . THR B 1 346 ? 25.516 -3.418 4.348 1 95.69 346 THR B N 1
ATOM 5619 C CA . THR B 1 346 ? 26.281 -2.191 4.543 1 95.69 346 THR B CA 1
ATOM 5620 C C . THR B 1 346 ? 26.078 -1.232 3.373 1 95.69 346 THR B C 1
ATOM 5622 O O . THR B 1 346 ? 26.078 -0.013 3.555 1 95.69 346 THR B O 1
ATOM 5625 N N . ASN B 1 347 ? 25.969 -1.783 2.172 1 94.75 347 ASN B N 1
ATOM 5626 C CA . ASN B 1 347 ? 25.75 -0.917 1.017 1 94.75 347 ASN B CA 1
ATOM 5627 C C . ASN B 1 347 ? 24.484 -0.08 1.169 1 94.75 347 ASN B C 1
ATOM 5629 O O . ASN B 1 347 ? 24.516 1.13 0.935 1 94.75 347 ASN B O 1
ATOM 5633 N N . GLU B 1 348 ? 23.391 -0.725 1.523 1 96.38 348 GLU B N 1
ATOM 5634 C CA . GLU B 1 348 ? 22.141 -0.016 1.751 1 96.38 348 GLU B CA 1
ATOM 5635 C C . GLU B 1 348 ? 22.281 1.013 2.869 1 96.38 348 GLU B C 1
ATOM 5637 O O . GLU B 1 348 ? 21.781 2.135 2.754 1 96.38 348 GLU B O 1
ATOM 5642 N N . LEU B 1 349 ? 23 0.641 3.949 1 97.88 349 LEU B N 1
ATOM 5643 C CA . LEU B 1 349 ? 23.156 1.525 5.098 1 97.88 349 LEU B CA 1
ATOM 5644 C C . LEU B 1 349 ? 23.984 2.756 4.727 1 97.88 349 LEU B C 1
ATOM 5646 O O . LEU B 1 349 ? 23.656 3.869 5.148 1 97.88 349 LEU B O 1
ATOM 5650 N N . ILE B 1 350 ? 24.984 2.557 3.922 1 98.06 350 ILE B N 1
ATOM 5651 C CA . ILE B 1 350 ? 25.828 3.668 3.512 1 98.06 350 ILE B CA 1
ATOM 5652 C C . ILE B 1 350 ? 25.031 4.637 2.641 1 98.06 350 ILE B C 1
ATOM 5654 O O . ILE B 1 350 ? 25.172 5.855 2.768 1 98.06 350 ILE B O 1
ATOM 5658 N N . ILE B 1 351 ? 24.219 4.113 1.763 1 98 351 ILE B N 1
ATOM 5659 C CA . ILE B 1 351 ? 23.406 4.953 0.888 1 98 351 ILE B CA 1
ATOM 5660 C C . ILE B 1 351 ? 22.422 5.766 1.724 1 98 351 ILE B C 1
ATOM 5662 O O . ILE B 1 351 ? 22.234 6.961 1.488 1 98 351 ILE B O 1
ATOM 5666 N N . ILE B 1 352 ? 21.781 5.141 2.734 1 98.38 352 ILE B N 1
ATOM 5667 C CA . ILE B 1 352 ? 20.859 5.836 3.611 1 98.38 352 ILE B CA 1
ATOM 5668 C C . ILE B 1 352 ? 21.578 6.941 4.371 1 98.38 352 ILE B C 1
ATOM 5670 O O . ILE B 1 352 ? 21.062 8.055 4.508 1 98.38 352 ILE B O 1
ATOM 5674 N N . LEU B 1 353 ? 22.781 6.617 4.852 1 98.12 353 LEU B N 1
ATOM 5675 C CA . LEU B 1 353 ? 23.578 7.609 5.566 1 98.12 353 LEU B CA 1
ATOM 5676 C C . LEU B 1 353 ? 23.969 8.766 4.648 1 98.12 353 LEU B C 1
ATOM 5678 O O . LEU B 1 353 ? 24.016 9.914 5.086 1 98.12 353 LEU B O 1
ATOM 5682 N N . ALA B 1 354 ? 24.266 8.406 3.424 1 98.12 354 ALA B N 1
ATOM 5683 C CA . ALA B 1 354 ? 24.578 9.445 2.453 1 98.12 354 ALA B CA 1
ATOM 5684 C C . ALA B 1 354 ? 23.391 10.391 2.244 1 98.12 354 ALA B C 1
ATOM 5686 O O . ALA B 1 354 ? 23.562 11.609 2.172 1 98.12 354 ALA B O 1
ATOM 5687 N N . PHE B 1 355 ? 22.219 9.852 2.127 1 98 355 PHE B N 1
ATOM 5688 C CA . PHE B 1 355 ? 21.016 10.68 2.021 1 98 355 PHE B CA 1
ATOM 5689 C C . PHE B 1 355 ? 20.875 11.57 3.246 1 98 355 PHE B C 1
ATOM 5691 O O . PHE B 1 355 ? 20.547 12.758 3.121 1 98 355 PHE B O 1
ATOM 5698 N N . SER B 1 356 ? 21.062 10.969 4.406 1 97.81 356 SER B N 1
ATOM 5699 C CA . SER B 1 356 ? 20.969 11.727 5.648 1 97.81 356 SER B CA 1
ATOM 5700 C C . SER B 1 356 ? 21.938 12.906 5.645 1 97.81 356 SER B C 1
ATOM 5702 O O . SER B 1 356 ? 21.562 14.016 6.043 1 97.81 356 SER B O 1
ATOM 5704 N N . ALA B 1 357 ? 23.156 12.656 5.199 1 97.5 357 ALA B N 1
ATOM 5705 C CA . ALA B 1 357 ? 24.172 13.703 5.145 1 97.5 357 ALA B CA 1
ATOM 5706 C C . ALA B 1 357 ? 23.75 14.82 4.184 1 97.5 357 ALA B C 1
ATOM 5708 O O . ALA B 1 357 ? 23.953 16 4.473 1 97.5 357 ALA B O 1
ATOM 5709 N N . VAL B 1 358 ? 23.219 14.438 3.105 1 97.44 358 VAL B N 1
ATOM 5710 C CA . VAL B 1 358 ? 22.781 15.406 2.109 1 97.44 358 VAL B CA 1
ATOM 5711 C C . VAL B 1 358 ? 21.641 16.25 2.68 1 97.44 358 VAL B C 1
ATOM 5713 O O . VAL B 1 358 ? 21.672 17.484 2.576 1 97.44 358 VAL B O 1
ATOM 5716 N N . PHE B 1 359 ? 20.672 15.617 3.305 1 97.44 359 PHE B N 1
ATOM 5717 C CA . PHE B 1 359 ? 19.547 16.344 3.889 1 97.44 359 PHE B CA 1
ATOM 5718 C C . PHE B 1 359 ? 20.016 17.297 4.98 1 97.44 359 PHE B C 1
ATOM 5720 O O . PHE B 1 359 ? 19.562 18.438 5.051 1 97.44 359 PHE B O 1
ATOM 5727 N N . LEU B 1 360 ? 20.922 16.812 5.82 1 96.44 360 LEU B N 1
ATOM 5728 C CA . LEU B 1 360 ? 21.422 17.625 6.918 1 96.44 360 LEU B CA 1
ATOM 5729 C C . LEU B 1 360 ? 22.234 18.812 6.391 1 96.44 360 LEU B C 1
ATOM 5731 O O . LEU B 1 360 ? 22.125 19.922 6.91 1 96.44 360 LEU B O 1
ATOM 5735 N N . SER B 1 361 ? 23.031 18.516 5.371 1 96.38 361 SER B N 1
ATOM 5736 C CA . SER B 1 361 ? 23.844 19.594 4.789 1 96.38 361 SER B CA 1
ATOM 5737 C C . SER B 1 361 ? 22.953 20.688 4.195 1 96.38 361 SER B C 1
ATOM 5739 O O . SER B 1 361 ? 23.219 21.875 4.398 1 96.38 361 SER B O 1
ATOM 5741 N N . PHE B 1 362 ? 21.922 20.297 3.562 1 95.56 362 PHE B N 1
ATOM 5742 C CA . PHE B 1 362 ? 21.016 21.281 2.969 1 95.56 362 PHE B CA 1
ATOM 5743 C C . PHE B 1 362 ? 20.234 22.016 4.047 1 95.56 362 PHE B C 1
ATOM 5745 O O . PHE B 1 362 ? 19.938 23.203 3.9 1 95.56 362 PHE B O 1
ATOM 5752 N N . SER B 1 363 ? 19.891 21.281 5.078 1 94.56 363 SER B N 1
ATOM 5753 C CA . SER B 1 363 ? 19.203 21.922 6.191 1 94.56 363 SER B CA 1
ATOM 5754 C C . SER B 1 363 ? 20.062 22.984 6.852 1 94.56 363 SER B C 1
ATOM 5756 O O . SER B 1 363 ? 19.594 24.078 7.164 1 94.56 363 SER B O 1
ATOM 5758 N N . LEU B 1 364 ? 21.328 22.688 7.047 1 92.12 364 LEU B N 1
ATOM 5759 C CA . LEU B 1 364 ? 22.266 23.609 7.676 1 92.12 364 LEU B CA 1
ATOM 5760 C C . LEU B 1 364 ? 22.5 24.828 6.797 1 92.12 364 LEU B C 1
ATOM 5762 O O . LEU B 1 364 ? 22.484 25.969 7.289 1 92.12 364 LEU B O 1
ATOM 5766 N N . ARG B 1 365 ? 22.656 24.578 5.578 1 91.75 365 ARG B N 1
ATOM 5767 C CA . ARG B 1 365 ? 22.906 25.688 4.648 1 91.75 365 ARG B CA 1
ATOM 5768 C C . ARG B 1 365 ? 21.688 26.609 4.559 1 91.75 365 ARG B C 1
ATOM 5770 O O . ARG B 1 365 ? 21.828 27.828 4.535 1 91.75 365 ARG B O 1
ATOM 5777 N N . SER B 1 366 ? 20.547 26.062 4.52 1 90.56 366 SER B N 1
ATOM 5778 C CA . SER B 1 366 ? 19.328 26.844 4.395 1 90.56 366 SER B CA 1
ATOM 5779 C C . SER B 1 366 ? 19.047 27.656 5.656 1 90.56 366 SER B C 1
ATOM 5781 O O . SER B 1 366 ? 18.625 28.812 5.582 1 90.56 366 SER B O 1
ATOM 5783 N N . LEU B 1 367 ? 19.297 27.047 6.77 1 86.56 367 LEU B N 1
ATOM 5784 C CA . LEU B 1 367 ? 19.078 27.766 8.023 1 86.56 367 LEU B CA 1
ATOM 5785 C C . LEU B 1 367 ? 20.094 28.891 8.18 1 86.56 367 LEU B C 1
ATOM 5787 O O . LEU B 1 367 ? 19.75 29.969 8.68 1 86.56 367 LEU B O 1
ATOM 5791 N N . LYS B 1 368 ? 21.281 28.641 7.77 1 81.44 368 LYS B N 1
ATOM 5792 C CA . LYS B 1 368 ? 22.328 29.672 7.824 1 81.44 368 LYS B CA 1
ATOM 5793 C C . LYS B 1 368 ? 21.953 30.859 6.941 1 81.44 368 LYS B C 1
ATOM 5795 O O . LYS B 1 368 ? 22.172 32 7.328 1 81.44 368 LYS B O 1
ATOM 5800 N N . MET B 1 369 ? 21.375 30.547 5.914 1 74.69 369 MET B N 1
ATOM 5801 C CA . MET B 1 369 ? 20.984 31.609 4.977 1 74.69 369 MET B CA 1
ATOM 5802 C C . MET B 1 369 ? 19.844 32.438 5.539 1 74.69 369 MET B C 1
ATOM 5804 O O . MET B 1 369 ? 19.734 33.625 5.246 1 74.69 369 MET B O 1
ATOM 5808 N N . GLU B 1 370 ? 19.047 31.828 6.27 1 77.25 370 GLU B N 1
ATOM 5809 C CA . GLU B 1 370 ? 17.906 32.531 6.844 1 77.25 370 GLU B CA 1
ATOM 5810 C C . GLU B 1 370 ? 18.328 33.406 8.016 1 77.25 370 GLU B C 1
ATOM 5812 O O . GLU B 1 370 ? 17.734 34.469 8.266 1 77.25 370 GLU B O 1
ATOM 5817 N N . VAL B 1 371 ? 19.312 32.969 8.703 1 70.94 371 VAL B N 1
ATOM 5818 C CA . VAL B 1 371 ? 19.734 33.719 9.898 1 70.94 371 VAL B CA 1
ATOM 5819 C C . VAL B 1 371 ? 20.766 34.781 9.516 1 70.94 371 VAL B C 1
ATOM 5821 O O . VAL B 1 371 ? 20.875 35.812 10.195 1 70.94 371 VAL B O 1
ATOM 5824 N N . THR B 1 372 ? 21.406 34.531 8.438 1 61.84 372 THR B N 1
ATOM 5825 C CA . THR B 1 372 ? 22.375 35.531 8.023 1 61.84 372 THR B CA 1
ATOM 5826 C C . THR B 1 372 ? 21.75 36.5 7.02 1 61.84 372 THR B C 1
ATOM 5828 O O . THR B 1 372 ? 22 37.719 7.062 1 61.84 372 THR B O 1
#

Foldseek 3Di:
DQPPLRVLLVVLLVVLLVVCVPPVVNLCCLAVVLVVLLVVLLVVFQDPQDDAAEAEEAECAPDDLVVVLVVLLVVLSNHDHPYYHPDPVVRVVCCVVVVGFKYKYQDRCNVVCLQVQHDDDIDIDGHCVDVVSVVSVVVSSVVSVLVSVVVSCVVRVHDDDRDDDDDPQDDPQGRSLLQLLLSLLCSLQQSLLLSLLQVQQVCLVVVCNVVVLPDPRALVSNLSSSLVNSLVVNLVSNVVSVCCSCPVSVRDWLADPVQLSVLSSLLSLLSNLLSLLLNLPDNHSVSSNVVSVVLVVLLCVLLCSVHHNVPPDVVSVVSNLLHLSNLSSVQNCCRGRRVDGNVVSVVSSVSSNVSSVVSNVSSSVSVVVVSD/DQPPLRVLLVVLLVVLLVVCVPPVVNLCCLQVVLVVLLVVLLVPFQDPQDDAAEAEEAECAPDDLVVVLVVLLVVLSNHDHPYYHPDPVVRVVCCVVVVGFKYKYQDRCNVVCLQVQHDDDIDIDGHCVDVVSVVSVVVSSVVSVLVSVVVSCVVRVHDDDRDDDDDPFPDDQGRSLLQLLLSLLCSLQQSLLLVLLQVQQVCLVVVCNVVVLPDPRALVSNLSSSLVNSLVVNLVSNVVSVCCSCPVSVRDWLADPVQLSVLSSLLSLLSNLLSLLLNLPDNHSVSSNVVSVVLVVLLCVLLCSVHHNVPPDVVSVVSNLLHLSNLSSVQNCCRGRRVDGNVVSVVSSVSSNVSSVVSNVSSSVSNVVVSD

Radius of gyration: 28.61 Å; Cα contacts (8 Å, |Δi|>4): 1313; chains: 2; bounding box: 70×81×61 Å

Nearest PDB structures (foldseek):
  7r8a-assembly1_B  TM=4.859E-01  e=3.755E-04  Homo sapiens
  7r8b-assembly1_B  TM=4.860E-01  e=6.567E-04  Homo sapiens
  7jr7-assembly1_B  TM=4.560E-01  e=8.142E-04  Homo sapiens
  7r87-assembly1_B  TM=4.550E-01  e=1.054E-03  Homo sapiens
  7fdv-assembly1_D  TM=4.746E-01  e=1.552E-03  Homo sapiens

Solvent-accessible surface area (backbone atoms only — not comparable to full-atom values): 36438 Å² total; per-residue (Å²): 129,70,51,71,68,51,48,53,21,50,51,44,19,51,49,48,44,49,54,46,70,68,33,59,68,58,44,46,53,59,54,44,47,44,51,49,52,52,52,50,45,41,48,32,45,44,46,86,49,62,27,46,47,42,25,32,35,18,49,52,41,77,41,71,51,49,51,50,49,51,49,45,43,55,71,63,61,49,44,36,76,77,47,77,37,78,37,69,66,58,32,50,45,38,34,71,73,61,78,21,49,25,20,39,35,38,40,59,56,42,39,61,22,50,73,71,38,40,59,38,55,36,37,37,36,27,37,35,63,41,52,70,59,36,49,51,50,52,41,50,49,51,52,40,50,48,54,44,40,52,53,41,25,75,74,62,66,34,23,37,78,43,80,39,83,43,57,70,41,65,71,80,56,48,66,42,53,54,41,46,37,45,53,50,51,50,45,42,36,52,50,40,12,38,58,42,5,23,54,54,11,46,29,49,74,70,56,48,40,61,56,48,63,71,37,97,58,52,56,64,41,54,53,50,11,49,50,53,26,50,47,62,66,43,48,53,48,56,53,50,43,51,47,44,44,36,68,73,60,63,44,81,60,58,26,50,70,64,36,49,46,53,55,50,51,50,46,35,49,25,22,36,21,45,10,40,32,42,9,68,74,27,80,34,42,54,53,9,37,50,52,38,49,60,55,42,52,58,38,44,63,36,21,33,60,73,46,55,45,60,61,22,11,73,63,24,43,58,55,18,74,74,28,58,55,21,39,44,35,55,38,43,38,41,19,33,55,64,39,37,51,54,78,80,35,42,71,40,52,51,52,28,48,50,49,22,51,52,28,42,52,52,31,44,52,52,45,42,59,70,70,100,128,71,50,72,67,52,48,54,20,51,52,45,20,51,50,48,44,49,54,47,69,67,32,60,66,57,44,44,52,59,54,44,47,43,50,49,51,51,50,50,45,41,46,32,46,44,44,85,49,62,27,46,46,42,26,32,35,18,50,51,41,76,44,71,52,50,51,50,50,51,48,46,43,56,71,64,62,49,43,36,74,76,47,77,38,78,38,70,66,57,32,51,46,38,32,71,73,59,78,23,49,25,18,39,36,39,41,58,57,43,39,60,22,51,72,72,38,40,59,39,56,36,38,35,37,26,36,35,64,42,53,69,60,35,50,51,49,52,42,51,49,50,52,41,49,49,54,45,42,53,52,41,24,75,74,61,66,34,25,39,78,43,80,40,82,41,61,70,43,66,74,80,55,47,67,40,53,52,42,45,36,43,52,49,51,50,45,41,37,53,50,41,12,38,57,42,6,24,53,55,10,46,29,49,73,70,56,48,39,59,58,48,63,71,36,97,60,52,56,64,41,54,53,49,11,49,49,51,25,49,46,62,66,42,48,52,48,56,51,50,42,53,47,44,44,37,70,73,59,63,44,80,60,57,24,52,72,64,35,49,47,51,54,49,51,50,45,36,49,26,21,35,22,46,10,39,34,41,9,69,74,26,78,34,42,54,53,9,37,50,49,40,49,60,55,43,50,58,39,44,63,36,22,34,59,73,47,53,46,59,61,22,11,71,64,23,42,58,57,17,74,75,31,58,55,20,38,43,33,54,36,42,36,41,19,32,55,63,39,37,52,53,77,78,34,42,69,40,52,51,51,29,48,49,51,20,50,50,27,42,50,51,30,45,52,52,45,43,59,70,71,100

pLDDT: mean 83.18, std 10.76, range [44.97, 98.38]

Sequence (744 aa):
MISEDAYRVITIVKKELIQLARDPKTIAMVLMMPIMVTILFGIGYGGEGSGKYPITIVDLDGREGSFKFIEELRDSRLFEIKAIYKSKGQGFSSVYSGTVYACLIIPESFTEDLMVGRATRVELYYDASNPTVAQAIMQAVGVVTQQYQEWAASNFGTFAIQPMFYTVYGPKVEKIESFIPTLMALILQMVPTSLISVSICREREKGTFEQFIMTPIRPFDVIFGKLVAYFIATISDSILSLLTAILIFNVKLRGSLIDMTVVSLVFLLSSLSMGLLISVFSKNQLQAYQASIFTFIPSMLFSGMLVPVEILGPEAGTIASFIPMYYFIKAFRNVALKGWSFLMVTNELIIILAFSAVFLSFSLRSLKMEVTMISEDAYRVITIVKKELIQLARDPKTIAMVLMMPIMVTILFGIGYGGEGSGKYPITIVDLDGREGSFKFIEELRDSRLFEIKAIYKSKGQGFSSVYSGTVYACLIIPESFTEDLMVGRATRVELYYDASNPTVAQAIMQAVGVVTQQYQEWAASNFGTFAIQPMFYTVYGPKVEKIESFIPTLMALILQMVPTSLISVSICREREKGTFEQFIMTPIRPFDVIFGKLVAYFIATISDSILSLLTAILIFNVKLRGSLIDMTVVSLVFLLSSLSMGLLISVFSKNQLQAYQASIFTFIPSMLFSGMLVPVEILGPEAGTIASFIPMYYFIKAFRNVALKGWSFLMVTNELIIILAFSAVFLSFSLRSLKMEVT